Protein AF-A0A0F9G638-F1 (afdb_monomer)

pLDDT: mean 72.07, std 16.18, range [33.72, 95.62]

Organism: NCBI:txid412755

Radius of gyration: 35.17 Å; Cα contacts (8 Å, |Δi|>4): 465; chains: 1; bounding box: 98×47×104 Å

Structure (mmCIF, N/CA/C/O backbone):
data_AF-A0A0F9G638-F1
#
_entry.id   AF-A0A0F9G638-F1
#
loop_
_atom_site.group_PDB
_atom_site.id
_atom_site.type_symbol
_atom_site.label_atom_id
_atom_site.label_alt_id
_atom_site.label_comp_id
_atom_site.label_asym_id
_atom_site.label_entity_id
_atom_site.label_seq_id
_atom_site.pdbx_PDB_ins_code
_atom_site.Cartn_x
_atom_site.Cartn_y
_atom_site.Cartn_z
_atom_site.occupancy
_atom_site.B_iso_or_equiv
_atom_site.auth_seq_id
_atom_site.auth_comp_id
_atom_site.auth_asym_id
_atom_site.auth_atom_id
_atom_site.pdbx_PDB_model_num
ATOM 1 N N . GLY A 1 1 ? 20.547 23.545 -26.617 1.00 36.41 1 GLY A N 1
ATOM 2 C CA . GLY A 1 1 ? 20.606 24.274 -25.335 1.00 36.41 1 GLY A CA 1
ATOM 3 C C . GLY A 1 1 ? 20.102 23.364 -24.239 1.00 36.41 1 GLY A C 1
ATOM 4 O O . GLY A 1 1 ? 19.015 22.834 -24.398 1.00 36.41 1 GLY A O 1
ATOM 5 N N . ILE A 1 2 ? 20.896 23.132 -23.192 1.00 33.72 2 ILE A N 1
ATOM 6 C CA . ILE A 1 2 ? 20.563 22.254 -22.055 1.00 33.72 2 ILE A CA 1
ATOM 7 C C . ILE A 1 2 ? 20.765 23.077 -20.775 1.00 33.72 2 ILE A C 1
ATOM 9 O O . ILE A 1 2 ? 21.688 23.893 -20.725 1.00 33.72 2 ILE A O 1
ATOM 13 N N . ARG A 1 3 ? 19.897 22.920 -19.764 1.00 36.78 3 ARG A N 1
ATOM 14 C CA . ARG A 1 3 ? 19.985 23.683 -18.503 1.00 36.78 3 ARG A CA 1
ATOM 15 C C . ARG A 1 3 ? 21.239 23.270 -17.701 1.00 36.78 3 ARG A C 1
ATOM 17 O O . ARG A 1 3 ? 21.564 22.083 -17.686 1.00 36.78 3 ARG A O 1
ATOM 24 N N . PRO A 1 4 ? 21.906 24.184 -16.970 1.00 35.47 4 PRO A N 1
ATOM 25 C CA . PRO A 1 4 ? 23.183 23.904 -16.289 1.00 35.47 4 PRO A CA 1
ATOM 26 C C . PRO A 1 4 ? 23.145 22.713 -15.316 1.00 35.47 4 PRO A C 1
ATOM 28 O O . PRO A 1 4 ? 24.061 21.895 -15.287 1.00 35.47 4 PRO A O 1
ATOM 31 N N . ASN A 1 5 ? 22.041 22.548 -14.584 1.00 36.16 5 ASN A N 1
ATOM 32 C CA . ASN A 1 5 ? 21.890 21.471 -13.595 1.00 36.16 5 ASN A CA 1
ATOM 33 C C . ASN A 1 5 ? 21.681 20.091 -14.250 1.00 36.16 5 ASN A C 1
ATOM 35 O O . ASN A 1 5 ? 22.121 19.072 -13.723 1.00 36.16 5 ASN A O 1
ATOM 39 N N . GLN A 1 6 ? 21.078 20.062 -15.442 1.00 37.88 6 GLN A N 1
ATOM 40 C CA . GLN A 1 6 ? 20.943 18.867 -16.280 1.00 37.88 6 GLN A CA 1
ATOM 41 C C . GLN A 1 6 ? 22.289 18.511 -16.931 1.00 37.88 6 GLN A C 1
ATOM 43 O O . GLN A 1 6 ? 22.650 17.342 -17.045 1.00 37.88 6 GLN A O 1
ATOM 48 N N . GLN A 1 7 ? 23.089 19.528 -17.262 1.00 40.38 7 GLN A N 1
ATOM 49 C CA . GLN A 1 7 ? 24.426 19.351 -17.812 1.00 40.38 7 GLN A CA 1
ATOM 50 C C . GLN A 1 7 ? 25.388 18.681 -16.812 1.00 40.38 7 GLN A C 1
ATOM 52 O O . GLN A 1 7 ? 26.183 17.836 -17.235 1.00 40.38 7 GLN A O 1
ATOM 57 N N . ALA A 1 8 ? 25.260 19.010 -15.520 1.00 35.28 8 ALA A N 1
ATOM 58 C CA . ALA A 1 8 ? 26.044 18.461 -14.410 1.00 35.28 8 ALA A CA 1
ATOM 59 C C . ALA A 1 8 ? 25.625 17.030 -14.008 1.00 35.28 8 ALA A C 1
ATOM 61 O O . ALA A 1 8 ? 26.481 16.176 -13.775 1.00 35.28 8 ALA A O 1
ATOM 62 N N . ALA A 1 9 ? 24.320 16.730 -13.989 1.00 36.03 9 ALA A N 1
ATOM 63 C CA . ALA A 1 9 ? 23.818 15.382 -13.698 1.00 36.03 9 ALA A CA 1
ATOM 64 C C . ALA A 1 9 ? 24.180 14.377 -14.810 1.00 36.03 9 ALA A C 1
ATOM 66 O O . ALA A 1 9 ? 24.634 13.262 -14.548 1.00 36.03 9 ALA A O 1
ATOM 67 N N . GLU A 1 10 ? 24.064 14.794 -16.072 1.00 35.72 10 GLU A N 1
ATOM 68 C CA . GLU A 1 10 ? 24.447 13.977 -17.225 1.00 35.72 10 GLU A CA 1
ATOM 69 C C . GLU A 1 10 ? 25.970 13.781 -17.351 1.00 35.72 10 GLU A C 1
ATOM 71 O O . GLU A 1 10 ? 26.407 12.729 -17.820 1.00 35.72 10 GLU A O 1
ATOM 76 N N . SER A 1 11 ? 26.792 14.758 -16.935 1.00 38.03 11 SER A N 1
ATOM 77 C CA . SER A 1 11 ? 28.257 14.615 -16.953 1.00 38.03 11 SER A CA 1
ATOM 78 C C . SER A 1 11 ? 28.777 13.655 -15.887 1.00 38.03 11 SER A C 1
ATOM 80 O O . SER A 1 11 ? 29.813 13.034 -16.102 1.00 38.03 11 SER A O 1
ATOM 82 N N . LEU A 1 12 ? 28.069 13.530 -14.758 1.00 35.38 12 LEU A N 1
ATOM 83 C CA . LEU A 1 12 ? 28.493 12.700 -13.629 1.00 35.38 12 LEU A CA 1
ATOM 84 C C . LEU A 1 12 ? 28.062 11.228 -13.774 1.00 35.38 12 LEU A C 1
ATOM 86 O O . LEU A 1 12 ? 28.728 10.353 -13.231 1.00 35.38 12 LEU A O 1
ATOM 90 N N . MET A 1 13 ? 26.974 10.940 -14.508 1.00 35.25 13 MET A N 1
ATOM 91 C CA . MET A 1 13 ? 26.399 9.584 -14.594 1.00 35.25 13 MET A CA 1
ATOM 92 C C . MET A 1 13 ? 26.389 8.946 -16.001 1.00 35.25 13 MET A C 1
ATOM 94 O O . MET A 1 13 ? 26.247 7.726 -16.092 1.00 35.25 13 MET A O 1
ATOM 98 N N . PHE A 1 14 ? 26.534 9.697 -17.112 1.00 48.44 14 PHE A N 1
ATOM 99 C CA . PHE A 1 14 ? 26.099 9.216 -18.443 1.00 48.44 14 PHE A CA 1
ATOM 100 C C . PHE A 1 14 ? 27.001 9.555 -19.653 1.00 48.44 14 PHE A C 1
ATOM 102 O O . PHE A 1 14 ? 26.529 10.080 -20.665 1.00 48.44 14 PHE A O 1
ATOM 109 N N . PHE A 1 15 ? 28.276 9.143 -19.634 1.00 44.59 15 PHE A N 1
ATOM 110 C CA . PHE A 1 15 ? 29.181 9.245 -20.801 1.00 44.59 15 PHE A CA 1
ATOM 111 C C . PHE A 1 15 ? 28.600 8.603 -22.084 1.00 44.59 15 PHE A C 1
ATOM 113 O O . PHE A 1 15 ? 28.663 9.188 -23.165 1.00 44.59 15 PHE A O 1
ATOM 120 N N . ALA A 1 16 ? 27.959 7.435 -21.965 1.00 51.72 16 ALA A N 1
ATOM 121 C CA . ALA A 1 16 ? 27.478 6.655 -23.109 1.00 51.72 16 ALA A CA 1
ATOM 122 C C . ALA A 1 16 ? 26.324 7.314 -23.892 1.00 51.72 16 ALA A C 1
ATOM 124 O O . ALA A 1 16 ? 26.285 7.207 -25.114 1.00 51.72 16 ALA A O 1
ATOM 125 N N . ALA A 1 17 ? 25.400 8.016 -23.226 1.00 45.31 17 ALA A N 1
ATOM 126 C CA . ALA A 1 17 ? 24.228 8.592 -23.895 1.00 45.31 17 ALA A CA 1
ATOM 127 C C . ALA A 1 17 ? 24.598 9.817 -24.745 1.00 45.31 17 ALA A C 1
ATOM 129 O O . ALA A 1 17 ? 24.188 9.920 -25.899 1.00 45.31 17 ALA A O 1
ATOM 130 N N . ARG A 1 18 ? 25.440 10.712 -24.208 1.00 51.97 18 ARG A N 1
ATOM 131 C CA . ARG A 1 18 ? 25.982 11.858 -24.959 1.00 51.97 18 ARG A CA 1
ATOM 132 C C . ARG A 1 18 ? 26.848 11.403 -26.129 1.00 51.97 18 ARG A C 1
ATOM 134 O O . ARG A 1 18 ? 26.740 11.961 -27.215 1.00 51.97 18 ARG A O 1
ATOM 141 N N . PHE A 1 19 ? 27.649 10.361 -25.915 1.00 56.34 19 PHE A N 1
ATOM 142 C CA . PHE A 1 19 ? 28.473 9.750 -26.952 1.00 56.34 19 PHE A CA 1
ATOM 143 C C . PHE A 1 19 ? 27.625 9.143 -28.080 1.00 56.34 19 PHE A C 1
ATOM 145 O O . PHE A 1 19 ? 27.832 9.478 -29.241 1.00 56.34 19 PHE A O 1
ATOM 152 N N . MET A 1 20 ? 26.614 8.327 -27.762 1.00 57.34 20 MET A N 1
ATOM 153 C CA . MET A 1 20 ? 25.714 7.739 -28.767 1.00 57.34 20 MET A CA 1
ATOM 154 C C . MET A 1 20 ? 24.905 8.802 -29.516 1.00 57.34 20 MET A C 1
ATOM 156 O O . MET A 1 20 ? 24.799 8.738 -30.738 1.00 57.34 20 MET A O 1
ATOM 160 N N . ARG A 1 21 ? 24.399 9.817 -28.806 1.00 60.53 21 ARG A N 1
ATOM 161 C CA . ARG A 1 21 ? 23.688 10.953 -29.403 1.00 60.53 21 ARG A CA 1
ATOM 162 C C . ARG A 1 21 ? 24.565 11.715 -30.394 1.00 60.53 21 ARG A C 1
ATOM 164 O O . ARG A 1 21 ? 24.131 11.987 -31.510 1.00 60.53 21 ARG A O 1
ATOM 171 N N . ALA A 1 22 ? 25.794 12.036 -29.992 1.00 69.00 22 ALA A N 1
ATOM 172 C CA . ALA A 1 22 ? 26.759 12.692 -30.862 1.00 69.00 22 ALA A CA 1
ATOM 173 C C . ALA A 1 22 ? 27.058 11.827 -32.094 1.00 69.00 22 ALA A C 1
ATOM 175 O O . ALA A 1 22 ? 26.999 12.325 -33.212 1.00 69.00 22 ALA A O 1
ATOM 176 N N . ASN A 1 23 ? 27.281 10.524 -31.908 1.00 68.94 23 ASN A N 1
ATOM 177 C CA . ASN A 1 23 ? 27.609 9.606 -32.997 1.00 68.94 23 ASN A CA 1
ATOM 178 C C . ASN A 1 23 ? 26.480 9.475 -34.029 1.00 68.94 23 ASN A C 1
ATOM 180 O O . ASN A 1 23 ? 26.735 9.557 -35.230 1.00 68.94 23 ASN A O 1
ATOM 184 N N . VAL A 1 24 ? 25.232 9.326 -33.579 1.00 66.62 24 VAL A N 1
ATOM 185 C CA . VAL A 1 24 ? 24.065 9.261 -34.474 1.00 66.62 24 VAL A CA 1
ATOM 186 C C . VAL A 1 24 ? 23.827 10.604 -35.165 1.00 66.62 24 VAL A C 1
ATOM 188 O O . VAL A 1 24 ? 23.556 10.632 -36.363 1.00 66.62 24 VAL A O 1
ATOM 191 N N . GLY A 1 25 ? 23.990 11.720 -34.446 1.00 67.94 25 GLY A N 1
ATOM 192 C CA . GLY A 1 25 ? 23.884 13.062 -35.022 1.00 67.94 25 GLY A CA 1
ATOM 193 C C . GLY A 1 25 ? 24.908 13.311 -36.133 1.00 67.94 25 GLY A C 1
ATOM 194 O O . GLY A 1 25 ? 24.543 13.793 -37.203 1.00 67.94 25 GLY A O 1
ATOM 195 N N . ILE A 1 26 ? 26.166 12.911 -35.919 1.00 73.81 26 ILE A N 1
ATOM 196 C CA . ILE A 1 26 ? 27.243 12.997 -36.919 1.00 73.81 26 ILE A CA 1
ATOM 197 C C . ILE A 1 26 ? 26.895 12.170 -38.163 1.00 73.81 26 ILE A C 1
ATOM 199 O O . ILE A 1 26 ? 27.054 12.641 -39.287 1.00 73.81 26 ILE A O 1
ATOM 203 N N . LEU A 1 27 ? 26.381 10.952 -37.982 1.00 69.50 27 LEU A N 1
ATOM 204 C CA . LEU A 1 27 ? 25.968 10.096 -39.095 1.00 69.50 27 LEU A CA 1
ATOM 205 C C . LEU A 1 27 ? 24.822 10.710 -39.896 1.00 69.50 27 LEU A C 1
ATOM 207 O O . LEU A 1 27 ? 24.940 10.832 -41.112 1.00 69.50 27 LEU A O 1
ATOM 211 N N . ALA A 1 28 ? 23.751 11.141 -39.230 1.00 66.12 28 ALA A N 1
ATOM 212 C CA . ALA A 1 28 ? 22.602 11.755 -39.890 1.00 66.12 28 ALA A CA 1
ATOM 213 C C . ALA A 1 28 ? 23.005 13.026 -40.657 1.00 66.12 28 ALA A C 1
ATOM 215 O O . ALA A 1 28 ? 22.639 13.196 -41.819 1.00 66.12 28 ALA A O 1
ATOM 216 N N . GLN A 1 29 ? 23.833 13.884 -40.050 1.00 71.19 29 GLN A N 1
ATOM 217 C CA . GLN A 1 29 ? 24.349 15.085 -40.707 1.00 71.19 29 GLN A CA 1
ATOM 218 C C . GLN A 1 29 ? 25.275 14.761 -41.885 1.00 71.19 29 GLN A C 1
ATOM 220 O O . GLN A 1 29 ? 25.312 15.521 -42.845 1.00 71.19 29 GLN A O 1
ATOM 225 N N . SER A 1 30 ? 25.982 13.625 -41.892 1.00 75.56 30 SER A N 1
ATOM 226 C CA . SER A 1 30 ? 26.860 13.266 -43.018 1.00 75.56 30 SER A CA 1
ATOM 227 C C . SER A 1 30 ? 26.115 13.091 -44.354 1.00 75.56 30 SER A C 1
ATOM 229 O O . SER A 1 30 ? 26.716 13.273 -45.419 1.00 75.56 30 SER A O 1
ATOM 231 N N . PHE A 1 31 ? 24.804 12.824 -44.299 1.00 68.75 31 PHE A N 1
ATOM 232 C CA . PHE A 1 31 ? 23.915 12.719 -45.459 1.00 68.75 31 PHE A CA 1
ATOM 233 C C . PHE A 1 31 ? 23.260 14.043 -45.862 1.00 68.75 31 PHE A C 1
ATOM 235 O O . PHE A 1 31 ? 22.685 14.129 -46.945 1.00 68.75 31 PHE A O 1
ATOM 242 N N . THR A 1 32 ? 23.350 15.090 -45.039 1.00 58.91 32 THR A N 1
ATOM 243 C CA . THR A 1 32 ? 22.768 16.392 -45.374 1.00 58.91 32 THR A CA 1
ATOM 244 C C . THR A 1 32 ? 23.731 17.238 -46.213 1.00 58.91 32 THR A C 1
ATOM 246 O O . THR A 1 32 ? 24.961 17.072 -46.217 1.00 58.91 32 THR A O 1
ATOM 249 N N . THR A 1 33 ? 23.165 18.151 -46.996 1.00 66.12 33 THR A N 1
ATOM 250 C CA . THR A 1 33 ? 23.914 19.181 -47.722 1.00 66.12 33 THR A CA 1
ATOM 251 C C . THR A 1 33 ? 24.135 20.405 -46.832 1.00 66.12 33 THR A C 1
ATOM 253 O O . THR A 1 33 ? 23.349 20.675 -45.928 1.00 66.12 33 THR A O 1
ATOM 256 N N . GLY A 1 34 ? 25.190 21.177 -47.099 1.00 79.62 34 GLY A N 1
ATOM 257 C CA . GLY A 1 34 ? 25.505 22.403 -46.359 1.00 79.62 34 GLY A CA 1
ATOM 258 C C . GLY A 1 34 ? 26.652 22.257 -45.348 1.00 79.62 34 GLY A C 1
ATOM 259 O O . GLY A 1 34 ? 27.306 21.211 -45.296 1.00 79.62 34 GLY A O 1
ATOM 260 N N . PRO A 1 35 ? 26.929 23.313 -44.559 1.00 71.12 35 PRO A N 1
ATOM 261 C CA . PRO A 1 35 ? 28.124 23.391 -43.713 1.00 71.12 35 PRO A CA 1
ATOM 262 C C . PRO A 1 35 ? 28.204 22.288 -42.649 1.00 71.12 35 PRO A C 1
ATOM 264 O O . PRO A 1 35 ? 29.261 21.690 -42.466 1.00 71.12 35 PRO A O 1
ATOM 267 N N . GLY A 1 36 ? 27.077 21.963 -42.003 1.00 63.09 36 GLY A N 1
ATOM 268 C CA . GLY A 1 36 ? 27.017 20.896 -40.997 1.00 63.09 36 GLY A CA 1
ATOM 269 C C . GLY A 1 36 ? 27.323 19.514 -41.577 1.00 63.09 36 GLY A C 1
ATOM 270 O O . GLY A 1 36 ? 28.105 18.762 -41.002 1.00 63.09 36 GLY A O 1
ATOM 271 N N . GLY A 1 37 ? 26.789 19.201 -42.761 1.00 63.00 37 GLY A N 1
ATOM 272 C CA . GLY A 1 37 ? 27.073 17.928 -43.423 1.00 63.00 37 GLY A CA 1
ATOM 273 C C . GLY A 1 37 ? 28.490 17.827 -43.986 1.00 63.00 37 GLY A C 1
ATOM 274 O O . GLY A 1 37 ? 29.081 16.747 -43.979 1.00 63.00 37 GLY A O 1
ATOM 275 N N . ALA A 1 38 ? 29.080 18.946 -44.420 1.00 69.81 38 ALA A N 1
ATOM 276 C CA . ALA A 1 38 ? 30.489 18.991 -44.805 1.00 69.81 38 ALA A CA 1
ATOM 277 C C . ALA A 1 38 ? 31.413 18.677 -43.614 1.00 69.81 38 ALA A C 1
ATOM 279 O O . ALA A 1 38 ? 32.315 17.846 -43.749 1.00 69.81 38 ALA A O 1
ATOM 280 N N . GLU A 1 39 ? 31.149 19.264 -42.443 1.00 70.50 39 GLU A N 1
ATOM 281 C CA . GLU A 1 39 ? 31.948 19.007 -41.239 1.00 70.50 39 GLU A CA 1
ATOM 282 C C . GLU A 1 39 ? 31.723 17.589 -40.693 1.00 70.50 39 GLU A C 1
ATOM 284 O O . GLU A 1 39 ? 32.680 16.914 -40.317 1.00 70.50 39 GLU A O 1
ATOM 289 N N . ALA A 1 40 ? 30.491 17.075 -40.743 1.00 70.12 40 ALA A N 1
ATOM 290 C CA . ALA A 1 40 ? 30.187 15.695 -40.371 1.00 70.12 40 ALA A CA 1
ATOM 291 C C . ALA A 1 40 ? 30.907 14.670 -41.268 1.00 70.12 40 ALA A C 1
ATOM 293 O O . ALA A 1 40 ? 31.499 13.714 -40.764 1.00 70.12 40 ALA A O 1
ATOM 294 N N . ARG A 1 41 ? 30.935 14.880 -42.595 1.00 78.19 41 ARG A N 1
ATOM 295 C CA . ARG A 1 41 ? 31.705 14.032 -43.527 1.00 78.19 41 ARG A CA 1
ATOM 296 C C . ARG A 1 41 ? 33.206 14.094 -43.250 1.00 78.19 41 ARG A C 1
ATOM 298 O O . ARG A 1 41 ? 33.870 13.059 -43.270 1.00 78.19 41 ARG A O 1
ATOM 305 N N . LYS A 1 42 ? 33.738 15.280 -42.946 1.00 76.50 42 LYS A N 1
ATOM 306 C CA . LYS A 1 42 ? 35.145 15.470 -42.566 1.00 76.50 42 LYS A CA 1
ATOM 307 C C . LYS A 1 42 ? 35.487 14.752 -41.259 1.00 76.50 42 LYS A C 1
ATOM 309 O O . LYS A 1 42 ? 36.516 14.080 -41.187 1.00 76.50 42 LYS A O 1
ATOM 314 N N . LEU A 1 43 ? 34.621 14.839 -40.251 1.00 76.88 43 LEU A N 1
ATOM 315 C CA . LEU A 1 43 ? 34.774 14.129 -38.984 1.00 76.88 43 LEU A CA 1
ATOM 316 C C . LEU A 1 43 ? 34.731 12.607 -39.180 1.00 76.88 43 LEU A C 1
ATOM 318 O O . LEU A 1 43 ? 35.609 11.910 -38.679 1.00 76.88 43 LEU A O 1
ATOM 322 N N . MET A 1 44 ? 33.780 12.093 -39.966 1.00 76.62 44 MET A N 1
ATOM 323 C CA . MET A 1 44 ? 33.692 10.667 -40.310 1.00 76.62 44 MET A CA 1
ATOM 324 C C . MET A 1 44 ? 34.923 10.182 -41.082 1.00 76.62 44 MET A C 1
ATOM 326 O O . MET A 1 44 ? 35.459 9.120 -40.774 1.00 76.62 44 MET A O 1
ATOM 330 N N . GLY A 1 45 ? 35.415 10.973 -42.040 1.00 72.00 45 GLY A N 1
ATOM 331 C CA . GLY A 1 45 ? 36.662 10.689 -42.753 1.00 72.00 45 GLY A CA 1
ATOM 332 C C . GLY A 1 45 ? 37.877 10.673 -41.822 1.00 72.00 45 GLY A C 1
ATOM 333 O O . GLY A 1 45 ? 38.732 9.799 -41.938 1.00 72.00 45 GLY A O 1
ATOM 334 N N . SER A 1 46 ? 37.917 11.581 -40.845 1.00 78.12 46 SER A N 1
ATOM 335 C CA . SER A 1 46 ? 38.995 11.659 -39.849 1.00 78.12 46 SER A CA 1
ATOM 336 C C . SER A 1 46 ? 38.950 10.482 -38.871 1.00 78.12 46 SER A C 1
ATOM 338 O O . SER A 1 46 ? 39.990 9.915 -38.541 1.00 78.12 46 SER A O 1
ATOM 340 N N . LEU A 1 47 ? 37.750 10.063 -38.455 1.00 82.19 47 LEU A N 1
ATOM 341 C CA . LEU A 1 47 ? 37.530 8.873 -37.634 1.00 82.19 47 LEU A CA 1
ATOM 342 C C . LEU A 1 47 ? 37.920 7.598 -38.389 1.00 82.19 47 LEU A C 1
ATOM 344 O O . LEU A 1 47 ? 38.594 6.739 -37.824 1.00 82.19 47 LEU A O 1
ATOM 348 N N . LEU A 1 48 ? 37.560 7.492 -39.671 1.00 78.00 48 LEU A N 1
ATOM 349 C CA . LEU A 1 48 ? 37.961 6.372 -40.518 1.00 78.00 48 LEU A CA 1
ATOM 350 C C . LEU A 1 48 ? 39.489 6.321 -40.673 1.00 78.00 48 LEU A C 1
ATOM 352 O O . LEU A 1 48 ? 40.084 5.266 -40.467 1.00 78.00 48 LEU A O 1
ATOM 356 N N . ALA A 1 49 ? 40.142 7.448 -40.963 1.00 70.75 49 ALA A N 1
ATOM 357 C CA . ALA A 1 49 ? 41.595 7.525 -41.126 1.00 70.75 49 ALA A CA 1
ATOM 358 C C . ALA A 1 49 ? 42.357 7.225 -39.821 1.00 70.75 49 ALA A C 1
ATOM 360 O O . ALA A 1 49 ? 43.290 6.416 -39.813 1.00 70.75 49 ALA A O 1
ATOM 361 N N . GLY A 1 50 ? 41.928 7.824 -38.706 1.00 74.00 50 GLY A N 1
ATOM 362 C CA . GLY A 1 50 ? 42.520 7.609 -37.386 1.00 74.00 50 GLY A CA 1
ATOM 363 C C . GLY A 1 50 ? 42.307 6.182 -36.886 1.00 74.00 50 GLY A C 1
ATOM 364 O O . GLY A 1 50 ? 43.258 5.518 -36.474 1.00 74.00 50 GLY A O 1
ATOM 365 N N . GLY A 1 51 ? 41.081 5.666 -36.997 1.00 81.88 51 GLY A N 1
ATOM 366 C CA . GLY A 1 51 ? 40.759 4.293 -36.620 1.00 81.88 51 GLY A CA 1
ATOM 367 C C . GLY A 1 51 ? 41.482 3.261 -37.488 1.00 81.88 51 GLY A C 1
ATOM 368 O O . GLY A 1 51 ? 41.988 2.279 -36.956 1.00 81.88 51 GLY A O 1
ATOM 369 N N . THR A 1 52 ? 41.634 3.501 -38.795 1.00 79.81 52 THR A N 1
ATOM 370 C CA . THR A 1 52 ? 42.408 2.611 -39.683 1.00 79.81 52 THR A CA 1
ATOM 371 C C . THR A 1 52 ? 43.884 2.611 -39.292 1.00 79.81 52 THR A C 1
ATOM 373 O O . THR A 1 52 ? 44.483 1.545 -39.176 1.00 79.81 52 THR A O 1
ATOM 376 N N . SER A 1 53 ? 44.461 3.781 -39.003 1.00 75.94 53 SER A N 1
ATOM 377 C CA . SER A 1 53 ? 45.851 3.897 -38.534 1.00 75.94 53 SER A CA 1
ATOM 378 C C . SER A 1 53 ? 46.078 3.139 -37.222 1.00 75.94 53 SER A C 1
ATOM 380 O O . SER A 1 53 ? 47.037 2.375 -37.104 1.00 75.94 53 SER A O 1
ATOM 382 N N . LEU A 1 54 ? 45.159 3.282 -36.260 1.00 77.81 54 LEU A N 1
ATOM 383 C CA . LEU A 1 54 ? 45.188 2.534 -35.000 1.00 77.81 54 LEU A CA 1
ATOM 384 C C . LEU A 1 54 ? 45.058 1.027 -35.231 1.00 77.81 54 LEU A C 1
ATOM 386 O O . LEU A 1 54 ? 45.818 0.252 -34.657 1.00 77.81 54 LEU A O 1
ATOM 390 N N . LEU A 1 55 ? 44.128 0.605 -36.088 1.00 84.56 55 LEU A N 1
ATOM 391 C CA . LEU A 1 55 ? 43.926 -0.801 -36.421 1.00 84.56 55 LEU A CA 1
ATOM 392 C C . LEU A 1 55 ? 45.182 -1.415 -37.050 1.00 84.56 55 LEU A C 1
ATOM 394 O O . LEU A 1 55 ? 45.578 -2.513 -36.664 1.00 84.56 55 LEU A O 1
ATOM 398 N N . ILE A 1 56 ? 45.820 -0.706 -37.987 1.00 83.44 56 ILE A N 1
ATOM 399 C CA . ILE A 1 56 ? 47.073 -1.126 -38.623 1.00 83.44 56 ILE A CA 1
ATOM 400 C C . ILE A 1 56 ? 48.171 -1.276 -37.572 1.00 83.44 56 ILE A C 1
ATOM 402 O O . ILE A 1 56 ? 48.800 -2.331 -37.512 1.00 83.44 56 ILE A O 1
ATOM 406 N N . GLY A 1 57 ? 48.359 -0.270 -36.711 1.00 79.62 57 GLY A N 1
ATOM 407 C CA . GLY A 1 57 ? 49.357 -0.320 -35.641 1.00 79.62 57 GLY A CA 1
ATOM 408 C C . GLY A 1 57 ? 49.134 -1.503 -34.697 1.00 79.62 57 GLY A C 1
ATOM 409 O O . GLY A 1 57 ? 50.050 -2.283 -34.446 1.00 79.62 57 GLY A O 1
ATOM 410 N N . VAL A 1 58 ? 47.897 -1.694 -34.232 1.00 78.50 58 VAL A N 1
ATOM 411 C CA . VAL A 1 58 ? 47.521 -2.798 -33.337 1.00 78.50 58 VAL A CA 1
ATOM 412 C C . VAL A 1 58 ? 47.693 -4.164 -34.010 1.00 78.50 58 VAL A C 1
ATOM 414 O O . VAL A 1 58 ? 48.234 -5.084 -33.399 1.00 78.50 58 VAL A O 1
ATOM 417 N N . SER A 1 59 ? 47.275 -4.308 -35.269 1.00 85.06 59 SER A N 1
ATOM 418 C CA . SER A 1 59 ? 47.422 -5.554 -36.031 1.00 85.06 59 SER A CA 1
ATOM 419 C C . SER A 1 59 ? 48.889 -5.905 -36.271 1.00 85.06 59 SER A C 1
ATOM 421 O O . SER A 1 59 ? 49.285 -7.060 -36.100 1.00 85.06 59 SER A O 1
ATOM 423 N N . TRP A 1 60 ? 49.708 -4.908 -36.617 1.00 86.06 60 TRP A N 1
ATOM 424 C CA . TRP A 1 60 ? 51.136 -5.084 -36.855 1.00 86.06 60 TRP A CA 1
ATOM 425 C C . TRP A 1 60 ? 51.873 -5.497 -35.581 1.00 86.06 60 TRP A C 1
ATOM 427 O O . TRP A 1 60 ? 52.592 -6.492 -35.595 1.00 86.06 60 TRP A O 1
ATOM 437 N N . MET A 1 61 ? 51.629 -4.802 -34.463 1.00 87.25 61 MET A N 1
ATOM 438 C CA . MET A 1 61 ? 52.228 -5.139 -33.163 1.00 87.25 61 MET A CA 1
ATOM 439 C C . MET A 1 61 ? 51.879 -6.555 -32.706 1.00 87.25 61 MET A C 1
ATOM 441 O O . MET A 1 61 ? 52.690 -7.225 -32.076 1.00 87.25 61 MET A O 1
ATOM 445 N N . LYS A 1 62 ? 50.660 -7.005 -33.000 1.00 89.00 62 LYS A N 1
ATOM 446 C CA . LYS A 1 62 ? 50.149 -8.275 -32.501 1.00 89.00 62 LYS A CA 1
ATOM 447 C C . LYS A 1 62 ? 50.519 -9.467 -33.386 1.00 89.00 62 LYS A C 1
ATOM 449 O O . LYS A 1 62 ? 50.934 -10.501 -32.875 1.00 89.00 62 LYS A O 1
ATOM 454 N N . ASN A 1 63 ? 50.312 -9.342 -34.694 1.00 87.69 63 ASN A N 1
ATOM 455 C CA . ASN A 1 63 ? 50.360 -10.465 -35.633 1.00 87.69 63 ASN A CA 1
ATOM 456 C C . ASN A 1 63 ? 51.434 -10.299 -36.722 1.00 87.69 63 ASN A C 1
ATOM 458 O O . ASN A 1 63 ? 51.571 -11.188 -37.561 1.00 87.69 63 ASN A O 1
ATOM 462 N N . GLY A 1 64 ? 52.142 -9.161 -36.778 1.00 89.81 64 GLY A N 1
ATOM 463 C CA . GLY A 1 64 ? 53.097 -8.847 -37.851 1.00 89.81 64 GLY A CA 1
ATOM 464 C C . GLY A 1 64 ? 52.459 -8.746 -39.243 1.00 89.81 64 GLY A C 1
ATOM 465 O O . GLY A 1 64 ? 53.145 -8.883 -40.252 1.00 89.81 64 GLY A O 1
ATOM 466 N N . LYS A 1 65 ? 51.133 -8.573 -39.312 1.00 89.94 65 LYS A N 1
ATOM 467 C CA . LYS A 1 65 ? 50.350 -8.539 -40.554 1.00 89.94 65 LYS A CA 1
ATOM 468 C C . LYS A 1 65 ? 49.375 -7.371 -40.532 1.00 89.94 65 LYS A C 1
ATOM 470 O O . LYS A 1 65 ? 48.898 -6.971 -39.466 1.00 89.94 65 LYS A O 1
ATOM 475 N N . LEU A 1 66 ? 49.054 -6.852 -41.714 1.00 88.62 66 LEU A N 1
ATOM 476 C CA . LEU A 1 66 ? 47.989 -5.863 -41.866 1.00 88.62 66 LEU A CA 1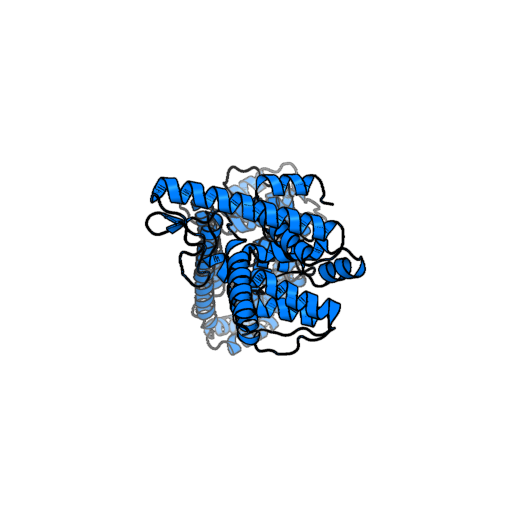
ATOM 477 C C . LEU A 1 66 ? 46.624 -6.492 -41.542 1.00 88.62 66 LEU A C 1
ATOM 479 O O . LEU A 1 66 ? 46.435 -7.687 -41.790 1.00 88.62 66 LEU A O 1
ATOM 483 N N . PRO A 1 67 ? 45.682 -5.710 -40.986 1.00 87.94 67 PRO A N 1
ATOM 484 C CA . PRO A 1 67 ? 44.329 -6.187 -40.739 1.00 87.94 67 PRO A CA 1
ATOM 485 C C . PRO A 1 67 ? 43.629 -6.479 -42.071 1.00 87.94 67 PRO A C 1
ATOM 487 O O . PRO A 1 67 ? 43.959 -5.878 -43.098 1.00 87.94 67 PRO A O 1
ATOM 490 N N . ASN A 1 68 ? 42.638 -7.373 -42.065 1.00 89.69 68 ASN A N 1
ATOM 491 C CA . ASN A 1 68 ? 41.838 -7.629 -43.257 1.00 89.69 68 ASN A CA 1
ATOM 492 C C . ASN A 1 68 ? 41.038 -6.371 -43.626 1.00 89.69 68 ASN A C 1
ATOM 494 O O . ASN A 1 68 ? 40.052 -6.042 -42.976 1.00 89.69 68 ASN A O 1
ATOM 498 N N . MET A 1 69 ? 41.469 -5.660 -44.664 1.00 86.81 69 MET A N 1
ATOM 499 C CA . MET A 1 69 ? 40.766 -4.486 -45.196 1.00 86.81 69 MET A CA 1
ATOM 500 C C . MET A 1 69 ? 40.206 -4.729 -46.602 1.00 86.81 69 MET A C 1
ATOM 502 O O . MET A 1 69 ? 39.442 -3.906 -47.097 1.00 86.81 69 MET A O 1
ATOM 506 N N . GLY A 1 70 ? 40.569 -5.851 -47.233 1.00 83.06 70 GLY A N 1
ATOM 507 C CA . GLY A 1 70 ? 40.240 -6.146 -48.628 1.00 83.06 70 GLY A CA 1
ATOM 508 C C . GLY A 1 70 ? 38.869 -6.786 -48.829 1.00 83.06 70 GLY A C 1
ATOM 509 O O . GLY A 1 70 ? 38.274 -6.592 -49.883 1.00 83.06 70 GLY A O 1
ATOM 510 N N . ASP A 1 71 ? 38.354 -7.511 -47.831 1.00 90.31 71 ASP A N 1
ATOM 511 C CA . ASP A 1 71 ? 37.078 -8.223 -47.953 1.00 90.31 71 ASP A CA 1
ATOM 512 C C . ASP A 1 71 ? 36.073 -7.822 -46.858 1.00 90.31 71 ASP A C 1
ATOM 514 O O . ASP A 1 71 ? 36.148 -8.351 -45.748 1.00 90.31 71 ASP A O 1
ATOM 518 N N . PRO A 1 72 ? 35.090 -6.945 -47.149 1.00 89.12 72 PRO A N 1
ATOM 519 C CA . PRO A 1 72 ? 34.071 -6.528 -46.184 1.00 89.12 72 PRO A CA 1
ATOM 520 C C . PRO A 1 72 ? 33.056 -7.619 -45.806 1.00 89.12 72 PRO A C 1
ATOM 522 O O . PRO A 1 72 ? 32.261 -7.452 -44.864 1.00 89.12 72 PRO A O 1
ATOM 525 N N . PHE A 1 73 ? 33.060 -8.758 -46.500 1.00 90.00 73 PHE A N 1
ATOM 526 C CA . PHE A 1 73 ? 32.212 -9.901 -46.177 1.00 90.00 73 PHE A CA 1
ATOM 527 C C . PHE A 1 73 ? 32.840 -10.794 -45.106 1.00 90.00 73 PHE A C 1
ATOM 529 O O . PHE A 1 73 ? 32.103 -11.289 -44.249 1.00 90.00 73 PHE A O 1
ATOM 536 N N . ALA A 1 74 ? 34.168 -10.892 -45.049 1.00 90.31 74 ALA A N 1
ATOM 537 C CA . ALA A 1 74 ? 34.887 -11.682 -44.055 1.00 90.31 74 ALA A CA 1
ATOM 538 C C . ALA A 1 74 ? 34.578 -11.255 -42.602 1.00 90.31 74 ALA A C 1
ATOM 540 O O . ALA A 1 74 ? 34.449 -10.058 -42.320 1.00 90.31 74 ALA A O 1
ATOM 541 N N . PRO A 1 75 ? 34.433 -12.204 -41.655 1.00 86.25 75 PRO A N 1
ATOM 542 C CA . PRO A 1 75 ? 34.057 -11.917 -40.268 1.00 86.25 75 PRO A CA 1
ATOM 543 C C . PRO A 1 75 ? 35.066 -11.031 -39.528 1.00 86.25 75 PRO A C 1
ATOM 545 O O . PRO A 1 75 ? 34.652 -10.278 -38.650 1.00 86.25 75 PRO A O 1
ATOM 548 N N . ASP A 1 76 ? 36.341 -11.079 -39.913 1.00 87.69 76 ASP A N 1
ATOM 549 C CA . ASP A 1 76 ? 37.459 -10.327 -39.336 1.00 87.69 76 ASP A CA 1
ATOM 550 C C . ASP A 1 76 ? 37.756 -8.998 -40.057 1.00 87.69 76 ASP A C 1
ATOM 552 O O . ASP A 1 76 ? 38.756 -8.340 -39.763 1.00 87.69 76 ASP A O 1
ATOM 556 N N . TRP A 1 77 ? 36.897 -8.575 -40.992 1.00 91.31 77 TRP A N 1
ATOM 557 C CA . TRP A 1 77 ? 37.100 -7.337 -41.738 1.00 91.31 77 TRP A CA 1
ATOM 558 C C . TRP A 1 77 ? 37.212 -6.126 -40.813 1.00 91.31 77 TRP A C 1
ATOM 560 O O . TRP A 1 77 ? 36.320 -5.861 -40.009 1.00 91.31 77 TRP A O 1
ATOM 570 N N . MET A 1 78 ? 38.304 -5.380 -40.942 1.00 90.56 78 MET A N 1
ATOM 571 C CA . MET A 1 78 ? 38.713 -4.269 -40.087 1.00 90.56 78 MET A CA 1
ATOM 572 C C . MET A 1 78 ? 38.723 -4.597 -38.584 1.00 90.56 78 MET A C 1
ATOM 574 O O . MET A 1 78 ? 38.435 -3.740 -37.747 1.00 90.56 78 MET A O 1
ATOM 578 N N . GLN A 1 79 ? 39.047 -5.834 -38.217 1.00 91.75 79 GLN A N 1
ATOM 579 C CA . GLN A 1 79 ? 39.141 -6.275 -36.830 1.00 91.75 79 GLN A CA 1
ATOM 580 C C . GLN A 1 79 ? 40.487 -6.946 -36.551 1.00 91.75 79 GLN A C 1
ATOM 582 O O . GLN A 1 79 ? 41.149 -7.462 -37.447 1.00 91.75 79 GLN A O 1
ATOM 587 N N . VAL A 1 80 ? 40.895 -6.945 -35.281 1.00 88.81 80 VAL A N 1
ATOM 588 C CA . VAL A 1 80 ? 42.064 -7.694 -34.803 1.00 88.81 80 VAL A CA 1
ATOM 589 C C . VAL A 1 80 ? 41.621 -8.624 -33.679 1.00 88.81 80 VAL A C 1
ATOM 591 O O . VAL A 1 80 ? 41.136 -8.164 -32.649 1.00 88.81 80 VAL A O 1
ATOM 594 N N . ALA A 1 81 ? 41.787 -9.935 -33.849 1.00 85.94 81 ALA A N 1
ATOM 595 C CA . ALA A 1 81 ? 41.325 -10.928 -32.877 1.00 85.94 81 ALA A CA 1
ATOM 596 C C . ALA A 1 81 ? 42.193 -10.956 -31.610 1.00 85.94 81 ALA A C 1
ATOM 598 O O . ALA A 1 81 ? 43.328 -11.407 -31.656 1.00 85.94 81 ALA A O 1
ATOM 599 N N . PHE A 1 82 ? 41.690 -10.532 -30.454 1.00 79.88 82 PHE A N 1
ATOM 600 C CA . PHE A 1 82 ? 42.308 -10.667 -29.132 1.00 79.88 82 PHE A CA 1
ATOM 601 C C . PHE A 1 82 ? 41.748 -11.864 -28.356 1.00 79.88 82 PHE A C 1
ATOM 603 O O . PHE A 1 82 ? 40.761 -11.768 -27.633 1.00 79.88 82 PHE A O 1
ATOM 610 N N . GLY A 1 83 ? 42.411 -13.018 -28.475 1.00 84.44 83 GLY A N 1
ATOM 611 C CA . GLY A 1 83 ? 41.947 -14.240 -27.821 1.00 84.44 83 GLY A CA 1
ATOM 612 C C . GLY A 1 83 ? 40.605 -14.674 -28.409 1.00 84.44 83 GLY A C 1
ATOM 613 O O . GLY A 1 83 ? 40.548 -15.041 -29.577 1.00 84.44 83 GLY A O 1
ATOM 614 N N . LYS A 1 84 ? 39.535 -14.617 -27.605 1.00 79.38 84 LYS A N 1
ATOM 615 C CA . LYS A 1 84 ? 38.160 -14.945 -28.031 1.00 79.38 84 LYS A CA 1
ATOM 616 C C . LYS A 1 84 ? 37.334 -13.725 -28.465 1.00 79.38 84 LYS A C 1
ATOM 618 O O . LYS A 1 84 ? 36.172 -13.892 -28.821 1.00 79.38 84 LYS A O 1
ATOM 623 N N . THR A 1 85 ? 37.883 -12.513 -28.398 1.00 73.19 85 THR A N 1
ATOM 624 C CA . THR A 1 85 ? 37.175 -11.276 -28.758 1.00 73.19 85 THR A CA 1
ATOM 625 C C . THR A 1 85 ? 37.853 -10.590 -29.934 1.00 73.19 85 THR A C 1
ATOM 627 O O . THR A 1 85 ? 39.039 -10.780 -30.173 1.00 73.19 85 THR A O 1
ATOM 630 N N . ASN A 1 86 ? 37.112 -9.772 -30.677 1.00 84.12 86 ASN A N 1
ATOM 631 C CA . ASN A 1 86 ? 37.670 -8.960 -31.753 1.00 84.12 86 ASN A CA 1
ATOM 632 C C . ASN A 1 86 ? 37.749 -7.503 -31.301 1.00 84.12 86 ASN A C 1
ATOM 634 O O . ASN A 1 86 ? 36.771 -6.936 -30.818 1.00 84.12 86 ASN A O 1
ATOM 638 N N . PHE A 1 87 ? 38.921 -6.898 -31.463 1.00 85.56 87 PHE A N 1
ATOM 639 C CA . PHE A 1 87 ? 39.116 -5.471 -31.272 1.00 85.56 87 PHE A CA 1
ATOM 640 C C . PHE A 1 87 ? 38.797 -4.727 -32.565 1.00 85.56 87 PHE A C 1
ATOM 642 O O . PHE A 1 87 ? 39.237 -5.120 -33.649 1.00 85.56 87 PHE A O 1
ATOM 649 N N . ASN A 1 88 ? 38.066 -3.626 -32.430 1.00 87.31 88 ASN A N 1
ATOM 650 C CA . ASN A 1 88 ? 37.751 -2.720 -33.516 1.00 87.31 88 ASN A CA 1
ATOM 651 C C . ASN A 1 88 ? 37.756 -1.266 -33.001 1.00 87.31 88 ASN A C 1
ATOM 653 O O . ASN A 1 88 ? 36.986 -0.955 -32.089 1.00 87.31 88 ASN A O 1
ATOM 657 N N . PRO A 1 89 ? 38.575 -0.364 -33.570 1.00 83.19 89 PRO A N 1
ATOM 658 C CA . PRO A 1 89 ? 38.696 1.011 -33.084 1.00 83.19 89 PRO A CA 1
ATOM 659 C C . PRO A 1 89 ? 37.529 1.919 -33.499 1.00 83.19 89 PRO A C 1
ATOM 661 O O . PRO A 1 89 ? 37.432 3.040 -33.011 1.00 83.19 89 PRO A O 1
ATOM 664 N N . PHE A 1 90 ? 36.638 1.460 -34.381 1.00 82.94 90 PHE A N 1
ATOM 665 C CA . PHE A 1 90 ? 35.477 2.217 -34.856 1.00 82.94 90 PHE A CA 1
ATOM 666 C C . PHE A 1 90 ? 34.248 2.060 -33.948 1.00 82.94 90 PHE A C 1
ATOM 668 O O . PHE A 1 90 ? 33.267 2.782 -34.124 1.00 82.94 90 PHE A O 1
ATOM 675 N N . GLY A 1 91 ? 34.285 1.138 -32.977 1.00 83.69 91 GLY A N 1
ATOM 676 C CA . GLY A 1 91 ? 33.230 0.948 -31.979 1.00 83.69 91 GLY A CA 1
ATOM 677 C C . GLY A 1 91 ? 31.828 0.852 -32.607 1.00 83.69 91 GLY A C 1
ATOM 678 O O . GLY A 1 91 ? 31.613 -0.014 -33.459 1.00 83.69 91 GLY A O 1
ATOM 679 N N . PRO A 1 92 ? 30.874 1.731 -32.240 1.00 75.31 92 PRO A N 1
ATOM 680 C CA . PRO A 1 92 ? 29.505 1.684 -32.762 1.00 75.31 92 PRO A CA 1
ATOM 681 C C . PRO A 1 92 ? 29.393 2.018 -34.260 1.00 75.31 92 PRO A C 1
ATOM 683 O O . PRO A 1 92 ? 28.385 1.687 -34.876 1.00 75.31 92 PRO A O 1
ATOM 686 N N . PHE A 1 93 ? 30.409 2.634 -34.875 1.00 80.88 93 PHE A N 1
ATOM 687 C CA . PHE A 1 93 ? 30.410 2.943 -36.312 1.00 80.88 93 PHE A CA 1
ATOM 688 C C . PHE A 1 93 ? 30.839 1.761 -37.186 1.00 80.88 93 PHE A C 1
ATOM 690 O O . PHE A 1 93 ? 30.711 1.815 -38.409 1.00 80.88 93 PHE A O 1
ATOM 697 N N . TYR A 1 94 ? 31.355 0.683 -36.593 1.00 85.25 94 TYR A N 1
ATOM 698 C CA . TYR A 1 94 ? 31.866 -0.446 -37.361 1.00 85.25 94 TYR A CA 1
ATOM 699 C C . TYR A 1 94 ? 30.819 -1.104 -38.285 1.00 85.25 94 TYR A C 1
ATOM 701 O O . TYR A 1 94 ? 31.116 -1.267 -39.473 1.00 85.25 94 TYR A O 1
ATOM 709 N N . PRO A 1 95 ? 29.594 -1.436 -37.823 1.00 83.94 95 PRO A N 1
ATOM 710 C CA . PRO A 1 95 ? 28.568 -2.017 -38.693 1.00 83.94 95 PRO A CA 1
ATOM 711 C C . PRO A 1 95 ? 28.195 -1.108 -39.872 1.00 83.94 95 PRO A C 1
ATOM 713 O O . PRO A 1 95 ? 27.925 -1.592 -40.971 1.00 83.94 95 PRO A O 1
ATOM 716 N N . TYR A 1 96 ? 28.252 0.212 -39.670 1.00 81.25 96 TYR A N 1
ATOM 717 C CA . TYR A 1 96 ? 27.991 1.207 -40.707 1.00 81.25 96 TYR A CA 1
ATOM 718 C C . TYR A 1 96 ? 29.073 1.195 -41.790 1.00 81.25 96 TYR A C 1
ATOM 720 O O . TYR A 1 96 ? 28.765 1.032 -42.972 1.00 81.25 96 TYR A O 1
ATOM 728 N N . PHE A 1 97 ? 30.349 1.278 -41.397 1.00 84.06 97 PHE A N 1
ATOM 729 C CA . PHE A 1 97 ? 31.456 1.196 -42.353 1.00 84.06 97 PHE A CA 1
ATOM 730 C C . PHE A 1 97 ? 31.448 -0.123 -43.119 1.00 84.06 97 PHE A C 1
ATOM 732 O O . PHE A 1 97 ? 31.697 -0.136 -44.324 1.00 84.06 97 PHE A O 1
ATOM 739 N N . ARG A 1 98 ? 31.092 -1.222 -42.446 1.00 86.62 98 ARG A N 1
ATOM 740 C CA . ARG A 1 98 ? 30.978 -2.537 -43.077 1.00 86.62 98 ARG A CA 1
ATOM 741 C C . ARG A 1 98 ? 29.862 -2.595 -44.103 1.00 86.62 98 ARG A C 1
ATOM 743 O O . ARG A 1 98 ? 30.073 -3.119 -45.192 1.00 86.62 98 ARG A O 1
ATOM 750 N N . THR A 1 99 ? 28.710 -2.018 -43.788 1.00 84.50 99 THR A N 1
ATOM 751 C CA . THR A 1 99 ? 27.577 -1.955 -44.715 1.00 84.50 99 THR A CA 1
ATOM 752 C C . THR A 1 99 ? 27.927 -1.126 -45.947 1.00 84.50 99 THR A C 1
ATOM 754 O O . THR A 1 99 ? 27.762 -1.614 -47.062 1.00 84.50 99 THR A O 1
ATOM 757 N N . ILE A 1 100 ? 28.517 0.063 -45.772 1.00 78.81 100 ILE A N 1
ATOM 758 C CA . ILE A 1 100 ? 28.968 0.901 -46.896 1.00 78.81 100 ILE A CA 1
ATOM 759 C C . ILE A 1 100 ? 29.991 0.167 -47.757 1.00 78.81 100 ILE A C 1
ATOM 761 O O . ILE A 1 100 ? 29.862 0.155 -48.977 1.00 78.81 100 ILE A O 1
ATOM 765 N N . ALA A 1 101 ? 30.992 -0.470 -47.149 1.00 80.12 101 ALA A N 1
ATOM 766 C CA . ALA A 1 101 ? 32.014 -1.189 -47.900 1.00 80.12 101 ALA A CA 1
ATOM 767 C C . ALA A 1 101 ? 31.417 -2.344 -48.719 1.00 80.12 101 ALA A C 1
ATOM 769 O O . ALA A 1 101 ? 31.743 -2.490 -49.896 1.00 80.12 101 ALA A O 1
ATOM 770 N N . ARG A 1 102 ? 30.489 -3.122 -48.144 1.00 85.94 102 ARG A N 1
ATOM 771 C CA . ARG A 1 102 ? 29.773 -4.179 -48.876 1.00 85.94 102 ARG A CA 1
ATOM 772 C C . ARG A 1 102 ? 28.938 -3.617 -50.019 1.00 85.94 102 ARG A C 1
ATOM 774 O O . ARG A 1 102 ? 28.990 -4.161 -51.119 1.00 85.94 102 ARG A O 1
ATOM 781 N N . MET A 1 103 ? 28.204 -2.530 -49.783 1.00 78.88 103 MET A N 1
ATOM 782 C CA . MET A 1 103 ? 27.425 -1.857 -50.824 1.00 78.88 103 MET A CA 1
ATOM 783 C C . MET A 1 103 ? 28.324 -1.391 -51.970 1.00 78.88 103 MET A C 1
ATOM 785 O O . MET A 1 103 ? 28.021 -1.679 -53.123 1.00 78.88 103 MET A O 1
ATOM 789 N N . SER A 1 104 ? 29.452 -0.746 -51.666 1.00 67.88 104 SER A N 1
ATOM 790 C CA . SER A 1 104 ? 30.420 -0.282 -52.665 1.00 67.88 104 SER A CA 1
ATOM 791 C C . SER A 1 104 ? 30.978 -1.425 -53.511 1.00 67.88 104 SER A C 1
ATOM 793 O O . SER A 1 104 ? 31.049 -1.292 -54.730 1.00 67.88 104 SER A O 1
ATOM 795 N N . VAL A 1 105 ? 31.307 -2.569 -52.897 1.00 76.75 105 VAL A N 1
ATOM 796 C CA . VAL A 1 105 ? 31.737 -3.768 -53.638 1.00 76.75 105 VAL A CA 1
ATOM 797 C C . VAL A 1 105 ? 30.616 -4.275 -54.552 1.00 76.75 105 VAL A C 1
ATOM 799 O O . VAL A 1 105 ? 30.855 -4.511 -55.731 1.00 76.75 105 VAL A O 1
ATOM 802 N N . ARG A 1 106 ? 29.370 -4.362 -54.066 1.00 78.94 106 ARG A N 1
ATOM 803 C CA . ARG A 1 106 ? 28.218 -4.794 -54.883 1.00 78.94 106 ARG A CA 1
ATOM 804 C C . ARG A 1 106 ? 27.887 -3.837 -56.030 1.00 78.94 106 ARG A C 1
ATOM 806 O O . ARG A 1 106 ? 27.489 -4.293 -57.100 1.00 78.94 106 ARG A O 1
ATOM 813 N N . PHE A 1 107 ? 28.062 -2.532 -55.830 1.00 65.06 107 PHE A N 1
ATOM 814 C CA . PHE A 1 107 ? 27.933 -1.544 -56.901 1.00 65.06 107 PHE A CA 1
ATOM 815 C C . PHE A 1 107 ? 29.051 -1.685 -57.937 1.00 65.06 107 PHE A C 1
ATOM 817 O O . PHE A 1 107 ? 28.763 -1.658 -59.131 1.00 65.06 107 PHE A O 1
ATOM 824 N N . ALA A 1 108 ? 30.296 -1.898 -57.503 1.00 71.56 108 ALA A N 1
ATOM 825 C CA . ALA A 1 108 ? 31.424 -2.143 -58.403 1.00 71.56 108 ALA A CA 1
ATOM 826 C C . ALA A 1 108 ? 31.258 -3.442 -59.217 1.00 71.56 108 ALA A C 1
ATOM 828 O O . ALA A 1 108 ? 31.674 -3.505 -60.369 1.00 71.56 108 ALA A O 1
ATOM 829 N N . GLU A 1 109 ? 30.585 -4.450 -58.656 1.00 84.44 109 GLU A N 1
ATOM 830 C CA . GLU A 1 109 ? 30.180 -5.690 -59.338 1.00 84.44 109 GLU A CA 1
ATOM 831 C C . GLU A 1 109 ? 28.977 -5.514 -60.293 1.00 84.44 109 GLU A C 1
ATOM 833 O O . GLU A 1 109 ? 28.475 -6.497 -60.840 1.00 84.44 109 GLU A O 1
ATOM 838 N N . GLY A 1 110 ? 28.449 -4.296 -60.465 1.00 79.75 110 GLY A N 1
ATOM 839 C CA . GLY A 1 110 ? 27.283 -4.032 -61.316 1.00 79.75 110 GLY A CA 1
ATOM 840 C C . GLY A 1 110 ? 25.978 -4.645 -60.794 1.00 79.75 110 GLY A C 1
ATOM 841 O O . GLY A 1 110 ? 25.053 -4.869 -61.568 1.00 79.75 110 GLY A O 1
ATOM 842 N N . SER A 1 111 ? 25.893 -4.941 -59.493 1.00 85.19 111 SER A N 1
ATOM 843 C CA . SER A 1 111 ? 24.741 -5.592 -58.853 1.00 85.19 111 SER A CA 1
ATOM 844 C C . SER A 1 111 ? 24.034 -4.649 -57.860 1.00 85.19 111 SER A C 1
ATOM 846 O O . SER A 1 111 ? 24.100 -4.880 -56.645 1.00 85.19 111 SER A O 1
ATOM 848 N N . PRO A 1 112 ? 23.335 -3.595 -58.330 1.00 67.44 112 PRO A N 1
ATOM 849 C CA . PRO A 1 112 ? 22.689 -2.604 -57.462 1.00 67.44 112 PRO A CA 1
ATOM 850 C C . PRO A 1 112 ? 21.635 -3.223 -56.532 1.00 67.44 112 PRO A C 1
ATOM 852 O O . PRO A 1 112 ? 21.543 -2.836 -55.368 1.00 67.44 112 PRO A O 1
ATOM 855 N N . ASP A 1 113 ? 20.922 -4.261 -56.976 1.00 70.75 113 ASP A N 1
ATOM 856 C CA . ASP A 1 113 ? 19.937 -4.968 -56.145 1.00 70.75 113 ASP A CA 1
ATOM 857 C C . ASP A 1 113 ? 20.588 -5.686 -54.958 1.00 70.75 113 ASP A C 1
ATOM 859 O O . ASP A 1 113 ? 20.038 -5.749 -53.857 1.00 70.75 113 ASP A O 1
ATOM 863 N N . LYS A 1 114 ? 21.801 -6.218 -55.145 1.00 77.81 114 LYS A N 1
ATOM 864 C CA . LYS A 1 114 ? 22.562 -6.829 -54.047 1.00 77.81 114 LYS A CA 1
ATOM 865 C C . LYS A 1 114 ? 23.056 -5.765 -53.071 1.00 77.81 114 LYS A C 1
ATOM 867 O O . LYS A 1 114 ? 23.054 -6.024 -51.873 1.00 77.81 114 LYS A O 1
ATOM 872 N N . ALA A 1 115 ? 23.423 -4.576 -53.552 1.00 66.56 115 ALA A N 1
ATOM 873 C CA . ALA A 1 115 ? 23.782 -3.451 -52.689 1.00 66.56 115 ALA A CA 1
ATOM 874 C C . ALA A 1 115 ? 22.580 -2.977 -51.849 1.00 66.56 115 ALA A C 1
ATOM 876 O O . ALA A 1 115 ? 22.703 -2.814 -50.636 1.00 66.56 115 ALA A O 1
ATOM 877 N N . ALA A 1 116 ? 21.400 -2.849 -52.464 1.00 66.88 116 ALA A N 1
ATOM 878 C CA . ALA A 1 116 ? 20.159 -2.519 -51.762 1.00 66.88 116 ALA A CA 1
ATOM 879 C C . ALA A 1 116 ? 19.793 -3.579 -50.707 1.00 66.88 116 ALA A C 1
ATOM 881 O O . ALA A 1 116 ? 19.373 -3.243 -49.600 1.00 66.88 116 ALA A O 1
ATOM 882 N N . ASN A 1 117 ? 20.019 -4.861 -51.007 1.00 75.88 117 ASN A N 1
ATOM 883 C CA . ASN A 1 117 ? 19.807 -5.945 -50.050 1.00 75.88 117 ASN A CA 1
ATOM 884 C C . ASN A 1 117 ? 20.777 -5.910 -48.860 1.00 75.88 117 ASN A C 1
ATOM 886 O O . ASN A 1 117 ? 20.375 -6.278 -47.759 1.00 75.88 117 ASN A O 1
ATOM 890 N N . GLU A 1 118 ? 22.024 -5.463 -49.032 1.00 77.94 118 GLU A N 1
ATOM 891 C CA . GLU A 1 118 ? 22.950 -5.268 -47.904 1.00 77.94 118 GLU A CA 1
ATOM 892 C C . GLU A 1 118 ? 22.484 -4.129 -46.988 1.00 77.94 118 GLU A C 1
ATOM 894 O O . GLU A 1 118 ? 22.475 -4.299 -45.769 1.00 77.94 118 GLU A O 1
ATOM 899 N N . LEU A 1 119 ? 22.004 -3.017 -47.557 1.00 72.62 119 LEU A N 1
ATOM 900 C CA . LEU A 1 119 ? 21.393 -1.938 -46.777 1.00 72.62 119 LEU A CA 1
ATOM 901 C C . LEU A 1 119 ? 20.143 -2.424 -46.034 1.00 72.62 119 LEU A C 1
ATOM 903 O O . LEU A 1 119 ? 19.999 -2.182 -44.839 1.00 72.62 119 LEU A O 1
ATOM 907 N N . LYS A 1 120 ? 19.265 -3.169 -46.716 1.00 70.38 120 LYS A N 1
ATOM 908 C CA . LYS A 1 120 ? 18.068 -3.757 -46.106 1.00 70.38 120 LYS A CA 1
ATOM 909 C C . LYS A 1 120 ? 18.433 -4.704 -44.963 1.00 70.38 120 LYS A C 1
ATOM 911 O O . LYS A 1 120 ? 17.852 -4.613 -43.891 1.00 70.38 120 LYS A O 1
ATOM 916 N N . ARG A 1 121 ? 19.417 -5.586 -45.154 1.00 76.62 121 ARG A N 1
ATOM 917 C CA . ARG A 1 121 ? 19.906 -6.495 -44.102 1.00 76.62 121 ARG A CA 1
ATOM 918 C C . ARG A 1 121 ? 20.453 -5.742 -42.900 1.00 76.62 121 ARG A C 1
ATOM 920 O O . ARG A 1 121 ? 20.180 -6.160 -41.785 1.00 76.62 121 ARG A O 1
ATOM 927 N N . PHE A 1 122 ? 21.189 -4.657 -43.125 1.00 78.00 122 PHE A N 1
ATOM 928 C CA . PHE A 1 122 ? 21.671 -3.794 -42.054 1.00 78.00 122 PHE A CA 1
ATOM 929 C C . PHE A 1 122 ? 20.513 -3.144 -41.292 1.00 78.00 122 PHE A C 1
ATOM 931 O O . PHE A 1 122 ? 20.454 -3.265 -40.078 1.00 78.00 122 PHE A O 1
ATOM 938 N N . LEU A 1 123 ? 19.550 -2.531 -41.986 1.00 66.94 123 LEU A N 1
ATOM 939 C CA . LEU A 1 123 ? 18.380 -1.904 -41.355 1.00 66.94 123 LEU A CA 1
ATOM 940 C C . LEU A 1 123 ? 17.496 -2.905 -40.590 1.00 66.94 123 LEU A C 1
ATOM 942 O O . LEU A 1 123 ? 16.847 -2.528 -39.618 1.00 66.94 123 LEU A O 1
ATOM 946 N N . LEU A 1 124 ? 17.482 -4.170 -41.019 1.00 66.75 124 LEU A N 1
ATOM 947 C CA . LEU A 1 124 ? 16.781 -5.271 -40.353 1.00 66.75 124 LEU A CA 1
ATOM 948 C C . LEU A 1 124 ? 17.603 -5.945 -39.242 1.00 66.75 124 LEU A C 1
ATOM 950 O O . LEU A 1 124 ? 17.065 -6.780 -38.515 1.00 66.75 124 LEU A O 1
ATOM 954 N N . SER A 1 125 ? 18.895 -5.642 -39.112 1.00 67.50 125 SER A N 1
ATOM 955 C CA . SER A 1 125 ? 19.744 -6.236 -38.083 1.00 67.50 125 SER A CA 1
ATOM 956 C C . SER A 1 125 ? 19.663 -5.451 -36.773 1.00 67.50 125 SER A C 1
ATOM 958 O O . SER A 1 125 ? 19.219 -4.302 -36.726 1.00 67.50 125 SER A O 1
ATOM 960 N N . LYS A 1 126 ? 20.128 -6.061 -35.675 1.00 61.84 126 LYS A N 1
ATOM 961 C CA . LYS A 1 126 ? 20.156 -5.402 -34.357 1.00 61.84 126 LYS A CA 1
ATOM 962 C C . LYS A 1 126 ? 21.015 -4.132 -34.367 1.00 61.84 126 LYS A C 1
ATOM 964 O O . LYS A 1 126 ? 20.777 -3.216 -33.589 1.00 61.84 126 LYS A O 1
ATOM 969 N N . GLU A 1 127 ? 21.995 -4.070 -35.263 1.00 65.50 127 GLU A N 1
ATOM 970 C CA . GLU A 1 127 ? 22.882 -2.928 -35.463 1.00 65.50 127 GLU A CA 1
ATOM 971 C C . GLU A 1 127 ? 22.224 -1.770 -36.242 1.00 65.50 127 GLU A C 1
ATOM 973 O O . GLU A 1 127 ? 22.695 -0.637 -36.142 1.00 65.50 127 GLU A O 1
ATOM 978 N N . GLY A 1 128 ? 21.141 -2.028 -36.989 1.00 63.81 128 GLY A N 1
ATOM 979 C CA . GLY A 1 128 ? 20.411 -1.031 -37.781 1.00 63.81 128 GLY A CA 1
ATOM 980 C C . GLY A 1 128 ? 19.209 -0.387 -37.092 1.00 63.81 128 GLY A C 1
ATOM 981 O O . GLY A 1 128 ? 18.673 0.585 -37.624 1.00 63.81 128 GLY A O 1
ATOM 982 N N . ILE A 1 129 ? 18.810 -0.867 -35.906 1.00 62.62 129 ILE A N 1
ATOM 983 C CA . ILE A 1 129 ? 17.649 -0.364 -35.142 1.00 62.62 129 ILE A CA 1
ATOM 984 C C . ILE A 1 129 ? 17.637 1.176 -35.024 1.00 62.62 129 ILE A C 1
ATOM 986 O O . ILE A 1 129 ? 16.615 1.782 -35.356 1.00 62.62 129 ILE A O 1
ATOM 990 N N . PRO A 1 130 ? 18.749 1.856 -34.662 1.00 56.03 130 PRO A N 1
ATOM 991 C CA . PRO A 1 130 ? 18.755 3.318 -34.568 1.00 56.03 130 PRO A CA 1
ATOM 992 C C . PRO A 1 130 ? 18.489 4.028 -35.903 1.00 56.03 130 PRO A C 1
ATOM 994 O O . PRO A 1 130 ? 17.942 5.126 -35.921 1.00 56.03 130 PRO A O 1
ATOM 997 N N . PHE A 1 131 ? 18.877 3.413 -37.023 1.00 61.31 131 PHE A N 1
ATOM 998 C CA . PHE A 1 131 ? 18.730 3.984 -38.362 1.00 61.31 131 PHE A CA 1
ATOM 999 C C . PHE A 1 131 ? 17.343 3.749 -38.939 1.00 61.31 131 PHE A C 1
ATOM 1001 O O . PHE A 1 131 ? 16.830 4.612 -39.639 1.00 61.31 131 PHE A O 1
ATOM 1008 N N . ARG A 1 132 ? 16.711 2.620 -38.617 1.00 62.25 132 ARG A N 1
ATOM 1009 C CA . ARG A 1 132 ? 15.341 2.347 -39.048 1.00 62.25 132 ARG A CA 1
ATOM 1010 C C . ARG A 1 132 ? 14.335 3.283 -38.381 1.00 62.25 132 ARG A C 1
ATOM 1012 O O . ARG A 1 132 ? 13.418 3.753 -39.042 1.00 62.25 132 ARG A O 1
ATOM 1019 N N . ALA A 1 133 ? 14.553 3.627 -37.113 1.00 56.66 133 ALA A N 1
ATOM 1020 C CA . ALA A 1 133 ? 13.771 4.668 -36.451 1.00 56.66 133 ALA A CA 1
ATOM 1021 C C . ALA A 1 133 ? 13.909 6.025 -37.173 1.00 56.66 133 ALA A C 1
ATOM 1023 O O . ALA A 1 133 ? 12.917 6.719 -37.374 1.00 56.66 133 ALA A O 1
ATOM 1024 N N . LEU A 1 134 ? 15.120 6.383 -37.627 1.00 54.97 134 LEU A N 1
ATOM 1025 C CA . LEU A 1 134 ? 15.346 7.590 -38.434 1.00 54.97 134 LEU A CA 1
ATOM 1026 C C . LEU A 1 134 ? 14.726 7.496 -39.836 1.00 54.97 134 LEU A C 1
ATOM 1028 O O . LEU A 1 134 ? 14.245 8.504 -40.338 1.00 54.97 134 LEU A O 1
ATOM 1032 N N . ASP A 1 135 ? 14.719 6.316 -40.454 1.00 58.44 135 ASP A N 1
ATOM 1033 C CA . ASP A 1 135 ? 14.111 6.061 -41.764 1.00 58.44 135 ASP A CA 1
ATOM 1034 C C . ASP A 1 135 ? 12.579 6.160 -41.703 1.00 58.44 135 ASP A C 1
ATOM 1036 O O . ASP A 1 135 ? 11.988 6.889 -42.486 1.00 58.44 135 ASP A O 1
ATOM 1040 N N . ILE A 1 136 ? 11.929 5.553 -40.705 1.00 57.09 136 ILE A N 1
ATOM 1041 C CA . ILE A 1 136 ? 10.480 5.682 -40.454 1.00 57.09 136 ILE A CA 1
ATOM 1042 C C . ILE A 1 136 ? 10.088 7.151 -40.237 1.00 57.09 136 ILE A C 1
ATOM 1044 O O . ILE A 1 136 ? 9.114 7.637 -40.816 1.00 57.09 136 ILE A O 1
ATOM 1048 N N . LEU A 1 137 ? 10.879 7.888 -39.453 1.00 51.56 137 LEU A N 1
ATOM 1049 C CA . LEU A 1 137 ? 10.659 9.313 -39.195 1.00 51.56 137 LEU A CA 1
ATOM 1050 C C . LEU A 1 137 ? 10.965 10.190 -40.423 1.00 51.56 137 LEU A C 1
ATOM 1052 O O . LEU A 1 137 ? 10.280 11.185 -40.657 1.00 51.56 137 LEU A O 1
ATOM 1056 N N . GLY A 1 138 ? 11.963 9.820 -41.227 1.00 49.19 138 GLY A N 1
ATOM 1057 C CA . GLY A 1 138 ? 12.336 10.500 -42.465 1.00 49.19 138 GLY A CA 1
ATOM 1058 C C . GLY A 1 138 ? 11.321 10.280 -43.587 1.00 49.19 138 GLY A C 1
ATOM 1059 O O . GLY A 1 138 ? 10.890 11.241 -44.217 1.00 49.19 138 GLY A O 1
ATOM 1060 N N . GLN A 1 139 ? 10.874 9.045 -43.804 1.00 54.03 139 GLN A N 1
ATOM 1061 C CA . GLN A 1 139 ? 9.810 8.720 -44.756 1.00 54.03 139 GLN A CA 1
ATOM 1062 C C . GLN A 1 139 ? 8.513 9.447 -44.386 1.00 54.03 139 GLN A C 1
ATOM 1064 O O . GLN A 1 139 ? 7.864 10.028 -45.255 1.00 54.03 139 GLN A O 1
ATOM 1069 N N . PHE A 1 140 ? 8.197 9.555 -43.094 1.00 51.75 140 PHE A N 1
ATOM 1070 C CA . PHE A 1 140 ? 7.081 10.379 -42.645 1.00 51.75 140 PHE A CA 1
ATOM 1071 C C . PHE A 1 140 ? 7.274 11.872 -42.974 1.00 51.75 140 PHE A C 1
ATOM 1073 O O . PHE A 1 140 ? 6.386 12.491 -43.558 1.00 51.75 140 PHE A O 1
ATOM 1080 N N . ALA A 1 141 ? 8.435 12.448 -42.645 1.00 47.28 141 ALA A N 1
ATOM 1081 C CA . ALA A 1 141 ? 8.706 13.875 -42.837 1.00 47.28 141 ALA A CA 1
ATOM 1082 C C . ALA A 1 141 ? 8.824 14.299 -44.316 1.00 47.28 141 ALA A C 1
ATOM 1084 O O . ALA A 1 141 ? 8.476 15.431 -44.649 1.00 47.28 141 ALA A O 1
ATOM 1085 N N . PHE A 1 142 ? 9.314 13.418 -45.195 1.00 41.03 142 PHE A N 1
ATOM 1086 C CA . PHE A 1 142 ? 9.612 13.743 -46.597 1.00 41.03 142 PHE A CA 1
ATOM 1087 C C . PHE A 1 142 ? 8.646 13.121 -47.614 1.00 41.03 142 PHE A C 1
ATOM 1089 O O . PHE A 1 142 ? 8.409 13.724 -48.658 1.00 41.03 142 PHE A O 1
ATOM 1096 N N . LEU A 1 143 ? 8.101 11.934 -47.339 1.00 50.38 143 LEU A N 1
ATOM 1097 C CA . LEU A 1 143 ? 7.236 11.185 -48.265 1.00 50.38 143 LEU A CA 1
ATOM 1098 C C . LEU A 1 143 ? 5.781 11.096 -47.775 1.00 50.38 143 LEU A C 1
ATOM 1100 O O . LEU A 1 143 ? 4.903 10.703 -48.539 1.00 50.38 143 LEU A O 1
ATOM 1104 N N . GLY A 1 144 ? 5.506 11.479 -46.522 1.00 50.06 144 GLY A N 1
ATOM 1105 C CA . GLY A 1 144 ? 4.162 11.474 -45.942 1.00 50.06 144 GLY A CA 1
ATOM 1106 C C . GLY A 1 144 ? 3.588 10.075 -45.690 1.00 50.06 144 GLY A C 1
ATOM 1107 O O . GLY A 1 144 ? 2.375 9.944 -45.507 1.00 50.06 144 GLY A O 1
ATOM 1108 N N . GLU A 1 145 ? 4.426 9.035 -45.706 1.00 54.75 145 GLU A N 1
ATOM 1109 C CA . GLU A 1 145 ? 4.078 7.633 -45.442 1.00 54.75 145 GLU A CA 1
ATOM 1110 C C . GLU A 1 145 ? 5.202 6.964 -44.652 1.00 54.75 145 GLU A C 1
ATOM 1112 O O . GLU A 1 145 ? 6.369 7.211 -44.924 1.00 54.75 145 GLU A O 1
ATOM 1117 N N . ALA A 1 146 ? 4.857 6.118 -43.682 1.00 58.28 146 ALA A N 1
ATOM 1118 C CA . ALA A 1 146 ? 5.807 5.315 -42.912 1.00 58.28 146 ALA A CA 1
ATOM 1119 C C . ALA A 1 146 ? 5.304 3.865 -42.822 1.00 58.28 146 ALA A C 1
ATOM 1121 O O . ALA A 1 146 ? 4.099 3.637 -42.938 1.00 58.28 146 ALA A O 1
ATOM 1122 N N . ARG A 1 147 ? 6.203 2.882 -42.666 1.00 60.66 147 ARG A N 1
ATOM 1123 C CA . ARG A 1 147 ? 5.859 1.444 -42.681 1.00 60.66 147 ARG A CA 1
ATOM 1124 C C . ARG A 1 147 ? 6.523 0.635 -41.549 1.00 60.66 147 ARG A C 1
ATOM 1126 O O . ARG A 1 147 ? 7.633 0.981 -41.150 1.00 60.66 147 ARG A O 1
ATOM 1133 N N . THR A 1 148 ? 5.859 -0.425 -41.067 1.00 54.28 148 THR A N 1
ATOM 1134 C CA . THR A 1 148 ? 6.289 -1.338 -39.966 1.00 54.28 148 THR A CA 1
ATOM 1135 C C . THR A 1 148 ? 7.269 -2.448 -40.408 1.00 54.28 148 THR A C 1
ATOM 1137 O O . THR A 1 148 ? 7.734 -2.447 -41.558 1.00 54.28 148 THR A O 1
ATOM 1140 N N . PHE A 1 149 ? 7.598 -3.409 -39.519 1.00 45.34 149 PHE A N 1
ATOM 1141 C CA . PHE A 1 149 ? 8.435 -4.591 -39.798 1.00 45.34 149 PHE A CA 1
ATOM 1142 C C . PHE A 1 149 ? 7.890 -5.399 -40.963 1.00 45.34 149 PHE A C 1
ATOM 1144 O O . PHE A 1 149 ? 8.646 -5.764 -41.870 1.00 45.34 149 PHE A O 1
ATOM 1151 N N . GLU A 1 150 ? 6.581 -5.645 -40.927 1.00 48.75 150 GLU A N 1
ATOM 1152 C CA . GLU A 1 150 ? 5.852 -6.455 -41.895 1.00 48.75 150 GLU A CA 1
ATOM 1153 C C . GLU A 1 150 ? 5.467 -5.687 -43.172 1.00 48.75 150 GLU A C 1
ATOM 1155 O O . GLU A 1 150 ? 5.023 -6.296 -44.145 1.00 48.75 150 GLU A O 1
ATOM 1160 N N . GLY A 1 151 ? 5.724 -4.373 -43.226 1.00 51.66 151 GLY A N 1
ATOM 1161 C CA . GLY A 1 151 ? 5.443 -3.521 -44.387 1.00 51.66 151 GLY A CA 1
ATOM 1162 C C . GLY A 1 151 ? 4.085 -2.815 -44.348 1.00 51.66 151 GLY A C 1
ATOM 1163 O O . GLY A 1 151 ? 3.715 -2.162 -45.337 1.00 51.66 151 GLY A O 1
ATOM 1164 N N . ASP A 1 152 ? 3.384 -2.900 -43.217 1.00 63.09 152 ASP A N 1
ATOM 1165 C CA . ASP A 1 152 ? 2.094 -2.256 -43.001 1.00 63.09 152 ASP A CA 1
ATOM 1166 C C . ASP A 1 152 ? 2.252 -0.745 -42.914 1.00 63.09 152 ASP A C 1
ATOM 1168 O O . ASP A 1 152 ? 3.243 -0.229 -42.397 1.00 63.09 152 ASP A O 1
ATOM 1172 N N . VAL A 1 153 ? 1.280 -0.018 -43.461 1.00 59.47 153 VAL A N 1
ATOM 1173 C CA . VAL A 1 153 ? 1.293 1.445 -43.458 1.00 59.47 153 VAL A CA 1
ATOM 1174 C C . VAL A 1 153 ? 0.971 1.933 -42.051 1.00 59.47 153 VAL A C 1
ATOM 1176 O O . VAL A 1 153 ? -0.108 1.674 -41.523 1.00 59.47 153 VAL A O 1
ATOM 1179 N N . ILE A 1 154 ? 1.904 2.676 -41.465 1.00 57.41 154 ILE A N 1
ATOM 1180 C CA . ILE A 1 154 ? 1.726 3.346 -40.183 1.00 57.41 154 ILE A CA 1
ATOM 1181 C C . ILE A 1 154 ? 0.762 4.518 -40.396 1.00 57.41 154 ILE A C 1
ATOM 1183 O O . ILE A 1 154 ? 0.940 5.335 -41.305 1.00 57.41 154 ILE A O 1
ATOM 1187 N N . GLU A 1 155 ? -0.281 4.584 -39.569 1.00 52.22 155 GLU A N 1
ATOM 1188 C CA . GLU A 1 155 ? -1.331 5.595 -39.674 1.00 52.22 155 GLU A CA 1
ATOM 1189 C C . GLU A 1 155 ? -0.742 7.019 -39.606 1.00 52.22 155 GLU A C 1
ATOM 1191 O O . GLU A 1 155 ? 0.102 7.318 -38.757 1.00 52.22 155 GLU A O 1
ATOM 1196 N N . LYS A 1 156 ? -1.200 7.915 -40.498 1.00 55.69 156 LYS A N 1
ATOM 1197 C CA . LYS A 1 156 ? -0.695 9.295 -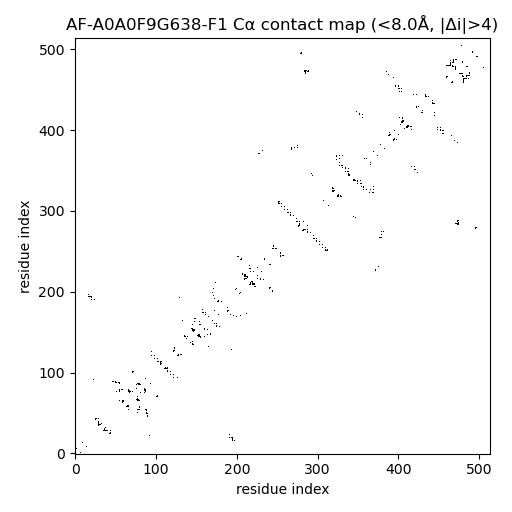40.677 1.00 55.69 156 LYS A CA 1
ATOM 1198 C C . LYS A 1 156 ? -1.140 10.251 -39.560 1.00 55.69 156 LYS A C 1
ATOM 1200 O O . LYS A 1 156 ? -1.496 11.400 -39.815 1.00 55.69 156 LYS A O 1
ATOM 1205 N N . THR A 1 157 ? -1.154 9.781 -38.321 1.00 47.19 157 THR A N 1
ATOM 1206 C CA . THR A 1 157 ? -1.486 10.569 -37.137 1.00 47.19 157 THR A CA 1
ATOM 1207 C C . THR A 1 157 ? -0.318 10.517 -36.147 1.00 47.19 157 THR A C 1
ATOM 1209 O O . THR A 1 157 ? 0.419 9.530 -36.112 1.00 47.19 157 THR A O 1
ATOM 1212 N N . PRO A 1 158 ? -0.118 11.552 -35.309 1.00 43.00 158 PRO A N 1
ATOM 1213 C CA . PRO A 1 158 ? 0.917 11.537 -34.268 1.00 43.00 158 PRO A CA 1
ATOM 1214 C C . PRO A 1 158 ? 0.833 10.310 -33.348 1.00 43.00 158 PRO A C 1
ATOM 1216 O O . PRO A 1 158 ? 1.852 9.811 -32.879 1.00 43.00 158 PRO A O 1
ATOM 1219 N N . ILE A 1 159 ? -0.386 9.806 -33.134 1.00 43.38 159 ILE A N 1
ATOM 1220 C CA . ILE A 1 159 ? -0.674 8.597 -32.360 1.00 43.38 159 ILE A CA 1
ATOM 1221 C C . ILE A 1 159 ? -0.285 7.343 -33.150 1.00 43.38 159 ILE A C 1
ATOM 1223 O O . ILE A 1 159 ? 0.350 6.463 -32.582 1.00 43.38 159 ILE A O 1
ATOM 1227 N N . GLY A 1 160 ? -0.584 7.277 -34.450 1.00 46.84 160 GLY A N 1
ATOM 1228 C CA . GLY A 1 160 ? -0.178 6.174 -35.326 1.00 46.84 160 GLY A CA 1
ATOM 1229 C C . GLY A 1 160 ? 1.336 5.983 -35.400 1.00 46.84 160 GLY A C 1
ATOM 1230 O O . GLY A 1 160 ? 1.824 4.864 -35.302 1.00 46.84 160 GLY A O 1
ATOM 1231 N N . ILE A 1 161 ? 2.095 7.078 -35.479 1.00 50.03 161 ILE A N 1
ATOM 1232 C CA . ILE A 1 161 ? 3.568 7.059 -35.530 1.00 50.03 161 ILE A CA 1
ATOM 1233 C C . ILE A 1 161 ? 4.166 6.664 -34.183 1.00 50.03 161 ILE A C 1
ATOM 1235 O O . ILE A 1 161 ? 5.093 5.859 -34.135 1.00 50.03 161 ILE A O 1
ATOM 1239 N N . ALA A 1 162 ? 3.636 7.215 -33.088 1.00 46.09 162 ALA A N 1
ATOM 1240 C CA . ALA A 1 162 ? 4.063 6.849 -31.743 1.00 46.09 162 ALA A CA 1
ATOM 1241 C C . ALA A 1 162 ? 3.778 5.371 -31.472 1.00 46.09 162 ALA A C 1
ATOM 1243 O O . ALA A 1 162 ? 4.660 4.654 -31.020 1.00 46.09 162 ALA A O 1
ATOM 1244 N N . ARG A 1 163 ? 2.587 4.895 -31.839 1.00 50.56 163 ARG A N 1
ATOM 1245 C CA . ARG A 1 163 ? 2.195 3.493 -31.740 1.00 50.56 163 ARG A CA 1
ATOM 1246 C C . ARG A 1 163 ? 3.080 2.596 -32.596 1.00 50.56 163 ARG A C 1
ATOM 1248 O O . ARG A 1 163 ? 3.594 1.623 -32.074 1.00 50.56 163 ARG A O 1
ATOM 1255 N N . GLY A 1 164 ? 3.360 2.976 -33.842 1.00 53.75 164 GLY A N 1
ATOM 1256 C CA . GLY A 1 164 ? 4.287 2.250 -34.709 1.00 53.75 164 GLY A CA 1
ATOM 1257 C C . GLY A 1 164 ? 5.697 2.171 -34.124 1.00 53.75 164 GLY A C 1
ATOM 1258 O O . GLY A 1 164 ? 6.304 1.116 -34.153 1.00 53.75 164 GLY A O 1
ATOM 1259 N N . LEU A 1 165 ? 6.219 3.241 -33.520 1.00 49.22 165 LEU A N 1
ATOM 1260 C CA . LEU A 1 165 ? 7.544 3.228 -32.884 1.00 49.22 165 LEU A CA 1
ATOM 1261 C C . LEU A 1 165 ? 7.568 2.470 -31.540 1.00 49.22 165 LEU A C 1
ATOM 1263 O O . LEU A 1 165 ? 8.577 1.846 -31.206 1.00 49.22 165 LEU A O 1
ATOM 1267 N N . VAL A 1 166 ? 6.475 2.510 -30.775 1.00 49.97 166 VAL A N 1
ATOM 1268 C CA . VAL A 1 166 ? 6.297 1.776 -29.510 1.00 49.97 166 VAL A CA 1
ATOM 1269 C C . VAL A 1 166 ? 6.125 0.277 -29.771 1.00 49.97 166 VAL A C 1
ATOM 1271 O O . VAL A 1 166 ? 6.798 -0.521 -29.129 1.00 49.97 166 VAL A O 1
ATOM 1274 N N . GLU A 1 167 ? 5.264 -0.111 -30.712 1.00 52.59 167 GLU A N 1
ATOM 1275 C CA . GLU A 1 167 ? 4.984 -1.509 -31.068 1.00 52.59 167 GLU A CA 1
ATOM 1276 C C . GLU A 1 167 ? 6.187 -2.163 -31.764 1.00 52.59 167 GLU A C 1
ATOM 1278 O O . GLU A 1 167 ? 6.533 -3.298 -31.449 1.00 52.59 167 GLU A O 1
ATOM 1283 N N . GLU A 1 168 ? 6.880 -1.435 -32.644 1.00 51.34 168 GLU A N 1
ATOM 1284 C CA . GLU A 1 168 ? 7.998 -1.966 -33.437 1.00 51.34 168 GLU A CA 1
ATOM 1285 C C . GLU A 1 168 ? 9.324 -2.027 -32.657 1.00 51.34 168 GLU A C 1
ATOM 1287 O O . GLU A 1 168 ? 10.149 -2.915 -32.878 1.00 51.34 168 GLU A O 1
ATOM 1292 N N . PHE A 1 169 ? 9.564 -1.076 -31.747 1.00 46.78 169 PHE A N 1
ATOM 1293 C CA . PHE A 1 169 ? 10.872 -0.913 -31.099 1.00 46.78 169 PHE A CA 1
ATOM 1294 C C . PHE A 1 169 ? 10.812 -0.793 -29.568 1.00 46.78 169 PHE A C 1
ATOM 1296 O O . PHE A 1 169 ? 11.863 -0.678 -28.933 1.00 46.78 169 PHE A O 1
ATOM 1303 N N . GLY A 1 170 ? 9.625 -0.810 -28.951 1.00 41.78 170 GLY A N 1
ATOM 1304 C CA . GLY A 1 170 ? 9.467 -0.667 -27.498 1.00 41.78 170 GLY A CA 1
ATOM 1305 C C . GLY A 1 170 ? 9.909 0.699 -26.959 1.00 41.78 170 GLY A C 1
ATOM 1306 O O . GLY A 1 170 ? 10.451 0.770 -25.855 1.00 41.78 170 GLY A O 1
ATOM 1307 N N . ILE A 1 171 ? 9.761 1.770 -27.752 1.00 41.47 171 ILE A N 1
ATOM 1308 C CA . ILE A 1 171 ? 10.283 3.117 -27.454 1.00 41.47 171 ILE A CA 1
ATOM 1309 C C . ILE A 1 171 ? 9.256 3.941 -26.663 1.00 41.47 171 ILE A C 1
ATOM 1311 O O . ILE A 1 171 ? 8.187 4.207 -27.200 1.00 41.47 171 ILE A O 1
ATOM 1315 N N . PRO A 1 172 ? 9.571 4.444 -25.455 1.00 40.41 172 PRO A N 1
ATOM 1316 C CA . PRO A 1 172 ? 8.652 5.285 -24.693 1.00 40.41 172 PRO A CA 1
ATOM 1317 C C . PRO A 1 172 ? 8.978 6.778 -24.873 1.00 40.41 172 PRO A C 1
ATOM 1319 O O . PRO A 1 172 ? 9.978 7.255 -24.333 1.00 40.41 172 PRO A O 1
ATOM 1322 N N . ILE A 1 173 ? 8.155 7.523 -25.628 1.00 40.78 173 ILE A N 1
ATOM 1323 C CA . ILE A 1 173 ? 8.165 9.003 -25.656 1.00 40.78 173 ILE A CA 1
ATOM 1324 C C . ILE A 1 173 ? 6.743 9.546 -25.820 1.00 40.78 173 ILE A C 1
ATOM 1326 O O . ILE A 1 173 ? 6.005 9.097 -26.697 1.00 40.78 173 ILE A O 1
ATOM 1330 N N . ALA A 1 174 ? 6.409 10.580 -25.042 1.00 37.94 174 ALA A N 1
ATOM 1331 C CA . ALA A 1 174 ? 5.165 11.330 -25.149 1.00 37.94 174 ALA A CA 1
ATOM 1332 C C . ALA A 1 174 ? 5.018 11.993 -26.547 1.00 37.94 174 ALA A C 1
ATOM 1334 O O . ALA A 1 174 ? 5.857 12.820 -26.934 1.00 37.94 174 ALA A O 1
ATOM 1335 N N . PRO A 1 175 ? 3.932 11.727 -27.303 1.00 38.31 175 PRO A N 1
ATOM 1336 C CA . PRO A 1 175 ? 3.725 12.235 -28.670 1.00 38.31 175 PRO A CA 1
ATOM 1337 C C . PRO A 1 175 ? 3.803 13.769 -28.818 1.00 38.31 175 PRO A C 1
ATOM 1339 O O . PRO A 1 175 ? 4.090 14.288 -29.899 1.00 38.31 175 PRO A O 1
ATOM 1342 N N . GLY A 1 176 ? 3.557 14.513 -27.733 1.00 38.84 176 GLY A N 1
ATOM 1343 C CA . GLY A 1 176 ? 3.515 15.977 -27.726 1.00 38.84 176 GLY A CA 1
ATOM 1344 C C . GLY A 1 176 ? 4.877 16.673 -27.844 1.00 38.84 176 GLY A C 1
ATOM 1345 O O . GLY A 1 176 ? 4.952 17.756 -28.431 1.00 38.84 176 GLY A O 1
ATOM 1346 N N . GLU A 1 177 ? 5.957 16.074 -27.335 1.00 40.16 177 GLU A N 1
ATOM 1347 C CA . GLU A 1 177 ? 7.294 16.694 -27.353 1.00 40.16 177 GLU A CA 1
ATOM 1348 C C . GLU A 1 177 ? 7.978 16.547 -28.716 1.00 40.16 177 GLU A C 1
ATOM 1350 O O . GLU A 1 177 ? 8.555 17.509 -29.231 1.00 40.16 177 GLU A O 1
ATOM 1355 N N . ILE A 1 178 ? 7.798 15.389 -29.360 1.00 42.62 178 ILE A N 1
ATOM 1356 C CA . ILE A 1 178 ? 8.201 15.149 -30.753 1.00 42.62 178 ILE A CA 1
ATOM 1357 C C . ILE A 1 178 ? 7.481 16.146 -31.673 1.00 42.62 178 ILE A C 1
ATOM 1359 O O . ILE A 1 178 ? 8.108 16.794 -32.511 1.00 42.62 178 ILE A O 1
ATOM 1363 N N . PHE A 1 179 ? 6.174 16.347 -31.471 1.00 39.84 179 PHE A N 1
ATOM 1364 C CA . PHE A 1 179 ? 5.363 17.255 -32.283 1.00 39.84 179 PHE A CA 1
ATOM 1365 C C . PHE A 1 179 ? 5.750 18.735 -32.126 1.00 39.84 179 PHE A C 1
ATOM 1367 O O . PHE A 1 179 ? 5.841 19.448 -33.129 1.00 39.84 179 PHE A O 1
ATOM 1374 N N . ARG A 1 180 ? 6.025 19.214 -30.900 1.00 42.28 180 ARG A N 1
ATOM 1375 C CA . ARG A 1 180 ? 6.544 20.582 -30.696 1.00 42.28 180 ARG A CA 1
ATOM 1376 C C . ARG A 1 180 ? 7.914 20.764 -31.342 1.00 42.28 180 ARG A C 1
ATOM 1378 O O . ARG A 1 180 ? 8.103 21.749 -32.045 1.00 42.28 180 ARG A O 1
ATOM 1385 N N . GLY A 1 181 ? 8.819 19.794 -31.201 1.00 43.00 181 GLY A N 1
ATOM 1386 C CA . GLY A 1 181 ? 10.135 19.825 -31.846 1.00 43.00 181 GLY A CA 1
ATOM 1387 C C . GLY A 1 181 ? 10.068 19.940 -33.371 1.00 43.00 181 GLY A C 1
ATOM 1388 O O . GLY A 1 181 ? 10.764 20.766 -33.961 1.00 43.00 181 GLY A O 1
ATOM 1389 N N . PHE A 1 182 ? 9.179 19.172 -34.011 1.00 40.88 182 PHE A N 1
ATOM 1390 C CA . PHE A 1 182 ? 8.972 19.222 -35.463 1.00 40.88 182 PHE A CA 1
ATOM 1391 C C . PHE A 1 182 ? 8.311 20.522 -35.932 1.00 40.88 182 PHE A C 1
ATOM 1393 O O . PHE A 1 182 ? 8.732 21.093 -36.938 1.00 40.88 182 PHE A O 1
ATOM 1400 N N . ARG A 1 183 ? 7.311 21.029 -35.201 1.00 42.91 183 ARG A N 1
ATOM 1401 C CA . ARG A 1 183 ? 6.628 22.288 -35.543 1.00 42.91 183 ARG A CA 1
ATOM 1402 C C . ARG A 1 183 ? 7.519 23.517 -35.332 1.00 42.91 183 ARG A C 1
ATOM 1404 O O . ARG A 1 183 ? 7.363 24.506 -36.040 1.00 42.91 183 ARG A O 1
ATOM 1411 N N . GLU A 1 184 ? 8.451 23.444 -34.385 1.00 45.81 184 GLU A N 1
ATOM 1412 C CA . GLU A 1 184 ? 9.421 24.501 -34.067 1.00 45.81 184 GLU A CA 1
ATOM 1413 C C . GLU A 1 184 ? 10.714 24.416 -34.902 1.00 45.81 184 GLU A C 1
ATOM 1415 O O . GLU A 1 184 ? 11.605 25.243 -34.721 1.00 45.81 184 GLU A O 1
ATOM 1420 N N . GLY A 1 185 ? 10.843 23.442 -35.813 1.00 38.06 185 GLY A N 1
ATOM 1421 C CA . GLY A 1 185 ? 12.035 23.290 -36.656 1.00 38.06 185 GLY A CA 1
ATOM 1422 C C . GLY A 1 185 ? 13.300 22.919 -35.874 1.00 38.06 185 GLY A C 1
ATOM 1423 O O . GLY A 1 185 ? 14.396 23.320 -36.260 1.00 38.06 185 GLY A O 1
ATOM 1424 N N . ARG A 1 186 ? 13.151 22.178 -34.768 1.00 40.66 186 ARG A N 1
ATOM 1425 C CA . ARG A 1 186 ? 14.222 21.781 -33.841 1.00 40.66 186 ARG A CA 1
ATOM 1426 C C . ARG A 1 186 ? 14.576 20.297 -34.010 1.00 40.66 186 ARG A C 1
ATOM 1428 O O . ARG A 1 186 ? 14.071 19.455 -33.258 1.00 40.66 186 ARG A O 1
ATOM 1435 N N . PRO A 1 187 ? 15.438 19.932 -34.981 1.00 41.69 187 PRO A N 1
ATOM 1436 C CA . PRO A 1 187 ? 15.817 18.540 -35.231 1.00 41.69 187 PRO A CA 1
ATOM 1437 C C . PRO A 1 187 ? 16.583 17.898 -34.060 1.00 41.69 187 PRO A C 1
ATOM 1439 O O . PRO A 1 187 ? 16.787 16.689 -34.056 1.00 41.69 187 PRO A O 1
ATOM 1442 N N . GLU A 1 188 ? 16.985 18.658 -33.037 1.00 39.72 188 GLU A N 1
ATOM 1443 C CA . GLU A 1 188 ? 17.661 18.142 -31.841 1.00 39.72 188 GLU A CA 1
ATOM 1444 C C . GLU A 1 188 ? 16.755 17.253 -30.966 1.00 39.72 188 GLU A C 1
ATOM 1446 O O . GLU A 1 188 ? 17.253 16.424 -30.201 1.00 39.72 188 GLU A O 1
ATOM 1451 N N . VAL A 1 189 ? 15.431 17.357 -31.112 1.00 43.19 189 VAL A N 1
ATOM 1452 C CA . VAL A 1 189 ? 14.470 16.473 -30.427 1.00 43.19 189 VAL A CA 1
ATOM 1453 C C . VAL A 1 189 ? 14.586 15.027 -30.943 1.00 43.19 189 VAL A C 1
ATOM 1455 O O . VAL A 1 189 ? 14.472 14.076 -30.172 1.00 43.19 189 VAL A O 1
ATOM 1458 N N . LEU A 1 190 ? 14.965 14.830 -32.216 1.00 40.94 190 LEU A N 1
ATOM 1459 C CA . LEU A 1 190 ? 15.248 13.503 -32.793 1.00 40.94 190 LEU A CA 1
ATOM 1460 C C . LEU A 1 190 ? 16.458 12.825 -32.131 1.00 40.94 190 LEU A C 1
ATOM 1462 O O . LEU A 1 190 ? 16.491 11.609 -31.953 1.00 40.94 190 LEU A O 1
ATOM 1466 N N . THR A 1 191 ? 17.455 13.610 -31.721 1.00 39.94 191 THR A N 1
ATOM 1467 C CA . THR A 1 191 ? 18.625 13.103 -30.993 1.00 39.94 191 THR A CA 1
ATOM 1468 C C . THR A 1 191 ? 18.332 12.750 -29.527 1.00 39.94 191 THR A C 1
ATOM 1470 O O . THR A 1 191 ? 19.045 11.934 -28.933 1.00 39.94 191 THR A O 1
ATOM 1473 N N . GLU A 1 192 ? 17.283 13.316 -28.926 1.00 41.09 192 GLU A N 1
ATOM 1474 C CA . GLU A 1 192 ? 16.783 12.908 -27.605 1.00 41.09 192 GLU A CA 1
ATOM 1475 C C . GLU A 1 192 ? 16.055 11.559 -27.676 1.00 41.09 192 GLU A C 1
ATOM 1477 O O . GLU A 1 192 ? 16.334 10.690 -26.847 1.00 41.09 192 GLU A O 1
ATOM 1482 N N . VAL A 1 193 ? 15.273 11.334 -28.740 1.00 42.09 193 VAL A N 1
ATOM 1483 C CA . VAL A 1 193 ? 14.555 10.076 -29.018 1.00 42.09 193 VAL A CA 1
ATOM 1484 C C . VAL A 1 193 ? 15.491 8.875 -29.148 1.00 42.09 193 VAL A C 1
ATOM 1486 O O . VAL A 1 193 ? 15.288 7.828 -28.535 1.00 42.09 193 VAL A O 1
ATOM 1489 N N . VAL A 1 194 ? 16.583 9.030 -29.897 1.00 39.72 194 VAL A N 1
ATOM 1490 C CA . VAL A 1 194 ? 17.561 7.950 -30.099 1.00 39.72 194 VAL A CA 1
ATOM 1491 C C . VAL A 1 194 ? 18.383 7.666 -28.833 1.00 39.72 194 VAL A C 1
ATOM 1493 O O . VAL A 1 194 ? 18.794 6.530 -28.599 1.00 39.72 194 VAL A O 1
ATOM 1496 N N . GLY A 1 195 ? 18.591 8.670 -27.974 1.00 37.78 195 GLY A N 1
ATOM 1497 C CA . GLY A 1 195 ? 19.254 8.490 -26.677 1.00 37.78 195 GLY A CA 1
ATOM 1498 C C . GLY A 1 195 ? 18.465 7.605 -25.701 1.00 37.78 195 GLY A C 1
ATOM 1499 O O . GLY A 1 195 ? 19.073 6.969 -24.839 1.00 37.78 195 GLY A O 1
ATOM 1500 N N . LEU A 1 196 ? 17.141 7.531 -25.869 1.00 38.41 196 LEU A N 1
ATOM 1501 C CA . LEU A 1 196 ? 16.234 6.678 -25.094 1.00 38.41 196 LEU A CA 1
ATOM 1502 C C . LEU A 1 196 ? 16.205 5.227 -25.609 1.00 38.41 196 LEU A C 1
ATOM 1504 O O . LEU A 1 196 ? 16.089 4.308 -24.805 1.00 38.41 196 LEU A O 1
ATOM 1508 N N . MET A 1 197 ? 16.443 4.984 -26.905 1.00 39.09 197 MET A N 1
ATOM 1509 C CA . MET A 1 197 ? 16.477 3.625 -27.486 1.00 39.09 197 MET A CA 1
ATOM 1510 C C . MET A 1 197 ? 17.564 2.708 -26.900 1.00 39.09 197 MET A C 1
ATOM 1512 O O . MET A 1 197 ? 17.453 1.487 -26.961 1.00 39.09 197 MET A O 1
ATOM 1516 N N . GLY A 1 198 ? 18.619 3.269 -26.300 1.00 35.66 198 GLY A N 1
ATOM 1517 C CA . GLY A 1 198 ? 19.657 2.490 -25.616 1.00 35.66 198 GLY A CA 1
ATOM 1518 C C . GLY A 1 198 ? 19.266 1.992 -24.218 1.00 35.66 198 GLY A C 1
ATOM 1519 O O . GLY A 1 198 ? 20.088 1.355 -23.555 1.00 35.66 198 GLY A O 1
ATOM 1520 N N . ARG A 1 199 ? 18.067 2.330 -23.723 1.00 45.78 199 ARG A N 1
ATOM 1521 C CA . ARG A 1 199 ? 17.631 2.072 -22.348 1.00 45.78 199 ARG A CA 1
ATOM 1522 C C . ARG A 1 199 ? 16.127 1.858 -22.274 1.00 45.78 199 ARG A C 1
ATOM 1524 O O . ARG A 1 199 ? 15.373 2.817 -22.226 1.00 45.78 199 ARG A O 1
ATOM 1531 N N . SER A 1 200 ? 15.695 0.625 -22.078 1.00 46.66 200 SER A N 1
ATOM 1532 C CA . SER A 1 200 ? 14.358 0.387 -21.536 1.00 46.66 200 SER A CA 1
ATOM 1533 C C . SER A 1 200 ? 14.459 -0.452 -20.265 1.00 46.66 200 SER A C 1
ATOM 1535 O O . SER A 1 200 ? 13.896 -1.535 -20.150 1.00 46.66 200 SER A O 1
ATOM 1537 N N . SER A 1 201 ? 15.200 0.066 -19.273 1.00 57.25 201 SER A N 1
ATOM 1538 C CA . SER A 1 201 ? 15.062 -0.422 -17.895 1.00 57.25 201 SER A CA 1
ATOM 1539 C C . SER A 1 201 ? 13.575 -0.355 -17.522 1.00 57.25 201 SER A C 1
ATOM 1541 O O . SER A 1 201 ? 12.996 0.722 -17.694 1.00 57.25 201 SER A O 1
ATOM 1543 N N . PRO A 1 202 ? 12.950 -1.440 -17.031 1.00 60.78 202 PRO A N 1
ATOM 1544 C CA . PRO A 1 202 ? 11.539 -1.439 -16.637 1.00 60.78 202 PRO A CA 1
ATOM 1545 C C . PRO A 1 202 ? 11.182 -0.280 -15.688 1.00 60.78 202 PRO A C 1
ATOM 1547 O O . PRO A 1 202 ? 10.133 0.336 -15.829 1.00 60.78 202 PRO A O 1
ATOM 1550 N N . PHE A 1 203 ? 12.126 0.129 -14.830 1.00 64.25 203 PHE A N 1
ATOM 1551 C CA . PHE A 1 203 ? 11.999 1.294 -13.945 1.00 64.25 203 PHE A CA 1
ATOM 1552 C C . PHE A 1 203 ? 11.832 2.623 -14.697 1.00 64.25 203 PHE A C 1
ATOM 1554 O O . PHE A 1 203 ? 11.062 3.475 -14.276 1.00 64.25 203 PHE A O 1
ATOM 1561 N N . SER A 1 204 ? 12.542 2.815 -15.813 1.00 58.91 204 SER A N 1
ATOM 1562 C CA . SER A 1 204 ? 12.400 4.020 -16.643 1.00 58.91 204 SER A CA 1
ATOM 1563 C C . SER A 1 204 ? 11.093 4.012 -17.431 1.00 58.91 204 SER A C 1
ATOM 1565 O O . SER A 1 204 ? 10.523 5.070 -17.657 1.00 58.91 204 SER A O 1
ATOM 1567 N N . GLN A 1 205 ? 10.607 2.830 -17.823 1.00 62.88 205 GLN A N 1
ATOM 1568 C CA . GLN A 1 205 ? 9.299 2.698 -18.470 1.00 62.88 205 GLN A CA 1
ATOM 1569 C C . GLN A 1 205 ? 8.178 3.075 -17.492 1.00 62.88 205 GLN A C 1
ATOM 1571 O O . GLN A 1 205 ? 7.313 3.875 -17.835 1.00 62.88 205 GLN A O 1
ATOM 1576 N N . MET A 1 206 ? 8.243 2.572 -16.255 1.00 74.81 206 MET A N 1
ATOM 1577 C CA . MET A 1 206 ? 7.271 2.903 -15.213 1.00 74.81 206 MET A CA 1
ATOM 1578 C C . MET A 1 206 ? 7.322 4.385 -14.812 1.00 74.81 206 MET A C 1
ATOM 1580 O O . MET A 1 206 ? 6.280 4.994 -14.599 1.00 74.81 206 MET A O 1
ATOM 1584 N N . ASP A 1 207 ? 8.513 4.993 -14.778 1.00 72.62 207 ASP A N 1
ATOM 1585 C CA . ASP A 1 207 ? 8.689 6.429 -14.517 1.00 72.62 207 ASP A CA 1
ATOM 1586 C C . ASP A 1 207 ? 7.979 7.317 -15.545 1.00 72.62 207 ASP A C 1
ATOM 1588 O O . ASP A 1 207 ? 7.321 8.287 -15.175 1.00 72.62 207 ASP A O 1
ATOM 1592 N N . ILE A 1 208 ? 8.068 6.956 -16.826 1.00 63.66 208 ILE A N 1
ATOM 1593 C CA . ILE A 1 208 ? 7.413 7.682 -17.920 1.00 63.66 208 ILE A CA 1
ATOM 1594 C C . ILE A 1 208 ? 5.896 7.523 -17.826 1.00 63.66 208 ILE A C 1
ATOM 1596 O O . ILE A 1 208 ? 5.178 8.520 -17.800 1.00 63.66 208 ILE A O 1
ATOM 1600 N N . LEU A 1 209 ? 5.407 6.286 -17.693 1.00 76.44 209 LEU A N 1
ATOM 1601 C CA . LEU A 1 209 ? 3.971 6.024 -17.564 1.00 76.44 209 LEU A CA 1
ATOM 1602 C C . LEU A 1 209 ? 3.378 6.723 -16.337 1.00 76.44 209 LEU A C 1
ATOM 1604 O O . LEU A 1 209 ? 2.247 7.200 -16.379 1.00 76.44 209 LEU A O 1
ATOM 1608 N N . PHE A 1 210 ? 4.145 6.815 -15.249 1.00 80.31 210 PHE A N 1
ATOM 1609 C CA . PHE A 1 210 ? 3.719 7.512 -14.045 1.00 80.31 210 PHE A CA 1
ATOM 1610 C C . PHE A 1 210 ? 3.655 9.030 -14.234 1.00 80.31 210 PHE A C 1
ATOM 1612 O O . PHE A 1 210 ? 2.761 9.674 -13.695 1.00 80.31 210 PHE A O 1
ATOM 1619 N N . GLN A 1 211 ? 4.570 9.624 -15.002 1.00 75.00 211 GLN A N 1
ATOM 1620 C CA . GLN A 1 211 ? 4.525 11.055 -15.331 1.00 75.00 211 GLN A CA 1
ATOM 1621 C C . GLN A 1 211 ? 3.351 11.415 -16.255 1.00 75.00 211 GLN A C 1
ATOM 1623 O O . GLN A 1 211 ? 2.870 12.545 -16.210 1.00 75.00 211 GLN A O 1
ATOM 1628 N N . GLU A 1 212 ? 2.868 10.470 -17.063 1.00 69.81 212 GLU A N 1
ATOM 1629 C CA . GLU A 1 212 ? 1.727 10.670 -17.968 1.00 69.81 212 GLU A CA 1
ATOM 1630 C C . GLU A 1 212 ? 0.359 10.543 -17.270 1.00 69.81 212 GLU A C 1
ATOM 1632 O O . GLU A 1 212 ? -0.621 11.153 -17.702 1.00 69.81 212 GLU A O 1
ATOM 1637 N N . GLN A 1 213 ? 0.283 9.785 -16.173 1.00 81.69 213 GLN A N 1
ATOM 1638 C CA . GLN A 1 213 ? -0.944 9.542 -15.407 1.00 81.69 213 GLN A CA 1
ATOM 1639 C C . GLN A 1 213 ? -1.214 10.692 -14.422 1.00 81.69 213 GLN A C 1
ATOM 1641 O O . GLN A 1 213 ? -1.015 10.559 -13.217 1.00 81.69 213 GLN A O 1
ATOM 1646 N N . LEU A 1 214 ? -1.659 11.848 -14.932 1.00 79.38 214 LEU A N 1
ATOM 1647 C CA . LEU A 1 214 ? -1.953 13.047 -14.123 1.00 79.38 214 LEU A CA 1
ATOM 1648 C C . LEU A 1 214 ? -3.072 12.846 -13.083 1.00 79.38 214 LEU A C 1
ATOM 1650 O O . LEU A 1 214 ? -3.177 13.635 -12.146 1.00 79.38 214 LEU A O 1
ATOM 1654 N N . ASP A 1 215 ? -3.900 11.811 -13.235 1.00 82.44 215 ASP A N 1
ATOM 1655 C CA . ASP A 1 215 ? -4.907 11.402 -12.250 1.00 82.44 215 ASP A CA 1
ATOM 1656 C C . ASP A 1 215 ? -4.270 10.813 -10.982 1.00 82.44 215 ASP A C 1
ATOM 1658 O O . ASP A 1 215 ? -4.756 11.062 -9.879 1.00 82.44 215 ASP A O 1
ATOM 1662 N N . ILE A 1 216 ? -3.166 10.073 -11.123 1.00 78.69 216 ILE A N 1
ATOM 1663 C CA . ILE A 1 216 ? -2.414 9.494 -10.002 1.00 78.69 216 ILE A CA 1
ATOM 1664 C C . ILE A 1 216 ? -1.256 10.411 -9.588 1.00 78.69 216 ILE A C 1
ATOM 1666 O O . ILE A 1 216 ? -0.934 10.496 -8.404 1.00 78.69 216 ILE A O 1
ATOM 1670 N N . ASN A 1 217 ? -0.642 11.116 -10.538 1.00 85.25 217 ASN A N 1
ATOM 1671 C CA . ASN A 1 217 ? 0.562 11.928 -10.379 1.00 85.25 217 ASN A CA 1
ATOM 1672 C C . ASN A 1 217 ? 0.347 13.394 -10.805 1.00 85.25 217 ASN A C 1
ATOM 1674 O O . ASN A 1 217 ? 1.004 13.884 -11.730 1.00 85.25 217 ASN A O 1
ATOM 1678 N N . PRO A 1 218 ? -0.540 14.141 -10.128 1.00 78.06 218 PRO A N 1
ATOM 1679 C CA . PRO A 1 218 ? -0.829 15.531 -10.489 1.00 78.06 218 PRO A CA 1
ATOM 1680 C C . PRO A 1 218 ? 0.394 16.455 -10.352 1.00 78.06 218 PRO A C 1
ATOM 1682 O O . PRO A 1 218 ? 0.438 17.530 -10.945 1.00 78.06 218 PRO A O 1
ATOM 1685 N N . GLU A 1 219 ? 1.396 16.040 -9.574 1.00 77.19 219 GLU A N 1
ATOM 1686 C CA . GLU A 1 219 ? 2.623 16.796 -9.313 1.00 77.19 219 GLU A CA 1
ATOM 1687 C C . GLU A 1 219 ? 3.760 16.481 -10.301 1.00 77.19 219 GLU A C 1
ATOM 1689 O O . GLU A 1 219 ? 4.821 17.104 -10.223 1.00 77.19 219 GLU A O 1
ATOM 1694 N N . GLY A 1 220 ? 3.576 15.524 -11.221 1.00 76.75 220 GLY A N 1
ATOM 1695 C CA . GLY A 1 220 ? 4.604 15.136 -12.193 1.00 76.75 220 GLY A CA 1
ATOM 1696 C C . GLY A 1 220 ? 5.876 14.574 -11.545 1.00 76.75 220 GLY A C 1
ATOM 1697 O O . GLY A 1 220 ? 6.984 14.783 -12.043 1.00 76.75 220 GLY A O 1
ATOM 1698 N N . LYS A 1 221 ? 5.741 13.897 -10.399 1.00 79.38 221 LYS A N 1
ATOM 1699 C CA . LYS A 1 221 ? 6.848 13.248 -9.686 1.00 79.38 221 LYS A CA 1
ATOM 1700 C C . LYS A 1 221 ? 7.413 12.090 -10.510 1.00 79.38 221 LYS A C 1
ATOM 1702 O O . LYS A 1 221 ? 6.724 11.482 -11.322 1.00 79.38 221 LYS A O 1
ATOM 1707 N N . SER A 1 222 ? 8.673 11.749 -10.253 1.00 73.00 222 SER A N 1
ATOM 1708 C CA . SER A 1 222 ? 9.226 10.467 -10.698 1.00 73.00 222 SER A CA 1
ATOM 1709 C C . SER A 1 222 ? 8.571 9.320 -9.924 1.00 73.00 222 SER A C 1
ATOM 1711 O O . SER A 1 222 ? 8.314 9.475 -8.733 1.00 73.00 222 SER A O 1
ATOM 1713 N N . TYR A 1 223 ? 8.390 8.160 -10.556 1.00 75.75 223 TYR A N 1
ATOM 1714 C CA . TYR A 1 223 ? 7.924 6.918 -9.940 1.00 75.75 223 TYR A CA 1
ATOM 1715 C C . TYR A 1 223 ? 8.743 6.558 -8.700 1.00 75.75 223 TYR A C 1
ATOM 1717 O O . TYR A 1 223 ? 8.200 6.205 -7.662 1.00 75.75 223 TYR A O 1
ATOM 1725 N N . THR A 1 224 ? 10.062 6.748 -8.751 1.00 66.19 224 THR A N 1
ATOM 1726 C CA . THR A 1 224 ? 10.955 6.487 -7.603 1.00 66.19 224 THR A CA 1
ATOM 1727 C C . THR A 1 224 ? 10.715 7.408 -6.404 1.00 66.19 224 THR A C 1
ATOM 1729 O O . THR A 1 224 ? 11.163 7.113 -5.300 1.00 66.19 224 THR A O 1
ATOM 1732 N N . LYS A 1 225 ? 10.027 8.530 -6.627 1.00 71.75 225 LYS A N 1
ATOM 1733 C CA . LYS A 1 225 ? 9.620 9.517 -5.620 1.00 71.75 225 LYS A CA 1
ATOM 1734 C C . LYS A 1 225 ? 8.104 9.548 -5.423 1.00 71.75 225 LYS A C 1
ATOM 1736 O O . LYS A 1 225 ? 7.598 10.458 -4.769 1.00 71.75 225 LYS A O 1
ATOM 1741 N N . ALA A 1 226 ? 7.388 8.630 -6.061 1.00 73.81 226 ALA A N 1
ATOM 1742 C CA . ALA A 1 226 ? 5.956 8.501 -5.912 1.00 73.81 226 ALA A CA 1
ATOM 1743 C C . ALA A 1 226 ? 5.639 8.010 -4.501 1.00 73.81 226 ALA A C 1
ATOM 1745 O O . ALA A 1 226 ? 6.432 7.295 -3.886 1.00 73.81 226 ALA A O 1
ATOM 1746 N N . GLU A 1 227 ? 4.472 8.392 -3.995 1.00 72.81 227 GLU A N 1
ATOM 1747 C CA . GLU A 1 227 ? 3.964 7.823 -2.753 1.00 72.81 227 GLU A CA 1
ATOM 1748 C C . GLU A 1 227 ? 3.821 6.299 -2.906 1.00 72.81 227 GLU A C 1
ATOM 1750 O O . GLU A 1 227 ? 3.460 5.848 -4.000 1.00 72.81 227 GLU A O 1
ATOM 1755 N N . PRO A 1 228 ? 4.040 5.507 -1.839 1.00 68.75 228 PRO A N 1
ATOM 1756 C CA . PRO A 1 228 ? 4.019 4.046 -1.899 1.00 68.75 228 PRO A CA 1
ATOM 1757 C C . PRO A 1 228 ? 2.884 3.441 -2.715 1.00 68.75 228 PRO A C 1
ATOM 1759 O O . PRO A 1 228 ? 3.115 2.526 -3.484 1.00 68.75 228 PRO A O 1
ATOM 1762 N N . GLY A 1 229 ? 1.676 3.990 -2.671 1.00 64.44 229 GLY A N 1
ATOM 1763 C CA . GLY A 1 229 ? 0.629 3.459 -3.543 1.00 64.44 229 GLY A CA 1
ATOM 1764 C C . GLY A 1 229 ? 0.109 4.344 -4.651 1.00 64.44 229 GLY A C 1
ATOM 1765 O O . GLY A 1 229 ? -0.896 4.010 -5.270 1.00 64.44 229 GLY A O 1
ATOM 1766 N N . GLN A 1 230 ? 0.796 5.444 -4.935 1.00 78.19 230 GLN A N 1
ATOM 1767 C CA . GLN A 1 230 ? 0.906 5.849 -6.330 1.00 78.19 230 GLN A CA 1
ATOM 1768 C C . GLN A 1 230 ? 1.730 4.802 -7.105 1.00 78.19 230 GLN A C 1
ATOM 1770 O O . GLN A 1 230 ? 1.372 4.484 -8.236 1.00 78.19 230 GLN A O 1
ATOM 1775 N N . GLN A 1 231 ? 2.768 4.221 -6.481 1.00 76.31 231 GLN A N 1
ATOM 1776 C CA . GLN A 1 231 ? 3.529 3.103 -7.057 1.00 76.31 231 GLN A CA 1
ATOM 1777 C C . GLN A 1 231 ? 2.641 1.862 -7.208 1.00 76.31 231 GLN A C 1
ATOM 1779 O O . GLN A 1 231 ? 2.475 1.393 -8.327 1.00 76.31 231 GLN A O 1
ATOM 1784 N N . ASP A 1 232 ? 1.955 1.418 -6.148 1.00 70.62 232 ASP A N 1
ATOM 1785 C CA . ASP A 1 232 ? 1.049 0.254 -6.221 1.00 70.62 232 ASP A CA 1
ATOM 1786 C C . ASP A 1 232 ? -0.030 0.377 -7.311 1.00 70.62 232 ASP A C 1
ATOM 1788 O O . ASP A 1 232 ? -0.316 -0.580 -8.031 1.00 70.62 232 ASP A O 1
ATOM 1792 N N . GLU A 1 233 ? -0.667 1.547 -7.440 1.00 78.50 233 GLU A N 1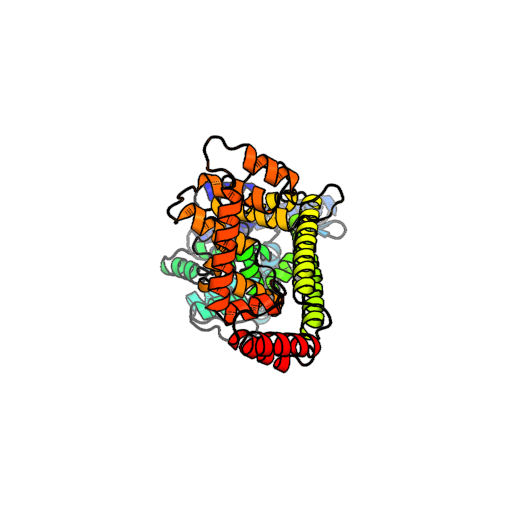
ATOM 1793 C CA . GLU A 1 233 ? -1.700 1.760 -8.462 1.00 78.50 233 GLU A CA 1
ATOM 1794 C C . GLU A 1 233 ? -1.104 1.686 -9.876 1.00 78.50 233 GLU A C 1
ATOM 1796 O O . GLU A 1 233 ? -1.708 1.103 -10.777 1.00 78.50 233 GLU A O 1
ATOM 1801 N N . MET A 1 234 ? 0.110 2.205 -10.069 1.00 83.19 234 MET A N 1
ATOM 1802 C CA . MET A 1 234 ? 0.844 2.043 -11.324 1.00 83.19 234 MET A CA 1
ATOM 1803 C C . MET A 1 234 ? 1.202 0.585 -11.597 1.00 83.19 234 MET A C 1
ATOM 1805 O O . MET A 1 234 ? 1.014 0.109 -12.716 1.00 83.19 234 MET A O 1
ATOM 1809 N N . GLU A 1 235 ? 1.660 -0.149 -10.587 1.00 81.50 235 GLU A N 1
ATOM 1810 C CA . GLU A 1 235 ? 1.961 -1.572 -10.722 1.00 81.50 235 GLU A CA 1
ATOM 1811 C C . GLU A 1 235 ? 0.713 -2.395 -11.051 1.00 81.50 235 GLU A C 1
ATOM 1813 O O . GLU A 1 235 ? 0.786 -3.333 -11.843 1.00 81.50 235 GLU A O 1
ATOM 1818 N N . ARG A 1 236 ? -0.453 -2.014 -10.517 1.00 78.62 236 ARG A N 1
ATOM 1819 C CA . ARG A 1 236 ? -1.742 -2.635 -10.844 1.00 78.62 236 ARG A CA 1
ATOM 1820 C C . ARG A 1 236 ? -2.186 -2.335 -12.274 1.00 78.62 236 ARG A C 1
ATOM 1822 O O . ARG A 1 236 ? -2.722 -3.223 -12.934 1.00 78.62 236 ARG A O 1
ATOM 1829 N N . ARG A 1 237 ? -1.988 -1.102 -12.753 1.00 82.75 237 ARG A N 1
ATOM 1830 C CA . ARG A 1 237 ? -2.330 -0.702 -14.130 1.00 82.75 237 ARG A CA 1
ATOM 1831 C C . ARG A 1 237 ? -1.390 -1.316 -15.165 1.00 82.75 237 ARG A C 1
ATOM 1833 O O . ARG A 1 237 ? -1.822 -1.590 -16.281 1.00 82.75 237 ARG A O 1
ATOM 1840 N N . TYR A 1 238 ? -0.135 -1.564 -14.792 1.00 81.62 238 TYR A N 1
ATOM 1841 C CA . TYR A 1 238 ? 0.897 -2.104 -15.678 1.00 81.62 238 TYR A CA 1
ATOM 1842 C C . TYR A 1 238 ? 1.608 -3.316 -15.052 1.00 81.62 238 TYR A C 1
ATOM 1844 O O . TYR A 1 238 ? 2.823 -3.270 -14.812 1.00 81.62 238 TYR A O 1
ATOM 1852 N N . PRO A 1 239 ? 0.882 -4.429 -14.822 1.00 80.62 239 PRO A N 1
ATOM 1853 C CA . PRO A 1 239 ? 1.400 -5.577 -14.079 1.00 80.62 239 PRO A CA 1
ATOM 1854 C C . PRO A 1 239 ? 2.629 -6.202 -14.741 1.00 80.62 239 PRO A C 1
ATOM 1856 O O . PRO A 1 239 ? 3.551 -6.619 -14.047 1.00 80.62 239 PRO A O 1
ATOM 1859 N N . GLU A 1 240 ? 2.702 -6.187 -16.074 1.00 73.31 240 GLU A N 1
ATOM 1860 C CA . GLU A 1 240 ? 3.839 -6.742 -16.814 1.00 73.31 240 GLU A CA 1
ATOM 1861 C C . GLU A 1 240 ? 5.136 -5.940 -16.653 1.00 73.31 240 GLU A C 1
ATOM 1863 O O . GLU A 1 240 ? 6.235 -6.495 -16.739 1.00 73.31 240 GLU A O 1
ATOM 1868 N N . ILE A 1 241 ? 5.033 -4.621 -16.459 1.00 72.75 241 ILE A N 1
ATOM 1869 C CA . ILE A 1 241 ? 6.203 -3.765 -16.232 1.00 72.75 241 ILE A CA 1
ATOM 1870 C C . ILE A 1 241 ? 6.648 -3.919 -14.782 1.00 72.75 241 ILE A C 1
ATOM 1872 O O . ILE A 1 241 ? 7.843 -4.073 -14.541 1.00 72.75 241 ILE A O 1
ATOM 1876 N N . ALA A 1 242 ? 5.700 -3.959 -13.844 1.00 77.31 242 ALA A N 1
ATOM 1877 C CA . ALA A 1 242 ? 5.969 -4.226 -12.435 1.00 77.31 242 ALA A CA 1
ATOM 1878 C C . ALA A 1 242 ? 6.649 -5.591 -12.234 1.00 77.31 242 ALA A C 1
ATOM 1880 O O . ALA A 1 242 ? 7.651 -5.695 -11.533 1.00 77.31 242 ALA A O 1
ATOM 1881 N N . GLU A 1 243 ? 6.174 -6.639 -12.909 1.00 74.69 243 GLU A N 1
ATOM 1882 C CA . GLU A 1 243 ? 6.796 -7.965 -12.868 1.00 74.69 243 GLU A CA 1
ATOM 1883 C C . GLU A 1 243 ? 8.233 -7.931 -13.406 1.00 74.69 243 GLU A C 1
ATOM 1885 O O . GLU A 1 243 ? 9.163 -8.383 -12.736 1.00 74.69 243 GLU A O 1
ATOM 1890 N N . ARG A 1 244 ? 8.464 -7.269 -14.547 1.00 67.44 244 ARG A N 1
ATOM 1891 C CA . ARG A 1 244 ? 9.821 -7.070 -15.078 1.00 67.44 244 ARG A CA 1
ATOM 1892 C C . ARG A 1 244 ? 10.706 -6.230 -14.154 1.00 67.44 244 ARG A C 1
ATOM 1894 O O . ARG A 1 244 ? 11.906 -6.493 -14.067 1.00 67.44 244 ARG A O 1
ATOM 1901 N N . MET A 1 245 ? 10.169 -5.221 -13.467 1.00 72.12 245 MET A N 1
ATOM 1902 C CA . MET A 1 245 ? 10.901 -4.443 -12.456 1.00 72.12 245 MET A CA 1
ATOM 1903 C C . MET A 1 245 ? 11.339 -5.332 -11.295 1.00 72.12 245 MET A C 1
ATOM 1905 O O . MET A 1 245 ? 12.511 -5.293 -10.923 1.00 72.12 245 MET A O 1
ATOM 1909 N N . ARG A 1 246 ? 10.456 -6.210 -10.812 1.00 71.88 246 ARG A N 1
ATOM 1910 C CA . ARG A 1 246 ? 10.761 -7.191 -9.762 1.00 71.88 246 ARG A CA 1
ATOM 1911 C C . ARG A 1 246 ? 11.838 -8.191 -10.190 1.00 71.88 246 ARG A C 1
ATOM 1913 O O . ARG A 1 246 ? 12.763 -8.473 -9.427 1.00 71.88 246 ARG A O 1
ATOM 1920 N N . GLU A 1 247 ? 11.768 -8.699 -11.420 1.00 67.94 247 GLU A N 1
ATOM 1921 C CA . GLU A 1 247 ? 12.756 -9.642 -11.964 1.00 67.94 247 GLU A CA 1
ATOM 1922 C C . GLU A 1 247 ? 14.131 -9.001 -12.190 1.00 67.94 247 GLU A C 1
ATOM 1924 O O . GLU A 1 247 ? 15.175 -9.617 -11.952 1.00 67.94 247 GLU A O 1
ATOM 1929 N N . THR A 1 248 ? 14.144 -7.750 -12.656 1.00 61.66 248 THR A N 1
ATOM 1930 C CA . THR A 1 248 ? 15.370 -7.040 -13.054 1.00 61.66 248 THR A CA 1
ATOM 1931 C C . THR A 1 248 ? 15.931 -6.120 -11.971 1.00 61.66 248 THR A C 1
ATOM 1933 O O . THR A 1 248 ? 17.049 -5.616 -12.122 1.00 61.66 248 THR A O 1
ATOM 1936 N N . GLY A 1 249 ? 15.200 -5.930 -10.870 1.00 62.44 249 GLY A N 1
ATOM 1937 C CA . GLY A 1 249 ? 15.562 -5.100 -9.730 1.00 62.44 249 GLY A CA 1
ATOM 1938 C C . GLY A 1 249 ? 16.901 -5.518 -9.129 1.00 62.44 249 GLY A C 1
ATOM 1939 O O . GLY A 1 249 ? 17.035 -6.564 -8.489 1.00 62.44 249 GLY A O 1
ATOM 1940 N N . ARG A 1 250 ? 17.928 -4.688 -9.341 1.00 55.69 250 ARG A N 1
ATOM 1941 C CA . ARG A 1 250 ? 19.265 -4.879 -8.761 1.00 55.69 250 ARG A CA 1
ATOM 1942 C C . ARG A 1 250 ? 19.397 -4.084 -7.464 1.00 55.69 250 ARG A C 1
ATOM 1944 O O . ARG A 1 250 ? 18.897 -2.972 -7.352 1.00 55.69 250 ARG A O 1
ATOM 1951 N N . GLY A 1 251 ? 20.153 -4.632 -6.515 1.00 63.59 251 GLY A N 1
ATOM 1952 C CA . GLY A 1 251 ? 20.438 -3.988 -5.228 1.00 63.59 251 GLY A CA 1
ATOM 1953 C C . GLY A 1 251 ? 19.455 -4.363 -4.109 1.00 63.59 251 GLY A C 1
ATOM 1954 O O . GLY A 1 251 ? 18.596 -5.219 -4.314 1.00 63.59 251 GLY A O 1
ATOM 1955 N N . PRO A 1 252 ? 19.610 -3.774 -2.909 1.00 60.75 252 PRO A N 1
ATOM 1956 C CA . PRO A 1 252 ? 18.806 -4.114 -1.730 1.00 60.75 252 PRO A CA 1
ATOM 1957 C C . PRO A 1 252 ? 17.306 -3.843 -1.909 1.00 60.75 252 PRO A C 1
ATOM 1959 O O . PRO A 1 252 ? 16.494 -4.664 -1.504 1.00 60.75 252 PRO A O 1
ATOM 1962 N N . PHE A 1 253 ? 16.940 -2.751 -2.589 1.00 58.59 253 PHE A N 1
ATOM 1963 C CA . PHE A 1 253 ? 15.538 -2.376 -2.805 1.00 58.59 253 PHE A CA 1
ATOM 1964 C C . PHE A 1 253 ? 14.781 -3.389 -3.676 1.00 58.59 253 PHE A C 1
ATOM 1966 O O . PHE A 1 253 ? 13.766 -3.913 -3.247 1.00 58.59 253 PHE A O 1
ATOM 1973 N N . GLY A 1 254 ? 15.321 -3.775 -4.840 1.00 62.81 254 GLY A N 1
ATOM 1974 C CA . GLY A 1 254 ? 14.676 -4.778 -5.705 1.00 62.81 254 GLY A CA 1
ATOM 1975 C C . GLY A 1 254 ? 14.660 -6.204 -5.127 1.00 62.81 254 GLY A C 1
ATOM 1976 O O . GLY A 1 254 ? 13.962 -7.084 -5.628 1.00 62.81 254 GLY A O 1
ATOM 1977 N N . LYS A 1 255 ? 15.448 -6.481 -4.080 1.00 72.06 255 LYS A N 1
ATOM 1978 C CA . LYS A 1 255 ? 15.311 -7.719 -3.296 1.00 72.06 255 LYS A CA 1
ATOM 1979 C C . LYS A 1 255 ? 14.195 -7.594 -2.257 1.00 72.06 255 LYS A C 1
ATOM 1981 O O . LYS A 1 255 ? 13.375 -8.498 -2.172 1.00 72.06 255 LYS A O 1
ATOM 1986 N N . ALA A 1 256 ? 14.128 -6.467 -1.552 1.00 69.12 256 ALA A N 1
ATOM 1987 C CA . ALA A 1 256 ? 13.057 -6.185 -0.602 1.00 69.12 256 ALA A CA 1
ATOM 1988 C C . ALA A 1 256 ? 11.676 -6.147 -1.257 1.00 69.12 256 ALA A C 1
ATOM 1990 O O . ALA A 1 256 ? 10.736 -6.695 -0.708 1.00 69.12 256 ALA A O 1
ATOM 1991 N N . GLU A 1 257 ? 11.562 -5.566 -2.451 1.00 64.81 257 GLU A N 1
ATOM 1992 C CA . GLU A 1 257 ? 10.309 -5.493 -3.208 1.00 64.81 257 GLU A CA 1
ATOM 1993 C C . GLU A 1 257 ? 9.743 -6.888 -3.519 1.00 64.81 257 GLU A C 1
ATOM 1995 O O . GLU A 1 257 ? 8.548 -7.135 -3.357 1.00 64.81 257 GLU A O 1
ATOM 2000 N N . ARG A 1 258 ? 10.614 -7.844 -3.874 1.00 75.88 258 ARG A N 1
ATOM 2001 C CA . ARG A 1 258 ? 10.222 -9.251 -4.049 1.00 75.88 258 ARG A CA 1
ATOM 2002 C C . ARG A 1 258 ? 9.751 -9.880 -2.741 1.00 75.88 258 ARG A C 1
ATOM 2004 O O . ARG A 1 258 ? 8.697 -10.504 -2.727 1.00 75.88 258 ARG A O 1
ATOM 2011 N N . GLU A 1 259 ? 10.483 -9.673 -1.648 1.00 82.31 259 GLU A N 1
ATOM 2012 C CA . GLU A 1 259 ? 10.090 -10.201 -0.336 1.00 82.31 259 GLU A CA 1
ATOM 2013 C C . GLU A 1 259 ? 8.791 -9.574 0.196 1.00 82.31 259 GLU A C 1
ATOM 2015 O O . GLU A 1 259 ? 7.954 -10.280 0.760 1.00 82.31 259 GLU A O 1
ATOM 2020 N N . TRP A 1 260 ? 8.560 -8.275 -0.015 1.00 79.50 260 TRP A N 1
ATOM 2021 C CA . TRP A 1 260 ? 7.292 -7.628 0.328 1.00 79.50 260 TRP A CA 1
ATOM 2022 C C . TRP A 1 260 ? 6.134 -8.226 -0.465 1.00 79.50 260 TRP A C 1
ATOM 2024 O O . TRP A 1 260 ? 5.084 -8.491 0.115 1.00 79.50 260 TRP A O 1
ATOM 2034 N N . HIS A 1 261 ? 6.327 -8.487 -1.758 1.00 76.62 261 HIS A N 1
ATOM 2035 C CA . HIS A 1 261 ? 5.303 -9.097 -2.600 1.00 76.62 261 HIS A CA 1
ATOM 2036 C C . HIS A 1 261 ? 4.982 -10.542 -2.185 1.00 76.62 261 HIS A C 1
ATOM 2038 O O . HIS A 1 261 ? 3.813 -10.933 -2.116 1.00 76.62 261 HIS A O 1
ATOM 2044 N N . GLU A 1 262 ? 6.005 -11.336 -1.862 1.00 84.88 262 GLU A N 1
ATOM 2045 C CA . GLU A 1 262 ? 5.834 -12.682 -1.303 1.00 84.88 262 GLU A CA 1
ATOM 2046 C C . GLU A 1 262 ? 5.077 -12.633 0.032 1.00 84.88 262 GLU A C 1
ATOM 2048 O O . GLU A 1 262 ? 4.142 -13.409 0.251 1.00 84.88 262 GLU A O 1
ATOM 2053 N N . THR A 1 263 ? 5.421 -11.666 0.887 1.00 85.38 263 THR A N 1
ATOM 2054 C CA . THR A 1 263 ? 4.744 -11.402 2.162 1.00 85.38 263 THR A CA 1
ATOM 2055 C C . THR A 1 263 ? 3.269 -11.058 1.940 1.00 85.38 263 THR A C 1
ATOM 2057 O O . THR A 1 263 ? 2.386 -11.664 2.552 1.00 85.38 263 THR A O 1
ATOM 2060 N N . ASP A 1 264 ? 2.964 -10.141 1.023 1.00 81.75 264 ASP A N 1
ATOM 2061 C CA . ASP A 1 264 ? 1.587 -9.750 0.713 1.00 81.75 264 ASP A CA 1
ATOM 2062 C C . ASP A 1 264 ? 0.770 -10.916 0.163 1.00 81.75 264 ASP A C 1
ATOM 2064 O O . ASP A 1 264 ? -0.334 -11.172 0.645 1.00 81.75 264 ASP A O 1
ATOM 2068 N N . THR A 1 265 ? 1.339 -11.684 -0.766 1.00 82.62 265 THR A N 1
ATOM 2069 C CA . THR A 1 265 ? 0.694 -12.874 -1.338 1.00 82.62 265 THR A CA 1
ATOM 2070 C C . THR A 1 265 ? 0.392 -13.912 -0.256 1.00 82.62 265 THR A C 1
ATOM 2072 O O . THR A 1 265 ? -0.723 -14.435 -0.166 1.00 82.62 265 THR A O 1
ATOM 2075 N N . LYS A 1 266 ? 1.365 -14.189 0.620 1.00 91.19 266 LYS A N 1
ATOM 2076 C CA . LYS A 1 266 ? 1.213 -15.102 1.758 1.00 91.19 266 LYS A CA 1
ATOM 2077 C C . LYS A 1 266 ? 0.050 -14.683 2.651 1.00 91.19 266 LYS A C 1
ATOM 2079 O O . LYS A 1 266 ? -0.808 -15.510 2.964 1.00 91.19 266 LYS A O 1
ATOM 2084 N N . PHE A 1 267 ? -0.002 -13.421 3.068 1.00 87.75 267 PHE A N 1
ATOM 2085 C CA . PHE A 1 267 ? -1.047 -12.968 3.981 1.00 87.75 267 PHE A CA 1
ATOM 2086 C C . PHE A 1 267 ? -2.399 -12.783 3.296 1.00 87.75 267 PHE A C 1
ATOM 2088 O O . PHE A 1 267 ? -3.413 -13.010 3.946 1.00 87.75 267 PHE A O 1
ATOM 2095 N N . TYR A 1 268 ? -2.450 -12.450 2.007 1.00 85.69 268 TYR A N 1
ATOM 2096 C CA . TYR A 1 268 ? -3.696 -12.468 1.237 1.00 85.69 268 TYR A CA 1
ATOM 2097 C C . TYR A 1 268 ? -4.334 -13.865 1.227 1.00 85.69 268 TYR A C 1
ATOM 2099 O O . TYR A 1 268 ? -5.535 -14.025 1.460 1.00 85.69 268 TYR A O 1
ATOM 2107 N N . ASN A 1 269 ? -3.518 -14.908 1.059 1.00 86.50 269 ASN A N 1
ATOM 2108 C CA . ASN A 1 269 ? -3.987 -16.290 1.141 1.00 86.50 269 ASN A CA 1
ATOM 2109 C C . ASN A 1 269 ? -4.498 -16.646 2.550 1.00 86.50 269 ASN A C 1
ATOM 2111 O O . ASN A 1 269 ? -5.493 -17.362 2.683 1.00 86.50 269 ASN A O 1
ATOM 2115 N N . GLN A 1 270 ? -3.866 -16.123 3.608 1.00 92.19 270 GLN A N 1
ATOM 2116 C CA . GLN A 1 270 ? -4.361 -16.301 4.979 1.00 92.19 270 GLN A CA 1
ATOM 2117 C C . GLN A 1 270 ? -5.701 -15.597 5.214 1.00 92.19 270 GLN A C 1
ATOM 2119 O O . GLN A 1 270 ? -6.589 -16.197 5.820 1.00 92.19 270 GLN A O 1
ATOM 2124 N N . GLU A 1 271 ? -5.871 -14.368 4.719 1.00 90.62 271 GLU A N 1
ATOM 2125 C CA . GLU A 1 271 ? -7.158 -13.661 4.764 1.00 90.62 271 GLU A CA 1
ATOM 2126 C C . GLU A 1 271 ? -8.238 -14.450 4.020 1.00 90.62 271 GLU A C 1
ATOM 2128 O O . GLU A 1 271 ? -9.339 -14.626 4.534 1.00 90.62 271 GLU A O 1
ATOM 2133 N N . THR A 1 272 ? -7.907 -15.004 2.851 1.00 89.50 272 THR A N 1
ATOM 2134 C CA . THR A 1 272 ? -8.845 -15.792 2.034 1.00 89.50 272 THR A CA 1
ATOM 2135 C C . THR A 1 272 ? -9.304 -17.041 2.782 1.00 89.50 272 THR A C 1
ATOM 2137 O O . THR A 1 272 ? -10.496 -17.354 2.833 1.00 89.50 272 THR A O 1
ATOM 2140 N N . ALA A 1 273 ? -8.372 -17.741 3.432 1.00 93.00 273 ALA A N 1
ATOM 2141 C CA . ALA A 1 273 ? -8.694 -18.888 4.272 1.00 93.00 273 ALA A CA 1
ATOM 2142 C C . ALA A 1 273 ? -9.534 -18.492 5.501 1.00 93.00 273 ALA A C 1
ATOM 2144 O O . ALA A 1 273 ? -10.443 -19.229 5.894 1.00 93.00 273 ALA A O 1
ATOM 2145 N N . LEU A 1 274 ? -9.246 -17.336 6.105 1.00 93.44 274 LEU A N 1
ATOM 2146 C CA . LEU A 1 274 ? -9.981 -16.802 7.246 1.00 93.44 274 LEU A CA 1
ATOM 2147 C C . LEU A 1 274 ? -11.425 -16.435 6.865 1.00 93.44 274 LEU A C 1
ATOM 2149 O O . LEU A 1 274 ? -12.360 -16.855 7.550 1.00 93.44 274 LEU A O 1
ATOM 2153 N N . GLU A 1 275 ? -11.612 -15.738 5.744 1.00 91.69 275 GLU A N 1
ATOM 2154 C CA . GLU A 1 275 ? -12.920 -15.404 5.177 1.00 91.69 275 GLU A CA 1
ATOM 2155 C C . GLU A 1 275 ? -13.732 -16.671 4.888 1.00 91.69 275 GLU A C 1
ATOM 2157 O O . GLU A 1 275 ? -14.885 -16.778 5.305 1.00 91.69 275 GLU A O 1
ATOM 2162 N N . ALA A 1 276 ? -13.124 -17.683 4.263 1.00 90.62 276 ALA A N 1
ATOM 2163 C CA . ALA A 1 276 ? -13.796 -18.951 3.988 1.00 90.62 276 ALA A CA 1
ATOM 2164 C C . ALA A 1 276 ? -14.229 -19.694 5.267 1.00 90.62 276 ALA A C 1
ATOM 2166 O O . ALA A 1 276 ? -15.219 -20.428 5.259 1.00 90.62 276 ALA A O 1
ATOM 2167 N N . ARG A 1 277 ? -13.495 -19.557 6.379 1.00 93.50 277 ARG A N 1
ATOM 2168 C CA . ARG A 1 277 ? -13.906 -20.119 7.678 1.00 93.50 277 ARG A CA 1
ATOM 2169 C C . ARG A 1 277 ? -15.063 -19.336 8.286 1.00 93.50 277 ARG A C 1
ATOM 2171 O O . ARG A 1 277 ? -15.991 -19.960 8.788 1.00 93.50 277 ARG A O 1
ATOM 2178 N N . PHE A 1 278 ? -15.018 -18.008 8.218 1.00 91.50 278 PHE A N 1
ATOM 2179 C CA . PHE A 1 278 ? -16.080 -17.156 8.745 1.00 91.50 278 PHE A CA 1
ATOM 2180 C C . PHE A 1 278 ? -17.391 -17.321 7.972 1.00 91.50 278 PHE A C 1
ATOM 2182 O O . PHE A 1 278 ? -18.424 -17.554 8.589 1.00 91.50 278 PHE A O 1
ATOM 2189 N N . ARG A 1 279 ? -17.348 -17.314 6.632 1.00 87.81 279 ARG A N 1
ATOM 2190 C CA . ARG A 1 279 ? -18.535 -17.532 5.784 1.00 87.81 279 ARG A CA 1
ATOM 2191 C C . ARG A 1 279 ? -19.219 -18.876 6.046 1.00 87.81 279 ARG A C 1
ATOM 2193 O O . ARG A 1 279 ? -20.434 -18.950 5.990 1.00 87.81 279 ARG A O 1
ATOM 2200 N N . ARG A 1 280 ? -18.451 -19.922 6.373 1.00 88.19 280 ARG A N 1
ATOM 2201 C CA . ARG A 1 280 ? -18.974 -21.257 6.732 1.00 88.19 280 ARG A CA 1
ATOM 2202 C C . ARG A 1 280 ? -19.444 -21.375 8.189 1.00 88.19 280 ARG A C 1
ATOM 2204 O O . ARG A 1 280 ? -19.713 -22.485 8.635 1.00 88.19 280 ARG A O 1
ATOM 2211 N N . GLY A 1 281 ? -19.429 -20.286 8.960 1.00 86.88 281 GLY A N 1
ATOM 2212 C CA . GLY A 1 281 ? -19.776 -20.301 10.384 1.00 86.88 281 GLY A CA 1
ATOM 2213 C C . GLY A 1 281 ? -18.782 -21.055 11.276 1.00 86.88 281 GLY A C 1
ATOM 2214 O O . GLY A 1 281 ? -19.061 -21.292 12.446 1.00 86.88 281 GLY A O 1
ATOM 2215 N N . ALA A 1 282 ? -17.602 -21.431 10.764 1.00 92.56 282 ALA A N 1
ATOM 2216 C CA . ALA A 1 282 ? -16.618 -22.221 11.512 1.00 92.56 282 ALA A CA 1
ATOM 2217 C C . ALA A 1 282 ? -15.859 -21.407 12.577 1.00 92.56 282 ALA A C 1
ATOM 2219 O O . ALA A 1 282 ? -15.117 -21.979 13.377 1.00 92.56 282 ALA A O 1
ATOM 2220 N N . ILE A 1 283 ? -15.982 -20.078 12.542 1.00 92.31 283 ILE A N 1
ATOM 2221 C CA . ILE A 1 283 ? -15.451 -19.143 13.538 1.00 92.31 283 ILE A CA 1
ATOM 2222 C C . ILE A 1 283 ? -16.462 -18.018 13.770 1.00 92.31 283 ILE A C 1
ATOM 2224 O O . ILE A 1 283 ? -17.181 -17.630 12.850 1.00 92.31 283 ILE A O 1
ATOM 2228 N N . SER A 1 284 ? -16.495 -17.471 14.984 1.00 88.69 284 SER A N 1
ATOM 2229 C CA . SER A 1 284 ? -17.350 -16.327 15.316 1.00 88.69 284 SER A CA 1
ATOM 2230 C C . SER A 1 284 ? -16.822 -15.017 14.719 1.00 88.69 284 SER A C 1
ATOM 2232 O O . SER A 1 284 ? -15.643 -14.906 14.380 1.00 88.69 284 SER A O 1
ATOM 2234 N N . GLY A 1 285 ? -17.666 -13.981 14.654 1.00 86.56 285 GLY A N 1
ATOM 2235 C CA . GLY A 1 285 ? -17.251 -12.644 14.205 1.00 86.56 285 GLY A CA 1
ATOM 2236 C C . GLY A 1 285 ? -16.098 -12.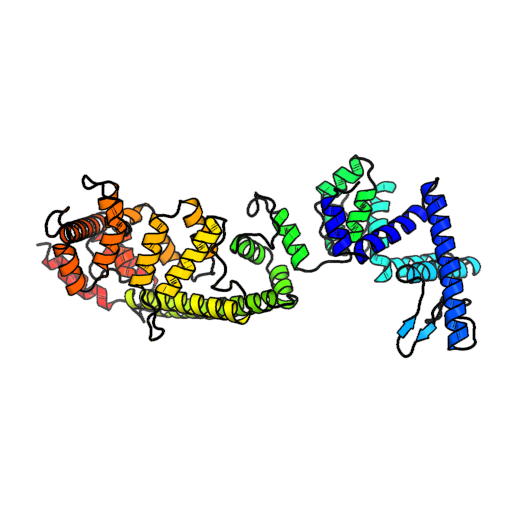068 15.025 1.00 86.56 285 GLY A C 1
ATOM 2237 O O . GLY A 1 285 ? -15.162 -11.502 14.462 1.00 86.56 285 GLY A O 1
ATOM 2238 N N . LYS A 1 286 ? -16.105 -12.306 16.343 1.00 84.69 286 LYS A N 1
ATOM 2239 C CA . LYS A 1 286 ? -15.002 -11.923 17.229 1.00 84.69 286 LYS A CA 1
ATOM 2240 C C . LYS A 1 286 ? -13.710 -12.658 16.858 1.00 84.69 286 LYS A C 1
ATOM 2242 O O . LYS A 1 286 ? -12.680 -12.017 16.698 1.00 84.69 286 LYS A O 1
ATOM 2247 N N . GLN A 1 287 ? -13.763 -13.979 16.666 1.00 87.00 287 GLN A N 1
ATOM 2248 C CA . GLN A 1 287 ? -12.594 -14.769 16.254 1.00 87.00 287 GLN A CA 1
ATOM 2249 C C . GLN A 1 287 ? -12.063 -14.351 14.876 1.00 87.00 287 GLN A C 1
ATOM 2251 O O . GLN A 1 287 ? -10.849 -14.299 14.685 1.00 87.00 287 GLN A O 1
ATOM 2256 N N . PHE A 1 288 ? -12.957 -14.041 13.930 1.00 89.06 288 PHE A N 1
ATOM 2257 C CA . PHE A 1 288 ? -12.593 -13.499 12.623 1.00 89.06 288 PHE A CA 1
ATOM 2258 C C . PHE A 1 288 ? -11.834 -12.181 12.774 1.00 89.06 288 PHE A C 1
ATOM 2260 O O . PHE A 1 288 ? -10.721 -12.065 12.274 1.00 89.06 288 PHE A O 1
ATOM 2267 N N . ARG A 1 289 ? -12.387 -11.224 13.525 1.00 85.75 289 ARG A N 1
ATOM 2268 C CA . ARG A 1 289 ? -11.736 -9.938 13.796 1.00 85.75 289 ARG A CA 1
ATOM 2269 C C . ARG A 1 289 ? -10.379 -10.088 14.467 1.00 85.75 289 ARG A C 1
ATOM 2271 O O . ARG A 1 289 ? -9.405 -9.530 13.977 1.00 85.75 289 ARG A O 1
ATOM 2278 N N . ASP A 1 290 ? -10.313 -10.857 15.549 1.00 80.81 290 ASP A N 1
ATOM 2279 C CA . ASP A 1 290 ? -9.086 -11.034 16.325 1.00 80.81 290 ASP A CA 1
ATOM 2280 C C . ASP A 1 290 ? -7.979 -11.658 15.452 1.00 80.81 290 ASP A C 1
ATOM 2282 O O . ASP A 1 290 ? -6.830 -11.205 15.474 1.00 80.81 290 ASP A O 1
ATOM 2286 N N . ARG A 1 291 ? -8.315 -12.659 14.618 1.00 88.62 291 ARG A N 1
ATOM 2287 C CA . ARG A 1 291 ? -7.348 -13.257 13.683 1.00 88.62 291 ARG A CA 1
ATOM 2288 C C . ARG A 1 291 ? -7.014 -12.329 12.520 1.00 88.62 291 ARG A C 1
ATOM 2290 O O . ARG A 1 291 ? -5.867 -12.334 12.086 1.00 88.62 291 ARG A O 1
ATOM 2297 N N . GLN A 1 292 ? -7.969 -11.548 12.025 1.00 85.56 292 GLN A N 1
ATOM 2298 C CA . GLN A 1 292 ? -7.717 -10.591 10.954 1.00 85.56 292 GLN A CA 1
ATOM 2299 C C . GLN A 1 292 ? -6.736 -9.514 11.405 1.00 85.56 292 GLN A C 1
ATOM 2301 O O . GLN A 1 292 ? -5.782 -9.227 10.686 1.00 85.56 292 GLN A O 1
ATOM 2306 N N . SER A 1 293 ? -6.916 -8.981 12.615 1.00 75.25 293 SER A N 1
ATOM 2307 C CA . SER A 1 293 ? -5.928 -8.106 13.236 1.00 75.25 293 SER A CA 1
ATOM 2308 C C . SER A 1 293 ? -4.578 -8.822 13.311 1.00 75.25 293 SER A C 1
ATOM 2310 O O . SER A 1 293 ? -3.609 -8.330 12.740 1.00 75.25 293 SER A O 1
ATOM 2312 N N . ALA A 1 294 ? -4.510 -10.032 13.888 1.00 77.75 294 ALA A N 1
ATOM 2313 C CA . ALA A 1 294 ? -3.267 -10.817 13.961 1.00 77.75 294 ALA A CA 1
ATOM 2314 C C . ALA A 1 294 ? -2.539 -10.935 12.607 1.00 77.75 294 ALA A C 1
ATOM 2316 O O . ALA A 1 294 ? -1.341 -10.676 12.544 1.00 77.75 294 ALA A O 1
ATOM 2317 N N . ILE A 1 295 ? -3.267 -11.233 11.525 1.00 83.94 295 ILE A N 1
ATOM 2318 C CA . ILE A 1 295 ? -2.737 -11.289 10.155 1.00 83.94 295 ILE A CA 1
ATOM 2319 C C . ILE A 1 295 ? -2.110 -9.954 9.730 1.00 83.94 295 ILE A C 1
ATOM 2321 O O . ILE A 1 295 ? -1.011 -9.955 9.179 1.00 83.94 295 ILE A O 1
ATOM 2325 N N . GLN A 1 296 ? -2.763 -8.817 9.999 1.00 77.81 296 GLN A N 1
ATOM 2326 C CA . GLN A 1 296 ? -2.205 -7.502 9.657 1.00 77.81 296 GLN A CA 1
ATOM 2327 C C . GLN A 1 296 ? -0.925 -7.189 10.441 1.00 77.81 296 GLN A C 1
ATOM 2329 O O . GLN A 1 296 ? 0.020 -6.650 9.868 1.00 77.81 296 GLN A O 1
ATOM 2334 N N . SER A 1 297 ? -0.854 -7.550 11.728 1.00 69.00 297 SER A N 1
ATOM 2335 C CA . SER A 1 297 ? 0.378 -7.353 12.514 1.00 69.00 297 SER A CA 1
ATOM 2336 C C . SER A 1 297 ? 1.496 -8.255 12.025 1.00 69.00 297 SER A C 1
ATOM 2338 O O . SER A 1 297 ? 2.601 -7.772 11.799 1.00 69.00 297 SER A O 1
ATOM 2340 N N . GLU A 1 298 ? 1.216 -9.541 11.805 1.00 80.06 298 GLU A N 1
ATOM 2341 C CA . GLU A 1 298 ? 2.193 -10.488 11.263 1.00 80.06 298 GLU A CA 1
ATOM 2342 C C . GLU A 1 298 ? 2.747 -9.982 9.918 1.00 80.06 298 GLU A C 1
ATOM 2344 O O . GLU A 1 298 ? 3.964 -9.971 9.724 1.00 80.06 298 GLU A O 1
ATOM 2349 N N . ARG A 1 299 ? 1.878 -9.453 9.042 1.00 81.69 299 ARG A N 1
ATOM 2350 C CA . ARG A 1 299 ? 2.265 -8.807 7.779 1.00 81.69 299 ARG A CA 1
ATOM 2351 C C . ARG A 1 299 ? 3.170 -7.601 7.991 1.00 81.69 299 ARG A C 1
ATOM 2353 O O . ARG A 1 299 ? 4.226 -7.519 7.365 1.00 81.69 299 ARG A O 1
ATOM 2360 N N . ALA A 1 300 ? 2.775 -6.672 8.859 1.00 71.56 300 ALA A N 1
ATOM 2361 C CA . ALA A 1 300 ? 3.559 -5.473 9.144 1.00 71.56 300 ALA A CA 1
ATOM 2362 C C . ALA A 1 300 ? 4.940 -5.823 9.724 1.00 71.56 300 ALA A C 1
ATOM 2364 O O . ALA A 1 300 ? 5.952 -5.267 9.298 1.00 71.56 300 ALA A O 1
ATOM 2365 N N . ILE A 1 301 ? 4.992 -6.792 10.641 1.00 75.00 301 ILE A N 1
ATOM 2366 C CA . ILE A 1 301 ? 6.221 -7.308 11.252 1.00 75.00 301 ILE A CA 1
ATOM 2367 C C . ILE A 1 301 ? 7.157 -7.903 10.196 1.00 75.00 301 ILE A C 1
ATOM 2369 O O . ILE A 1 301 ? 8.356 -7.619 10.221 1.00 75.00 301 ILE A O 1
ATOM 2373 N N . GLU A 1 302 ? 6.637 -8.737 9.294 1.00 82.81 302 GLU A N 1
ATOM 2374 C CA . GLU A 1 302 ? 7.435 -9.406 8.261 1.00 82.81 302 GLU A CA 1
ATOM 2375 C C . GLU A 1 302 ? 7.974 -8.391 7.247 1.00 82.81 302 GLU A C 1
ATOM 2377 O O . GLU A 1 302 ? 9.178 -8.368 6.992 1.00 82.81 302 GLU A O 1
ATOM 2382 N N . LYS A 1 303 ? 7.144 -7.436 6.804 1.00 79.06 303 LYS A N 1
ATOM 2383 C CA . LYS A 1 303 ? 7.607 -6.318 5.966 1.00 79.06 303 LYS A CA 1
ATOM 2384 C C . LYS A 1 303 ? 8.684 -5.479 6.652 1.00 79.06 303 LYS A C 1
ATOM 2386 O O . LYS A 1 303 ? 9.678 -5.122 6.023 1.00 79.06 303 LYS A O 1
ATOM 2391 N N . GLN A 1 304 ? 8.536 -5.191 7.945 1.00 72.38 304 GLN A N 1
ATOM 2392 C CA . GLN A 1 304 ? 9.555 -4.468 8.710 1.00 72.38 304 GLN A CA 1
ATOM 2393 C C . GLN A 1 304 ? 10.851 -5.286 8.853 1.00 72.38 304 GLN A C 1
ATOM 2395 O O . GLN A 1 304 ? 11.947 -4.726 8.817 1.00 72.38 304 GLN A O 1
ATOM 2400 N N . ALA A 1 305 ? 10.760 -6.611 8.999 1.00 79.19 305 ALA A N 1
ATOM 2401 C CA . ALA A 1 305 ? 11.928 -7.487 9.017 1.00 79.19 305 ALA A CA 1
ATOM 2402 C C . ALA A 1 305 ? 12.679 -7.452 7.676 1.00 79.19 305 ALA A C 1
ATOM 2404 O O . ALA A 1 305 ? 13.899 -7.287 7.687 1.00 79.19 305 ALA A O 1
ATOM 2405 N N . THR A 1 306 ? 11.963 -7.495 6.549 1.00 77.44 306 THR A N 1
ATOM 2406 C CA . THR A 1 306 ? 12.529 -7.279 5.208 1.00 77.44 306 THR A CA 1
ATOM 2407 C C . THR A 1 306 ? 13.200 -5.906 5.107 1.00 77.44 306 THR A C 1
ATOM 2409 O O . THR A 1 306 ? 14.341 -5.809 4.653 1.00 77.44 306 THR A O 1
ATOM 2412 N N . ASN A 1 307 ? 12.562 -4.843 5.614 1.00 74.06 307 ASN A N 1
ATOM 2413 C CA . ASN A 1 307 ? 13.156 -3.501 5.629 1.00 74.06 307 ASN A CA 1
ATOM 2414 C C . ASN A 1 307 ? 14.509 -3.502 6.348 1.00 74.06 307 ASN A C 1
ATOM 2416 O O . ASN A 1 307 ? 15.519 -3.087 5.775 1.00 74.06 307 ASN A O 1
ATOM 2420 N N . ARG A 1 308 ? 14.551 -4.054 7.567 1.00 77.44 308 ARG A N 1
ATOM 2421 C CA . ARG A 1 308 ? 15.785 -4.189 8.352 1.00 77.44 308 ARG A CA 1
ATOM 2422 C C . ARG A 1 308 ? 16.845 -5.023 7.630 1.00 77.44 308 ARG A C 1
ATOM 2424 O O . ARG A 1 308 ? 17.994 -4.592 7.556 1.00 77.44 308 ARG A O 1
ATOM 2431 N N . ALA A 1 309 ? 16.472 -6.174 7.068 1.00 80.31 309 ALA A N 1
ATOM 2432 C CA . ALA A 1 309 ? 17.390 -7.088 6.385 1.00 80.31 309 ALA A CA 1
ATOM 2433 C C . ALA A 1 309 ? 18.101 -6.434 5.188 1.00 80.31 309 ALA A C 1
ATOM 2435 O O . ALA A 1 309 ? 19.279 -6.699 4.940 1.00 80.31 309 ALA A O 1
ATOM 2436 N N . PHE A 1 310 ? 17.415 -5.534 4.482 1.00 75.06 310 PHE A N 1
ATOM 2437 C CA . PHE A 1 310 ? 17.973 -4.800 3.345 1.00 75.06 310 PHE A CA 1
ATOM 2438 C C . PHE A 1 310 ? 18.485 -3.397 3.690 1.00 75.06 310 PHE A C 1
ATOM 2440 O O . PHE A 1 310 ? 18.881 -2.656 2.787 1.00 75.06 310 PHE A O 1
ATOM 2447 N N . GLY A 1 311 ? 18.508 -3.023 4.975 1.00 67.31 311 GLY A N 1
ATOM 2448 C CA . GLY A 1 311 ? 18.912 -1.688 5.419 1.00 67.31 311 GLY A CA 1
ATOM 2449 C C . GLY A 1 311 ? 18.014 -0.571 4.875 1.00 67.31 311 GLY A C 1
ATOM 2450 O O . GLY A 1 311 ? 18.460 0.569 4.734 1.00 67.31 311 GLY A O 1
ATOM 2451 N N . LEU A 1 312 ? 16.769 -0.901 4.533 1.00 56.69 312 LEU A N 1
ATOM 2452 C CA . LEU A 1 312 ? 15.745 0.040 4.106 1.00 56.69 312 LEU A CA 1
ATOM 2453 C C . LEU A 1 312 ? 15.075 0.625 5.346 1.00 56.69 312 LEU A C 1
ATOM 2455 O O . LEU A 1 312 ? 14.807 -0.094 6.303 1.00 56.69 312 LEU A O 1
ATOM 2459 N N . PHE A 1 313 ? 14.806 1.931 5.325 1.00 59.69 313 PHE A N 1
ATOM 2460 C CA . PHE A 1 313 ? 14.100 2.621 6.413 1.00 59.69 313 PHE A CA 1
ATOM 2461 C C . PHE A 1 313 ? 14.717 2.364 7.804 1.00 59.69 313 PHE A C 1
ATOM 2463 O O . PHE A 1 313 ? 14.013 2.008 8.742 1.00 59.69 313 PHE A O 1
ATOM 2470 N N . GLN A 1 314 ? 16.045 2.508 7.925 1.00 53.94 314 GLN A N 1
ATOM 2471 C CA . GLN A 1 314 ? 16.757 2.333 9.199 1.00 53.94 314 GLN A CA 1
ATOM 2472 C C . GLN A 1 314 ? 16.100 3.154 10.324 1.00 53.94 314 GLN A C 1
ATOM 2474 O O . GLN A 1 314 ? 15.888 4.356 10.159 1.00 53.94 314 GLN A O 1
ATOM 2479 N N . GLU A 1 315 ? 15.831 2.491 11.455 1.00 51.81 315 GLU A N 1
ATOM 2480 C CA . GLU A 1 315 ? 15.100 2.994 12.637 1.00 51.81 315 GLU A CA 1
ATOM 2481 C C . GLU A 1 315 ? 15.714 4.264 13.264 1.00 51.81 315 GLU A C 1
ATOM 2483 O O . GLU A 1 315 ? 15.034 4.991 13.983 1.00 51.81 315 GLU A O 1
ATOM 2488 N N . GLU A 1 316 ? 16.973 4.582 12.946 1.00 49.00 316 GLU A N 1
ATOM 2489 C CA . GLU A 1 316 ? 17.693 5.757 13.457 1.00 49.00 316 GLU A CA 1
ATOM 2490 C C . GLU A 1 316 ? 17.684 6.967 12.515 1.00 49.00 316 GLU A C 1
ATOM 2492 O O . GLU A 1 316 ? 18.299 7.995 12.815 1.00 49.00 316 GLU A O 1
ATOM 2497 N N . ARG A 1 317 ? 17.001 6.897 11.365 1.00 52.94 317 ARG A N 1
ATOM 2498 C CA . ARG A 1 317 ? 16.814 8.113 10.573 1.00 52.94 317 ARG A CA 1
ATOM 2499 C C . ARG A 1 317 ? 15.837 9.030 11.308 1.00 52.94 317 ARG A C 1
ATOM 2501 O O . ARG A 1 317 ? 14.771 8.562 11.712 1.00 52.94 317 ARG A O 1
ATOM 2508 N N . PRO A 1 318 ? 16.158 10.327 11.469 1.00 62.94 318 PRO A N 1
ATOM 2509 C CA . PRO A 1 318 ? 15.164 11.280 11.932 1.00 62.94 318 PRO A CA 1
ATOM 2510 C C . PRO A 1 318 ? 13.921 11.143 11.049 1.00 62.94 318 PRO A C 1
ATOM 2512 O O . PRO A 1 318 ? 14.040 10.944 9.835 1.00 62.94 318 PRO A O 1
ATOM 2515 N N . LEU A 1 319 ? 12.741 11.188 11.675 1.00 71.12 319 LEU A N 1
ATOM 2516 C CA . LEU A 1 319 ? 11.480 11.192 10.940 1.00 71.12 319 LEU A CA 1
ATOM 2517 C C . LEU A 1 319 ? 11.557 12.250 9.833 1.00 71.12 319 LEU A C 1
ATOM 2519 O O . LEU A 1 319 ? 12.107 13.327 10.065 1.00 71.12 319 LEU A O 1
ATOM 2523 N N . SER A 1 320 ? 11.010 11.934 8.657 1.00 72.94 320 SER A N 1
ATOM 2524 C CA . SER A 1 320 ? 11.064 12.832 7.501 1.00 72.94 320 SER A CA 1
ATOM 2525 C C . SER A 1 320 ? 10.598 14.246 7.868 1.00 72.94 320 SER A C 1
ATOM 2527 O O . SER A 1 320 ? 9.648 14.439 8.641 1.00 72.94 320 SER A O 1
ATOM 2529 N N . ASP A 1 321 ? 11.267 15.251 7.302 1.00 78.38 321 ASP A N 1
ATOM 2530 C CA . ASP A 1 321 ? 10.825 16.638 7.427 1.00 78.38 321 ASP A CA 1
ATOM 2531 C C . ASP A 1 321 ? 9.480 16.849 6.717 1.00 78.38 321 ASP A C 1
ATOM 2533 O O . ASP A 1 321 ? 8.709 17.719 7.129 1.00 78.38 321 ASP A O 1
ATOM 2537 N N . ASP A 1 322 ? 9.140 16.002 5.737 1.00 83.19 322 ASP A N 1
ATOM 2538 C CA . ASP A 1 322 ? 7.819 15.988 5.121 1.00 83.19 322 ASP A CA 1
ATOM 2539 C C . ASP A 1 322 ? 6.744 15.522 6.130 1.00 83.19 322 ASP A C 1
ATOM 2541 O O . ASP A 1 322 ? 6.869 14.451 6.734 1.00 83.19 322 ASP A O 1
ATOM 2545 N N . PRO A 1 323 ? 5.675 16.310 6.356 1.00 85.62 323 PRO A N 1
ATOM 2546 C CA . PRO A 1 323 ? 4.676 16.005 7.375 1.00 85.62 323 PRO A CA 1
ATOM 2547 C C . PRO A 1 323 ? 3.874 14.726 7.092 1.00 85.62 323 PRO A C 1
ATOM 2549 O O . PRO A 1 323 ? 3.386 14.117 8.047 1.00 85.62 323 PRO A O 1
ATOM 2552 N N . ASN A 1 324 ? 3.726 14.311 5.833 1.00 81.06 324 ASN A N 1
ATOM 2553 C CA . ASN A 1 324 ? 2.974 13.115 5.457 1.00 81.06 324 ASN A CA 1
ATOM 2554 C C . ASN A 1 324 ? 3.828 11.854 5.619 1.00 81.06 324 ASN A C 1
ATOM 2556 O O . ASN A 1 324 ? 3.402 10.895 6.264 1.00 81.06 324 ASN A O 1
ATOM 2560 N N . GLU A 1 325 ? 5.069 11.881 5.135 1.00 74.88 325 GLU A N 1
ATOM 2561 C CA . GLU A 1 325 ? 6.031 10.799 5.372 1.00 74.88 325 GLU A CA 1
ATOM 2562 C C . GLU A 1 325 ? 6.311 10.616 6.871 1.00 74.88 325 GLU A C 1
ATOM 2564 O O . GLU A 1 325 ? 6.425 9.492 7.363 1.00 74.88 325 GLU A O 1
ATOM 2569 N N . ARG A 1 326 ? 6.356 11.717 7.632 1.00 83.38 326 ARG A N 1
ATOM 2570 C CA . ARG A 1 326 ? 6.451 11.689 9.096 1.00 83.38 326 ARG A CA 1
ATOM 2571 C C . ARG A 1 326 ? 5.268 10.985 9.743 1.00 83.38 326 ARG A C 1
ATOM 2573 O O . ARG A 1 326 ? 5.483 10.199 10.661 1.00 83.38 326 ARG A O 1
ATOM 2580 N N . ALA A 1 327 ? 4.047 11.263 9.289 1.00 82.38 327 ALA A N 1
ATOM 2581 C CA . ALA A 1 327 ? 2.847 10.601 9.795 1.00 82.38 327 ALA A CA 1
ATOM 2582 C C . ALA A 1 327 ? 2.901 9.087 9.527 1.00 82.38 327 ALA A C 1
ATOM 2584 O O . ALA A 1 327 ? 2.644 8.294 10.428 1.00 82.38 327 ALA A O 1
ATOM 2585 N N . LEU A 1 328 ? 3.352 8.675 8.339 1.00 80.38 328 LEU A N 1
ATOM 2586 C CA . LEU A 1 328 ? 3.562 7.262 8.016 1.00 80.38 328 LEU A CA 1
ATOM 2587 C C . LEU A 1 328 ? 4.637 6.611 8.904 1.00 80.38 328 LEU A C 1
ATOM 2589 O O . LEU A 1 328 ? 4.439 5.512 9.415 1.00 80.38 328 LEU A O 1
ATOM 2593 N N . GLY A 1 329 ? 5.752 7.301 9.159 1.00 76.44 329 GLY A N 1
ATOM 2594 C CA . GLY A 1 329 ? 6.769 6.833 10.105 1.00 76.44 329 GLY A CA 1
ATOM 2595 C C . GLY A 1 329 ? 6.225 6.686 11.531 1.00 76.44 329 GLY A C 1
ATOM 2596 O O . GLY A 1 329 ? 6.458 5.671 12.183 1.00 76.44 329 GLY A O 1
ATOM 2597 N N . GLN A 1 330 ? 5.441 7.661 11.997 1.00 82.56 330 GLN A N 1
ATOM 2598 C CA . GLN A 1 330 ? 4.773 7.621 13.301 1.00 82.56 330 GLN A CA 1
ATOM 2599 C C . GLN A 1 330 ? 3.762 6.474 13.403 1.00 82.56 330 GLN A C 1
ATOM 2601 O O . GLN A 1 330 ? 3.684 5.836 14.449 1.00 82.56 330 GLN A O 1
ATOM 2606 N N . TYR A 1 331 ? 3.023 6.184 12.328 1.00 81.81 331 TYR A N 1
ATOM 2607 C CA . TYR A 1 331 ? 2.125 5.033 12.254 1.00 81.81 331 TYR A CA 1
ATOM 2608 C C . TYR A 1 331 ? 2.883 3.725 12.513 1.00 81.81 331 TYR A C 1
ATOM 2610 O O . TYR A 1 331 ? 2.523 2.968 13.414 1.00 81.81 331 TYR A O 1
ATOM 2618 N N . TYR A 1 332 ? 3.983 3.488 11.792 1.00 75.69 332 TYR A N 1
ATOM 2619 C CA . TYR A 1 332 ? 4.792 2.283 11.988 1.00 75.69 332 TYR A CA 1
ATOM 2620 C C . TYR A 1 332 ? 5.444 2.231 13.375 1.00 75.69 332 TYR A C 1
ATOM 2622 O O . TYR A 1 332 ? 5.476 1.165 13.985 1.00 75.69 332 TYR A O 1
ATOM 2630 N N . GLN A 1 333 ? 5.880 3.369 13.923 1.00 79.62 333 GLN A N 1
ATOM 2631 C CA . GLN A 1 333 ? 6.383 3.446 15.300 1.00 79.62 333 GLN A CA 1
ATOM 2632 C C . GLN A 1 333 ? 5.304 3.131 16.342 1.00 79.62 333 GLN A C 1
ATOM 2634 O O . GLN A 1 333 ? 5.595 2.480 17.342 1.00 79.62 333 GLN A O 1
ATOM 2639 N N . ALA A 1 334 ? 4.058 3.567 16.136 1.00 78.69 334 ALA A N 1
ATOM 2640 C CA . ALA A 1 334 ? 2.943 3.200 17.006 1.00 78.69 334 ALA A CA 1
ATOM 2641 C C . ALA A 1 334 ? 2.650 1.702 16.929 1.00 78.69 334 ALA A C 1
ATOM 2643 O O . ALA A 1 334 ? 2.417 1.076 17.967 1.00 78.69 334 ALA A O 1
ATOM 2644 N N . LEU A 1 335 ? 2.727 1.119 15.727 1.00 72.88 335 LEU A N 1
ATOM 2645 C CA . LEU A 1 335 ? 2.589 -0.319 15.569 1.00 72.88 335 LEU A CA 1
ATOM 2646 C C . LEU A 1 335 ? 3.711 -1.068 16.296 1.00 72.88 335 LEU A C 1
ATOM 2648 O O . LEU A 1 335 ? 3.443 -2.036 16.999 1.00 72.88 335 LEU A O 1
ATOM 2652 N N . GLU A 1 336 ? 4.954 -0.619 16.170 1.00 72.12 336 GLU A N 1
ATOM 2653 C CA . GLU A 1 336 ? 6.100 -1.227 16.843 1.00 72.12 336 GLU A CA 1
ATOM 2654 C C . GLU A 1 336 ? 6.037 -1.060 18.365 1.00 72.12 336 GLU A C 1
ATOM 2656 O O . GLU A 1 336 ? 6.243 -2.018 19.105 1.00 72.12 336 GLU A O 1
ATOM 2661 N N . GLY A 1 337 ? 5.652 0.119 18.854 1.00 75.75 337 GLY A N 1
ATOM 2662 C CA . GLY A 1 337 ? 5.474 0.387 20.280 1.00 75.75 337 GLY A CA 1
ATOM 2663 C C . GLY A 1 337 ? 4.361 -0.442 20.928 1.00 75.75 337 GLY A C 1
ATOM 2664 O O . GLY A 1 337 ? 4.311 -0.553 22.157 1.00 75.75 337 GLY A O 1
ATOM 2665 N N . ALA A 1 338 ? 3.475 -1.039 20.131 1.00 76.94 338 ALA A N 1
ATOM 2666 C CA . ALA A 1 338 ? 2.446 -1.958 20.594 1.00 76.94 338 ALA A CA 1
ATOM 2667 C C . ALA A 1 338 ? 2.942 -3.402 20.792 1.00 76.94 338 ALA A C 1
ATOM 2669 O O . ALA A 1 338 ? 2.203 -4.227 21.329 1.00 76.94 338 ALA A O 1
ATOM 2670 N N . ARG A 1 339 ? 4.190 -3.730 20.433 1.00 71.81 339 ARG A N 1
ATOM 2671 C CA . ARG A 1 339 ? 4.789 -5.021 20.796 1.00 71.81 339 ARG A CA 1
ATOM 2672 C C . ARG A 1 339 ? 5.052 -5.111 22.298 1.00 71.81 339 ARG A C 1
ATOM 2674 O O . ARG A 1 339 ? 5.481 -4.149 22.935 1.00 71.81 339 ARG A O 1
ATOM 2681 N N . ARG A 1 340 ? 4.787 -6.289 22.856 1.00 72.75 340 ARG A N 1
ATOM 2682 C CA . ARG A 1 340 ? 5.172 -6.688 24.211 1.00 72.75 340 ARG A CA 1
ATOM 2683 C C . ARG A 1 340 ? 6.554 -7.341 24.192 1.00 72.75 340 ARG A C 1
ATOM 2685 O O . ARG A 1 340 ? 7.028 -7.779 23.144 1.00 72.75 340 ARG A O 1
ATOM 2692 N N . ASP A 1 341 ? 7.168 -7.444 25.367 1.00 69.94 341 ASP A N 1
ATOM 2693 C CA . ASP A 1 341 ? 8.511 -8.016 25.543 1.00 69.94 341 ASP A CA 1
ATOM 2694 C C . ASP A 1 341 ? 8.594 -9.499 25.137 1.00 69.94 341 ASP A C 1
ATOM 2696 O O . ASP A 1 341 ? 9.656 -9.990 24.765 1.00 69.94 341 ASP A O 1
ATOM 2700 N N . ASP A 1 342 ? 7.466 -10.214 25.162 1.00 61.59 342 ASP A N 1
ATOM 2701 C CA . ASP A 1 342 ? 7.342 -11.605 24.705 1.00 61.59 342 ASP A CA 1
ATOM 2702 C C . ASP A 1 342 ? 7.136 -11.732 23.181 1.00 61.59 342 ASP A C 1
ATOM 2704 O O . ASP A 1 342 ? 6.916 -12.828 22.664 1.00 61.59 342 ASP A O 1
ATOM 2708 N N . GLY A 1 343 ? 7.188 -10.613 22.452 1.00 56.31 343 GLY A N 1
ATOM 2709 C CA . GLY A 1 343 ? 6.963 -10.542 21.012 1.00 56.31 343 GLY A CA 1
ATOM 2710 C C . GLY A 1 343 ? 5.490 -10.565 20.600 1.00 56.31 343 GLY A C 1
ATOM 2711 O O . GLY A 1 343 ? 5.204 -10.398 19.410 1.00 56.31 343 GLY A O 1
ATOM 2712 N N . THR A 1 344 ? 4.554 -10.730 21.545 1.00 56.44 344 THR A N 1
ATOM 2713 C CA . THR A 1 344 ? 3.118 -10.642 21.263 1.00 56.44 344 THR A CA 1
ATOM 2714 C C . THR A 1 344 ? 2.696 -9.199 21.015 1.00 56.44 344 THR A C 1
ATOM 2716 O O . THR A 1 344 ? 3.347 -8.241 21.433 1.00 56.44 344 THR A O 1
ATOM 2719 N N . TYR A 1 345 ? 1.592 -9.035 20.297 1.00 56.84 345 TYR A N 1
ATOM 2720 C CA . TYR A 1 345 ? 1.105 -7.730 19.878 1.00 56.84 345 TYR A CA 1
ATOM 2721 C C . TYR A 1 345 ? -0.055 -7.259 20.765 1.00 56.84 345 TYR A C 1
ATOM 2723 O O . TYR A 1 345 ? -0.993 -8.016 21.033 1.00 56.84 345 TYR A O 1
ATOM 2731 N N . ASP A 1 346 ? 0.007 -6.019 21.245 1.00 70.69 346 ASP A N 1
ATOM 2732 C CA . ASP A 1 346 ? -1.035 -5.388 22.052 1.00 70.69 346 ASP A CA 1
ATOM 2733 C C . ASP A 1 346 ? -1.951 -4.534 21.167 1.00 70.69 346 ASP A C 1
ATOM 2735 O O . ASP A 1 346 ? -1.682 -3.366 20.891 1.00 70.69 346 ASP A O 1
ATOM 2739 N N . TRP A 1 347 ? -3.034 -5.147 20.689 1.00 59.09 347 TRP A N 1
ATOM 2740 C CA . TRP A 1 347 ? -3.971 -4.522 19.756 1.00 59.09 347 TRP A CA 1
ATOM 2741 C C . TRP A 1 347 ? -4.646 -3.278 20.308 1.00 59.09 347 TRP A C 1
ATOM 2743 O O . TRP A 1 347 ? -4.700 -2.266 19.611 1.00 59.09 347 TRP A O 1
ATOM 2753 N N . ASP A 1 348 ? -5.077 -3.323 21.565 1.00 57.47 348 ASP A N 1
ATOM 2754 C CA . ASP A 1 348 ? -5.709 -2.180 22.218 1.00 57.47 348 ASP A CA 1
ATOM 2755 C C . ASP A 1 348 ? -4.704 -1.030 22.344 1.00 57.47 348 ASP A C 1
ATOM 2757 O O . ASP A 1 348 ? -5.030 0.125 22.075 1.00 57.47 348 ASP A O 1
ATOM 2761 N N . LYS A 1 349 ? -3.438 -1.343 22.655 1.00 72.00 349 LYS A N 1
ATOM 2762 C CA . LYS A 1 349 ? -2.357 -0.353 22.673 1.00 72.00 349 LYS A CA 1
ATOM 2763 C C . LYS A 1 349 ? -2.068 0.216 21.283 1.00 72.00 349 LYS A C 1
ATOM 2765 O O . LYS A 1 349 ? -1.849 1.421 21.191 1.00 72.00 349 LYS A O 1
ATOM 2770 N N . SER A 1 350 ? -2.080 -0.597 20.221 1.00 72.25 350 SER A N 1
ATOM 2771 C CA . SER A 1 350 ? -1.893 -0.100 18.849 1.00 72.25 350 SER A CA 1
ATOM 2772 C C . SER A 1 350 ? -3.051 0.782 18.398 1.00 72.25 350 SER A C 1
ATOM 2774 O O . SER A 1 350 ? -2.808 1.867 17.882 1.00 72.25 350 SER A O 1
ATOM 2776 N N . GLU A 1 351 ? -4.298 0.365 18.651 1.00 64.19 351 GLU A N 1
ATOM 2777 C CA . GLU A 1 351 ? -5.487 1.116 18.253 1.00 64.19 351 GLU A CA 1
ATOM 2778 C C . GLU A 1 351 ? -5.538 2.434 19.030 1.00 64.19 351 GLU A C 1
ATOM 2780 O O . GLU A 1 351 ? -5.745 3.485 18.431 1.00 64.19 351 GLU A O 1
ATOM 2785 N N . SER A 1 352 ? -5.245 2.426 20.336 1.00 66.00 352 SER A N 1
ATOM 2786 C CA . SER A 1 352 ? -5.134 3.662 21.116 1.00 66.00 352 SER A CA 1
ATOM 2787 C C . SER A 1 352 ? -3.960 4.541 20.670 1.00 66.00 352 SER A C 1
ATOM 2789 O O . SER A 1 352 ? -4.107 5.761 20.621 1.00 66.00 352 SER A O 1
ATOM 2791 N N . ALA A 1 353 ? -2.796 3.975 20.331 1.00 70.75 353 ALA A N 1
ATOM 2792 C CA . ALA A 1 353 ? -1.650 4.754 19.855 1.00 70.75 353 ALA A CA 1
ATOM 2793 C C . ALA A 1 353 ? -1.931 5.410 18.494 1.00 70.75 353 ALA A C 1
ATOM 2795 O O . ALA A 1 353 ? -1.657 6.599 18.323 1.00 70.75 353 ALA A O 1
ATOM 2796 N N . ILE A 1 354 ? -2.536 4.669 17.563 1.00 75.69 354 ILE A N 1
ATOM 2797 C CA . ILE A 1 354 ? -2.971 5.183 16.262 1.00 75.69 354 ILE A CA 1
ATOM 2798 C C . ILE A 1 354 ? -4.075 6.224 16.450 1.00 75.69 354 ILE A C 1
ATOM 2800 O O . ILE A 1 354 ? -3.964 7.305 15.890 1.00 75.69 354 ILE A O 1
ATOM 2804 N N . ALA A 1 355 ? -5.066 5.994 17.316 1.00 67.50 355 ALA A N 1
ATOM 2805 C CA . ALA A 1 355 ? -6.124 6.970 17.588 1.00 67.50 355 ALA A CA 1
ATOM 2806 C C . ALA A 1 355 ? -5.576 8.297 18.148 1.00 67.50 355 ALA A C 1
ATOM 2808 O O . ALA A 1 355 ? -6.074 9.377 17.815 1.00 67.50 355 ALA A O 1
ATOM 2809 N N . VAL A 1 356 ? -4.528 8.237 18.980 1.00 71.88 356 VAL A N 1
ATOM 2810 C CA . VAL A 1 356 ? -3.818 9.431 19.462 1.00 71.88 356 VAL A CA 1
ATOM 2811 C C . VAL A 1 356 ? -3.110 10.142 18.310 1.00 71.88 356 VAL A C 1
ATOM 2813 O O . VAL A 1 356 ? -3.216 11.363 18.205 1.00 71.88 356 VAL A O 1
ATOM 2816 N N . LEU A 1 357 ? -2.423 9.408 17.435 1.00 80.00 357 LEU A N 1
ATOM 2817 C CA . LEU A 1 357 ? -1.770 9.980 16.257 1.00 80.00 357 LEU A CA 1
ATOM 2818 C C . LEU A 1 357 ? -2.777 10.613 15.288 1.00 80.00 357 LEU A C 1
ATOM 2820 O O . LEU A 1 357 ? -2.620 11.768 14.902 1.00 80.00 357 LEU A O 1
ATOM 2824 N N . GLU A 1 358 ? -3.872 9.924 14.988 1.00 74.69 358 GLU A N 1
ATOM 2825 C CA . GLU A 1 358 ? -4.961 10.430 14.154 1.00 74.69 358 GLU A CA 1
ATOM 2826 C C . GLU A 1 358 ? -5.576 11.714 14.708 1.00 74.69 358 GLU A C 1
ATOM 2828 O O . GLU A 1 358 ? -6.002 12.564 13.927 1.00 74.69 358 GLU A O 1
ATOM 2833 N N . SER A 1 359 ? -5.619 11.881 16.035 1.00 70.88 359 SER A N 1
ATOM 2834 C CA . SER A 1 359 ? -6.148 13.099 16.659 1.00 70.88 359 SER A CA 1
ATOM 2835 C C . SER A 1 359 ? -5.269 14.336 16.431 1.00 70.88 359 SER A C 1
ATOM 2837 O O . SER A 1 359 ? -5.785 15.453 16.423 1.00 70.88 359 SER A O 1
ATOM 2839 N N . VAL A 1 360 ? -3.960 14.147 16.225 1.00 80.44 360 VAL A N 1
ATOM 2840 C CA . VAL A 1 360 ? -3.000 15.235 15.969 1.00 80.44 360 VAL A CA 1
ATOM 2841 C C . VAL A 1 360 ? -2.650 15.389 14.490 1.00 80.44 360 VAL A C 1
ATOM 2843 O O . VAL A 1 360 ? -2.140 16.434 14.086 1.00 80.44 360 VAL A O 1
ATOM 2846 N N . TRP A 1 361 ? -2.931 14.377 13.672 1.00 86.44 361 TRP A N 1
ATOM 2847 C CA . TRP A 1 361 ? -2.768 14.448 12.229 1.00 86.44 361 TRP A CA 1
ATOM 2848 C C . TRP A 1 361 ? -3.836 15.324 11.577 1.00 86.44 361 TRP A C 1
ATOM 2850 O O . TRP A 1 361 ? -5.029 15.280 11.888 1.00 86.44 361 TRP 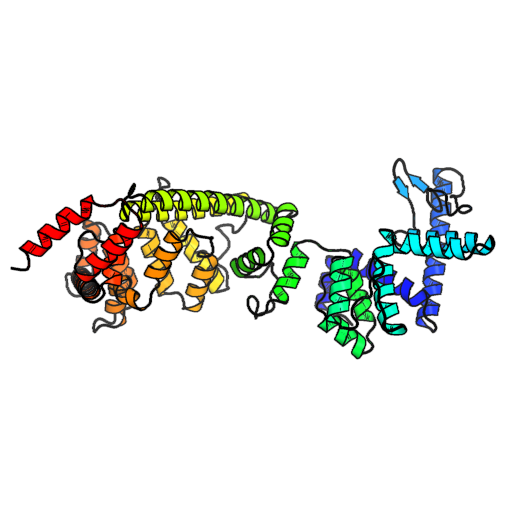A O 1
ATOM 2860 N N . THR A 1 362 ? -3.396 16.102 10.595 1.00 86.25 362 THR A N 1
ATOM 2861 C CA . THR A 1 362 ? -4.289 16.762 9.645 1.00 86.25 362 THR A CA 1
ATOM 2862 C C . THR A 1 362 ? -5.030 15.720 8.806 1.00 86.25 362 THR A C 1
ATOM 2864 O O . THR A 1 362 ? -4.591 14.577 8.666 1.00 86.25 362 THR A O 1
ATOM 2867 N N . LYS A 1 363 ? -6.144 16.117 8.179 1.00 80.56 363 LYS A N 1
ATOM 2868 C CA . LYS A 1 363 ? -6.868 15.233 7.255 1.00 80.56 363 LYS A CA 1
ATOM 2869 C C . LYS A 1 363 ? -5.958 14.709 6.133 1.00 80.56 363 LYS A C 1
ATOM 2871 O O . LYS A 1 363 ? -6.021 13.531 5.825 1.00 80.56 363 LYS A O 1
ATOM 2876 N N . ALA A 1 364 ? -5.086 15.554 5.576 1.00 79.25 364 ALA A N 1
ATOM 2877 C CA . ALA A 1 364 ? -4.162 15.156 4.514 1.00 79.25 364 ALA A CA 1
ATOM 2878 C C . ALA A 1 364 ? -3.174 14.068 4.966 1.00 79.25 364 ALA A C 1
ATOM 2880 O O . ALA A 1 364 ? -2.926 13.131 4.215 1.00 79.25 364 ALA A O 1
ATOM 2881 N N . GLN A 1 365 ? -2.669 14.160 6.201 1.00 82.31 365 GLN A N 1
ATOM 2882 C CA . GLN A 1 365 ? -1.796 13.144 6.791 1.00 82.31 365 GLN A CA 1
ATOM 2883 C C . GLN A 1 365 ? -2.539 11.835 7.053 1.00 82.31 365 GLN A C 1
ATOM 2885 O O . GLN A 1 365 ? -2.001 10.784 6.732 1.00 82.31 365 GLN A O 1
ATOM 2890 N N . ARG A 1 366 ? -3.773 11.886 7.578 1.00 77.44 366 ARG A N 1
ATOM 2891 C CA . ARG A 1 366 ? -4.618 10.688 7.735 1.00 77.44 366 ARG A CA 1
ATOM 2892 C C . ARG A 1 366 ? -4.878 10.023 6.390 1.00 77.44 366 ARG A C 1
ATOM 2894 O O . ARG A 1 366 ? -4.529 8.867 6.217 1.00 77.44 366 ARG A O 1
ATOM 2901 N N . ASP A 1 367 ? -5.354 10.794 5.412 1.00 74.12 367 ASP A N 1
ATOM 2902 C CA . ASP A 1 367 ? -5.599 10.288 4.064 1.00 74.12 367 ASP A CA 1
ATOM 2903 C C . ASP A 1 367 ? -4.308 9.718 3.437 1.00 74.12 367 ASP A C 1
ATOM 2905 O O . ASP A 1 367 ? -4.372 8.762 2.673 1.00 74.12 367 ASP A O 1
ATOM 2909 N N . TYR A 1 368 ? -3.134 10.298 3.720 1.00 78.25 368 TYR A N 1
ATOM 2910 C CA . TYR A 1 368 ? -1.845 9.785 3.250 1.00 78.25 368 TYR A 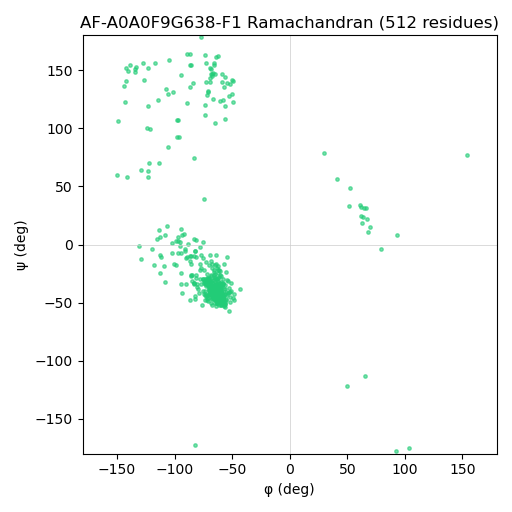CA 1
ATOM 2911 C C . TYR A 1 368 ? -1.451 8.482 3.947 1.00 78.25 368 TYR A C 1
ATOM 2913 O O . TYR A 1 368 ? -1.014 7.555 3.272 1.00 78.25 368 TYR A O 1
ATOM 2921 N N . VAL A 1 369 ? -1.575 8.403 5.274 1.00 75.81 369 VAL A N 1
ATOM 2922 C CA . VAL A 1 369 ? -1.282 7.185 6.037 1.00 75.81 369 VAL A CA 1
ATOM 2923 C C . VAL A 1 369 ? -2.208 6.078 5.574 1.00 75.81 369 VAL A C 1
ATOM 2925 O O . VAL A 1 369 ? -1.693 5.061 5.133 1.00 75.81 369 VAL A O 1
ATOM 2928 N N . ASP A 1 370 ? -3.520 6.320 5.540 1.00 73.00 370 ASP A N 1
ATOM 2929 C CA . ASP A 1 370 ? -4.512 5.385 5.013 1.00 73.00 370 ASP A CA 1
ATOM 2930 C C . ASP A 1 370 ? -4.107 4.963 3.601 1.00 73.00 370 ASP A C 1
ATOM 2932 O O . ASP A 1 370 ? -3.785 3.811 3.346 1.00 73.00 370 ASP A O 1
ATOM 2936 N N . ARG A 1 371 ? -3.933 5.895 2.664 1.00 68.44 371 ARG A N 1
ATOM 2937 C CA . ARG A 1 371 ? -3.479 5.519 1.321 1.00 68.44 371 ARG A CA 1
ATOM 2938 C C . ARG A 1 371 ? -2.180 4.705 1.327 1.00 68.44 371 ARG A C 1
ATOM 2940 O O . ARG A 1 371 ? -2.020 3.898 0.439 1.00 68.44 371 ARG A O 1
ATOM 2947 N N . ASN A 1 372 ? -1.241 4.841 2.254 1.00 68.00 372 ASN A N 1
ATOM 2948 C CA . ASN A 1 372 ? 0.041 4.123 2.181 1.00 68.00 372 ASN A CA 1
ATOM 2949 C C . ASN A 1 372 ? 0.163 2.894 3.102 1.00 68.00 372 ASN A C 1
ATOM 2951 O O . ASN A 1 372 ? 1.125 2.141 2.967 1.00 68.00 372 ASN A O 1
ATOM 2955 N N . THR A 1 373 ? -0.796 2.649 3.995 1.00 69.62 373 THR A N 1
ATOM 2956 C CA . THR A 1 373 ? -0.843 1.472 4.890 1.00 69.62 373 THR A CA 1
ATOM 2957 C C . THR A 1 373 ? -2.005 0.542 4.546 1.00 69.62 373 THR A C 1
ATOM 2959 O O . THR A 1 373 ? -1.944 -0.666 4.766 1.00 69.62 373 THR A O 1
ATOM 2962 N N . ASP A 1 374 ? -3.037 1.102 3.926 1.00 58.16 374 ASP A N 1
ATOM 2963 C CA . ASP A 1 374 ? -4.341 0.497 3.685 1.00 58.16 374 ASP A CA 1
ATOM 2964 C C . ASP A 1 374 ? -4.437 -0.157 2.292 1.00 58.16 374 ASP A C 1
ATOM 2966 O O . ASP A 1 374 ? -5.481 -0.680 1.909 1.00 58.16 374 ASP A O 1
ATOM 2970 N N . ARG A 1 375 ? -3.336 -0.138 1.526 1.00 51.25 375 ARG A N 1
ATOM 2971 C CA . ARG A 1 375 ? -3.262 -0.525 0.104 1.00 51.25 375 ARG A CA 1
ATOM 2972 C C . ARG A 1 375 ? -2.901 -1.977 -0.180 1.00 51.25 375 ARG A C 1
ATOM 2974 O O . ARG A 1 375 ? -2.734 -2.356 -1.339 1.00 51.25 375 ARG A O 1
ATOM 2981 N N . THR A 1 376 ? -2.861 -2.823 0.841 1.00 57.62 376 THR A N 1
ATOM 2982 C CA . THR A 1 376 ? -2.792 -4.259 0.566 1.00 57.62 376 THR A CA 1
ATOM 2983 C C . THR A 1 376 ? -4.126 -4.730 0.007 1.00 57.62 376 THR A C 1
ATOM 2985 O O . THR A 1 376 ? -5.189 -4.375 0.510 1.00 57.62 376 THR A O 1
ATOM 2988 N N . VAL A 1 377 ? -4.080 -5.486 -1.091 1.00 64.69 377 VAL A N 1
ATOM 2989 C CA . VAL A 1 377 ? -5.279 -6.128 -1.631 1.00 64.69 377 VAL A CA 1
ATOM 2990 C C . VAL A 1 377 ? -5.851 -6.978 -0.506 1.00 64.69 377 VAL A C 1
ATOM 2992 O O . VAL A 1 377 ? -5.167 -7.848 0.027 1.00 64.69 377 VAL A O 1
ATOM 2995 N N . HIS A 1 378 ? -7.077 -6.671 -0.108 1.00 75.88 378 HIS A N 1
ATOM 2996 C CA . HIS A 1 378 ? -7.787 -7.407 0.918 1.00 75.88 378 HIS A CA 1
ATOM 2997 C C . HIS A 1 378 ? -8.841 -8.287 0.279 1.00 75.88 378 HIS A C 1
ATOM 2999 O O . HIS A 1 378 ? -9.282 -8.081 -0.854 1.00 75.88 378 HIS A O 1
ATOM 3005 N N . THR A 1 379 ? -9.240 -9.300 1.023 1.00 80.12 379 THR A N 1
ATOM 3006 C CA . THR A 1 379 ? -10.392 -10.109 0.640 1.00 80.12 379 THR A CA 1
ATOM 3007 C C . THR A 1 379 ? -11.693 -9.300 0.769 1.00 80.12 379 THR A C 1
ATOM 3009 O O . THR A 1 379 ? -11.745 -8.372 1.585 1.00 80.12 379 THR A O 1
ATOM 3012 N N . PRO A 1 380 ? -12.749 -9.599 -0.016 1.00 85.06 380 PRO A N 1
ATOM 3013 C CA . PRO A 1 380 ? -13.972 -8.794 -0.033 1.00 85.06 380 PRO A CA 1
ATOM 3014 C C . PRO A 1 380 ? -14.584 -8.557 1.351 1.00 85.06 380 PRO A C 1
ATOM 3016 O O . PRO A 1 380 ? -15.056 -7.459 1.627 1.00 85.06 380 PRO A O 1
ATOM 3019 N N . LEU A 1 381 ? -14.537 -9.549 2.244 1.00 83.50 381 LEU A N 1
ATOM 3020 C CA . LEU A 1 381 ? -15.089 -9.418 3.591 1.00 83.50 381 LEU A CA 1
ATOM 3021 C C . LEU A 1 381 ? -14.239 -8.507 4.490 1.00 83.50 381 LEU A C 1
ATOM 3023 O O . LEU A 1 381 ? -14.762 -7.797 5.347 1.00 83.50 381 LEU A O 1
ATOM 3027 N N . VAL A 1 382 ? -12.920 -8.524 4.311 1.00 80.00 382 VAL A N 1
ATOM 3028 C CA . VAL A 1 382 ? -12.006 -7.631 5.032 1.00 80.00 382 VAL A CA 1
ATOM 3029 C C . VAL A 1 382 ? -12.184 -6.193 4.551 1.00 80.00 382 VAL A C 1
ATOM 3031 O O . VAL A 1 382 ? -12.242 -5.280 5.377 1.00 80.00 382 VAL A O 1
ATOM 3034 N N . SER A 1 383 ? -12.316 -5.993 3.237 1.00 79.00 383 SER A N 1
ATOM 3035 C CA . SER A 1 383 ? -12.667 -4.697 2.650 1.00 79.00 383 SER A CA 1
ATOM 3036 C C . SER A 1 383 ? -14.012 -4.198 3.176 1.00 79.00 383 SER A C 1
ATOM 3038 O O . SER A 1 383 ? -14.088 -3.064 3.638 1.00 79.00 383 SER A O 1
ATOM 3040 N N . GLU A 1 384 ? -15.029 -5.065 3.209 1.00 84.50 384 GLU A N 1
ATOM 3041 C CA . GLU A 1 384 ? -16.341 -4.760 3.783 1.00 84.50 384 GLU A CA 1
ATOM 3042 C C . GLU A 1 384 ? -16.214 -4.325 5.254 1.00 84.50 384 GLU A C 1
ATOM 3044 O O . GLU A 1 384 ? -16.682 -3.249 5.622 1.00 84.50 384 GLU A O 1
ATOM 3049 N N . LEU A 1 385 ? -15.543 -5.111 6.109 1.00 83.00 385 LEU A N 1
ATOM 3050 C CA . LEU A 1 385 ? -15.332 -4.771 7.525 1.00 83.00 385 LEU A CA 1
ATOM 3051 C C . LEU A 1 385 ? -14.727 -3.367 7.700 1.00 83.00 385 LEU A C 1
ATOM 3053 O O . LEU A 1 385 ? -15.115 -2.633 8.611 1.00 83.00 385 LEU A O 1
ATOM 3057 N N . ARG A 1 386 ? -13.772 -2.999 6.843 1.00 80.62 386 ARG A N 1
ATOM 3058 C CA . ARG A 1 386 ? -13.097 -1.694 6.884 1.00 80.62 386 ARG A CA 1
ATOM 3059 C C . ARG A 1 386 ? -14.002 -0.568 6.398 1.00 80.62 386 ARG A C 1
ATOM 3061 O O . ARG A 1 386 ? -14.077 0.457 7.069 1.00 80.62 386 ARG A O 1
ATOM 3068 N N . GLU A 1 387 ? -14.725 -0.777 5.301 1.00 81.62 387 GLU A N 1
ATOM 3069 C CA . GLU A 1 387 ? -15.692 0.184 4.760 1.00 81.62 387 GLU A CA 1
ATOM 3070 C C . GLU A 1 387 ? -16.771 0.537 5.791 1.00 81.62 387 GLU A C 1
ATOM 3072 O O . GLU A 1 387 ? -17.049 1.707 6.050 1.00 81.62 387 GLU A O 1
ATOM 3077 N N . TRP A 1 388 ? -17.327 -0.463 6.474 1.00 84.25 388 TRP A N 1
A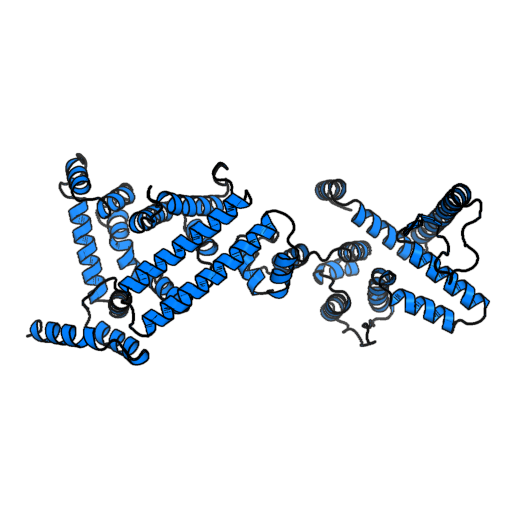TOM 3078 C CA . TRP A 1 388 ? -18.306 -0.218 7.531 1.00 84.25 388 TRP A CA 1
ATOM 3079 C C . TRP A 1 388 ? -17.728 0.568 8.7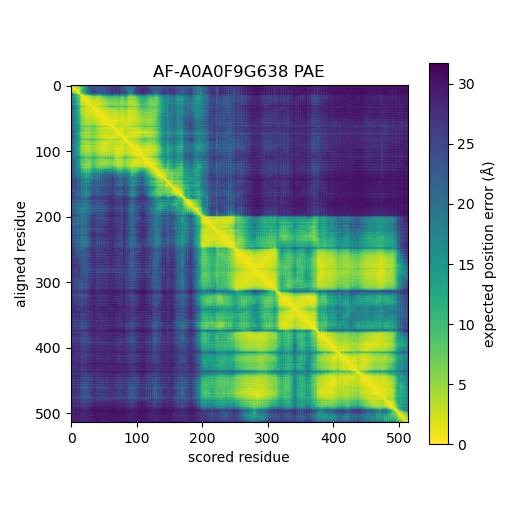18 1.00 84.25 388 TRP A C 1
ATOM 3081 O O . TRP A 1 388 ? -18.441 1.370 9.319 1.00 84.25 388 TRP A O 1
ATOM 3091 N N . ARG A 1 389 ? -16.446 0.384 9.072 1.00 79.38 389 ARG A N 1
ATOM 3092 C CA . ARG A 1 389 ? -15.800 1.188 10.130 1.00 79.38 389 ARG A CA 1
ATOM 3093 C C . ARG A 1 389 ? -15.583 2.642 9.698 1.00 79.38 389 ARG A C 1
ATOM 3095 O O . ARG A 1 389 ? -15.634 3.522 10.553 1.00 79.38 389 ARG A O 1
ATOM 3102 N N . SER A 1 390 ? -15.362 2.904 8.409 1.00 77.25 390 SER A N 1
ATOM 3103 C CA . SER A 1 390 ? -15.097 4.254 7.893 1.00 77.25 390 SER A CA 1
ATOM 3104 C C . SER A 1 390 ? -16.360 5.053 7.552 1.00 77.25 390 SER A C 1
ATOM 3106 O O . SER A 1 390 ? -16.283 6.278 7.431 1.00 77.25 390 SER A O 1
ATOM 3108 N N . ARG A 1 391 ? -17.527 4.399 7.465 1.00 85.12 391 ARG A N 1
ATOM 3109 C CA . ARG A 1 391 ? -18.822 5.031 7.178 1.00 85.12 391 ARG A CA 1
ATOM 3110 C C . ARG A 1 391 ? -19.093 6.271 8.057 1.00 85.12 391 ARG A C 1
ATOM 3112 O O . ARG A 1 391 ? -19.113 6.154 9.286 1.00 85.12 391 ARG A O 1
ATOM 3119 N N . PRO A 1 392 ? -19.345 7.460 7.466 1.00 84.50 392 PRO A N 1
ATOM 3120 C CA . PRO A 1 392 ? -19.561 8.696 8.225 1.00 84.50 392 PRO A CA 1
ATOM 3121 C C . PRO A 1 392 ? -20.714 8.626 9.230 1.00 84.50 392 PRO A C 1
ATOM 3123 O O . PRO A 1 392 ? -20.640 9.214 10.304 1.00 84.50 392 PRO A O 1
ATOM 3126 N N . ASP A 1 393 ? -21.771 7.881 8.911 1.00 89.06 393 ASP A N 1
ATOM 3127 C CA . ASP A 1 393 ? -22.923 7.676 9.787 1.00 89.06 393 ASP A CA 1
ATOM 3128 C C . ASP A 1 393 ? -22.617 6.758 10.983 1.00 89.06 393 ASP A C 1
ATOM 3130 O O . ASP A 1 393 ? -23.363 6.751 11.963 1.00 89.06 393 ASP A O 1
ATOM 3134 N N . PHE A 1 394 ? -21.506 6.017 10.939 1.00 90.69 394 PHE A N 1
ATOM 3135 C CA . PHE A 1 394 ? -21.055 5.124 12.009 1.00 90.69 394 PHE A CA 1
ATOM 3136 C C . PHE A 1 394 ? -19.984 5.781 12.888 1.00 90.69 394 PHE A C 1
ATOM 3138 O O . PHE A 1 394 ? -19.784 5.360 14.028 1.00 90.69 394 PHE A O 1
ATOM 3145 N N . GLN A 1 395 ? -19.337 6.850 12.412 1.00 86.56 395 GLN A N 1
ATOM 3146 C CA . GLN A 1 395 ? -18.329 7.602 13.170 1.00 86.56 395 GLN A CA 1
ATOM 3147 C C . GLN A 1 395 ? -18.797 8.033 14.569 1.00 86.56 395 GLN A C 1
ATOM 3149 O O . GLN A 1 395 ? -18.027 7.866 15.513 1.00 86.56 395 GLN A O 1
ATOM 3154 N N . PRO A 1 396 ? -20.053 8.478 14.794 1.00 90.00 396 PRO A N 1
ATOM 3155 C CA . PRO A 1 396 ? -20.512 8.806 16.144 1.00 90.00 396 PRO A CA 1
ATOM 3156 C C . PRO A 1 396 ? -20.472 7.640 17.136 1.00 90.00 396 PRO A C 1
ATOM 3158 O O . PRO A 1 396 ? -20.434 7.880 18.341 1.00 90.00 396 PRO A O 1
ATOM 3161 N N . TYR A 1 397 ? -20.501 6.392 16.656 1.00 91.62 397 TYR A N 1
ATOM 3162 C CA . TYR A 1 397 ? -20.297 5.210 17.489 1.00 91.62 397 TYR A CA 1
ATOM 3163 C C . TYR A 1 397 ? -18.813 5.043 17.832 1.00 91.62 397 TYR A C 1
ATOM 3165 O O . TYR A 1 397 ? -18.462 4.969 19.003 1.00 91.62 397 TYR A O 1
ATOM 3173 N N . TRP A 1 398 ? -17.926 5.050 16.836 1.00 85.81 398 TRP A N 1
ATOM 3174 C CA . TRP A 1 398 ? -16.489 4.822 17.045 1.00 85.81 398 TRP A CA 1
ATOM 3175 C C . TRP A 1 398 ? -15.790 5.961 17.795 1.00 85.81 398 TRP A C 1
ATOM 3177 O O . TRP A 1 398 ? -14.900 5.727 18.614 1.00 85.81 398 TRP A O 1
ATOM 3187 N N . GLU A 1 399 ? -16.230 7.193 17.560 1.00 86.19 399 GLU A N 1
ATOM 3188 C CA . GLU A 1 399 ? -15.617 8.414 18.079 1.00 86.19 399 GLU A CA 1
ATOM 3189 C C . GLU A 1 399 ? -16.434 9.072 19.194 1.00 86.19 399 GLU A C 1
ATOM 3191 O O . GLU A 1 399 ? -16.186 10.226 19.540 1.00 86.19 399 GLU A O 1
ATOM 3196 N N . ALA A 1 400 ? -17.390 8.356 19.797 1.00 89.38 400 ALA A N 1
ATOM 3197 C CA . ALA A 1 400 ? -18.285 8.895 20.825 1.00 89.38 400 ALA A CA 1
ATOM 3198 C C . ALA A 1 400 ? -17.536 9.672 21.926 1.00 89.38 400 ALA A C 1
ATOM 3200 O O . ALA A 1 400 ? -17.946 10.763 22.321 1.00 89.38 400 ALA A O 1
ATOM 3201 N N . HIS A 1 401 ? -16.403 9.141 22.391 1.00 84.88 401 HIS A N 1
ATOM 3202 C CA . HIS A 1 401 ? -15.581 9.785 23.414 1.00 84.88 401 HIS A CA 1
ATOM 3203 C C . HIS A 1 401 ? -14.884 11.055 22.902 1.00 84.88 401 HIS A C 1
ATOM 3205 O O . HIS A 1 401 ? -14.852 12.054 23.621 1.00 84.88 401 HIS A O 1
ATOM 3211 N N . LYS A 1 402 ? -14.372 11.054 21.659 1.00 85.62 402 LYS A N 1
ATOM 3212 C CA . LYS A 1 402 ? -13.775 12.244 21.035 1.00 85.62 402 LYS A CA 1
ATOM 3213 C C . LYS A 1 402 ? -14.837 13.322 20.880 1.00 85.62 402 LYS A C 1
ATOM 3215 O O . LYS A 1 402 ? -14.606 14.450 21.287 1.00 85.62 402 LYS A O 1
ATOM 3220 N N . LEU A 1 403 ? -16.021 12.979 20.376 1.00 86.00 403 LEU A N 1
ATOM 3221 C CA . LEU A 1 403 ? -17.127 13.924 20.209 1.00 86.00 403 LEU A CA 1
ATOM 3222 C C . LEU A 1 403 ? -17.562 14.533 21.547 1.00 86.00 403 LEU A C 1
ATOM 3224 O O . LEU A 1 403 ? -17.773 15.743 21.637 1.00 86.00 403 LEU A O 1
ATOM 3228 N N . LEU A 1 404 ? -17.631 13.725 22.609 1.00 88.88 404 LEU A N 1
ATOM 3229 C CA . LEU A 1 404 ? -17.907 14.225 23.954 1.00 88.88 404 LEU A CA 1
ATOM 3230 C C . LEU A 1 404 ? -16.819 15.191 24.432 1.00 88.88 404 LEU A C 1
ATOM 3232 O O . LEU A 1 404 ? -17.137 16.277 24.907 1.00 88.88 404 LEU A O 1
ATOM 3236 N N . LEU A 1 405 ? -15.544 14.846 24.286 1.00 87.38 405 LEU A N 1
ATOM 3237 C CA . LEU A 1 405 ? -14.449 15.681 24.783 1.00 87.38 405 LEU A CA 1
ATOM 3238 C C . LEU A 1 405 ? -14.200 16.926 23.922 1.00 87.38 405 LEU A C 1
ATOM 3240 O O . LEU A 1 405 ? -13.820 17.960 24.461 1.00 87.38 405 LEU A O 1
ATOM 3244 N N . LEU A 1 406 ? -14.448 16.863 22.616 1.00 85.06 406 LEU A N 1
ATOM 3245 C CA . LEU A 1 406 ? -14.179 17.951 21.678 1.00 85.06 406 LEU A CA 1
ATOM 3246 C C . LEU A 1 406 ? -15.359 18.908 21.502 1.00 85.06 406 LEU A C 1
ATOM 3248 O O . LEU A 1 406 ? -15.128 20.073 21.194 1.00 85.06 406 LEU A O 1
ATOM 3252 N N . HIS A 1 407 ? -16.608 18.433 21.564 1.00 75.88 407 HIS A N 1
ATOM 3253 C CA . HIS A 1 407 ? -17.766 19.200 21.067 1.00 75.88 407 HIS A CA 1
ATOM 3254 C C . HIS A 1 407 ? -18.920 19.322 22.065 1.00 75.88 407 HIS A C 1
ATOM 3256 O O . HIS A 1 407 ? -19.824 20.129 21.850 1.00 75.88 407 HIS A O 1
ATOM 3262 N N . SER A 1 408 ? -18.927 18.549 23.154 1.00 73.50 408 SER A N 1
ATOM 3263 C CA . SER A 1 408 ? -19.942 18.733 24.196 1.00 73.50 408 SER A CA 1
ATOM 3264 C C . SER A 1 408 ? -19.626 19.947 25.079 1.00 73.50 408 SER A C 1
ATOM 3266 O O . SER A 1 408 ? -18.573 20.575 24.954 1.00 73.50 408 SER A O 1
ATOM 3268 N N . SER A 1 409 ? -20.501 20.233 26.049 1.00 73.31 409 SER A N 1
ATOM 3269 C CA . SER A 1 409 ? -20.263 21.225 27.108 1.00 73.31 409 SER A CA 1
ATOM 3270 C C . SER A 1 409 ? -18.970 20.997 27.906 1.00 73.31 409 SER A C 1
ATOM 3272 O O . SER A 1 409 ? -18.589 21.860 28.689 1.00 73.31 409 SER A O 1
ATOM 3274 N N . VAL A 1 410 ? -18.310 19.844 27.736 1.00 83.31 410 VAL A N 1
ATOM 3275 C CA . VAL A 1 410 ? -17.011 19.538 28.337 1.00 83.31 410 VAL A CA 1
ATOM 3276 C C . VAL A 1 410 ? -15.881 20.350 27.689 1.00 83.31 410 VAL A C 1
ATOM 3278 O O . VAL A 1 410 ? -15.111 20.949 28.427 1.00 83.31 410 VAL A O 1
ATOM 3281 N N . ASN A 1 411 ? -15.787 20.396 26.350 1.00 86.62 411 ASN A N 1
ATOM 3282 C CA . ASN A 1 411 ? -14.745 21.105 25.580 1.00 86.62 411 ASN A CA 1
ATOM 3283 C C . ASN A 1 411 ? -13.315 20.985 26.169 1.00 86.62 411 ASN A C 1
ATOM 3285 O O . ASN A 1 411 ? -12.659 21.977 26.492 1.00 86.62 411 ASN A O 1
ATOM 3289 N N . ARG A 1 412 ? -12.844 19.745 26.336 1.00 87.69 412 ARG A N 1
ATOM 3290 C CA . ARG A 1 412 ? -11.519 19.383 26.866 1.00 87.69 412 ARG A CA 1
ATOM 3291 C C . ARG A 1 412 ? -10.727 18.533 25.862 1.00 87.69 412 ARG A C 1
ATOM 3293 O O . ARG A 1 412 ? -10.521 17.338 26.100 1.00 87.69 412 ARG A O 1
ATOM 3300 N N . PRO A 1 413 ? -10.275 19.115 24.732 1.00 86.25 413 PRO A N 1
ATOM 3301 C CA . PRO A 1 413 ? -9.452 18.409 23.744 1.00 86.25 413 PRO A CA 1
ATOM 3302 C C . PRO A 1 413 ? -8.147 17.859 24.338 1.00 86.25 413 PRO A C 1
ATOM 3304 O O . PRO A 1 413 ? -7.662 16.815 23.907 1.00 86.25 413 PRO A O 1
ATOM 3307 N N . ASP A 1 414 ? -7.609 18.522 25.365 1.00 84.00 414 ASP A N 1
ATOM 3308 C CA . ASP A 1 414 ? -6.419 18.107 26.110 1.00 84.00 414 ASP A CA 1
ATOM 3309 C C . ASP A 1 414 ? -6.578 16.732 26.776 1.00 84.00 414 ASP A C 1
ATOM 3311 O O . ASP A 1 414 ? -5.601 16.002 26.946 1.00 84.00 414 ASP A O 1
ATOM 3315 N N . LEU A 1 415 ? -7.814 16.338 27.095 1.00 88.50 415 LEU A N 1
ATOM 3316 C CA . LEU A 1 415 ? -8.101 15.109 27.829 1.00 88.50 415 LEU A CA 1
ATOM 3317 C C . LEU A 1 415 ? -8.343 13.888 26.947 1.00 88.50 415 LEU A C 1
ATOM 3319 O O . LEU A 1 415 ? -8.453 12.788 27.484 1.00 88.50 415 LEU A O 1
ATOM 3323 N N . VAL A 1 416 ? -8.393 14.036 25.619 1.00 84.81 416 VAL A N 1
ATOM 3324 C CA . VAL A 1 416 ? -8.626 12.904 24.700 1.00 84.81 416 VAL A CA 1
ATOM 3325 C C . VAL A 1 416 ? -7.575 11.813 24.910 1.00 84.81 416 VAL A C 1
ATOM 3327 O O . VAL A 1 416 ? -7.911 10.647 25.116 1.00 84.81 416 VAL A O 1
ATOM 3330 N N . ARG A 1 417 ? -6.296 12.200 24.960 1.00 80.44 417 ARG A N 1
ATOM 3331 C CA . ARG A 1 417 ? -5.183 11.261 25.156 1.00 80.44 417 ARG A CA 1
ATOM 3332 C C . ARG A 1 417 ? -5.203 10.601 26.534 1.00 80.44 417 ARG A C 1
ATOM 3334 O O . ARG A 1 417 ? -4.872 9.423 26.662 1.00 80.44 417 ARG A O 1
ATOM 3341 N N . GLU A 1 418 ? -5.568 11.350 27.571 1.00 86.75 418 GLU A N 1
ATOM 3342 C CA . GLU A 1 418 ? -5.665 10.802 28.923 1.00 86.75 418 GLU A CA 1
ATOM 3343 C C . GLU A 1 418 ? -6.847 9.841 29.062 1.00 86.75 418 GLU A C 1
ATOM 3345 O O . GLU A 1 418 ? -6.699 8.793 29.686 1.00 86.75 418 GLU A O 1
ATOM 3350 N N . PHE A 1 419 ? -7.991 10.146 28.446 1.00 88.44 419 PHE A N 1
ATOM 3351 C CA . PHE A 1 419 ? -9.149 9.260 28.458 1.00 88.44 419 PHE A CA 1
ATOM 3352 C C . PHE A 1 419 ? -8.881 7.948 27.709 1.00 88.44 419 PHE A C 1
ATOM 3354 O O . PHE A 1 419 ? -9.256 6.884 28.193 1.00 88.44 419 PHE A O 1
ATOM 3361 N N . GLU A 1 420 ? -8.173 7.983 26.578 1.00 82.44 420 GLU A N 1
ATOM 3362 C CA . GLU A 1 420 ? -7.762 6.758 25.874 1.00 82.44 420 GLU A CA 1
ATOM 3363 C C . GLU A 1 420 ? -6.865 5.864 26.740 1.00 82.44 420 GLU A C 1
ATOM 3365 O O . GLU A 1 420 ? -7.066 4.648 26.824 1.00 82.44 420 GLU A O 1
ATOM 3370 N N . ARG A 1 421 ? -5.925 6.474 27.475 1.00 82.62 421 ARG A N 1
ATOM 3371 C CA . ARG A 1 421 ? -5.115 5.759 28.469 1.00 82.62 421 ARG A CA 1
ATOM 3372 C C . ARG A 1 421 ? -5.973 5.211 29.607 1.00 82.62 421 ARG A C 1
ATOM 3374 O O . ARG A 1 421 ? -5.727 4.099 30.060 1.00 82.62 421 ARG A O 1
ATOM 3381 N N . TYR A 1 422 ? -6.966 5.971 30.070 1.00 87.62 422 TYR A N 1
ATOM 3382 C CA . TYR A 1 422 ? -7.905 5.511 31.090 1.00 87.62 422 TYR A CA 1
ATOM 3383 C C . TYR A 1 422 ? -8.672 4.281 30.606 1.00 87.62 422 TYR A C 1
ATOM 3385 O O . TYR A 1 422 ? -8.706 3.281 31.310 1.00 87.62 422 TYR A O 1
ATOM 3393 N N . ARG A 1 423 ? -9.242 4.309 29.397 1.00 86.12 423 ARG A N 1
ATOM 3394 C CA . ARG A 1 423 ? -10.088 3.237 28.849 1.00 86.12 423 ARG A CA 1
ATOM 3395 C C . ARG A 1 423 ? -9.383 1.879 28.821 1.00 86.12 423 ARG A C 1
ATOM 3397 O O . ARG A 1 423 ? -9.988 0.882 29.213 1.00 86.12 423 ARG A O 1
ATOM 3404 N N . THR A 1 424 ? -8.117 1.871 28.411 1.00 78.81 424 THR A N 1
ATOM 3405 C CA . THR A 1 424 ? -7.271 0.670 28.265 1.00 78.81 424 THR A CA 1
ATOM 3406 C C . THR A 1 424 ? -6.509 0.293 29.537 1.00 78.81 424 THR A C 1
ATOM 3408 O O . THR A 1 424 ? -5.936 -0.792 29.632 1.00 78.81 424 THR A O 1
ATOM 3411 N N . ALA A 1 425 ? -6.496 1.166 30.545 1.00 81.62 425 ALA A N 1
ATOM 3412 C CA . ALA A 1 425 ? -5.805 0.918 31.796 1.00 81.62 425 ALA A CA 1
ATOM 3413 C C . ALA A 1 425 ? -6.448 -0.216 32.610 1.00 81.62 425 ALA A C 1
ATOM 3415 O O . ALA A 1 425 ? -7.671 -0.369 32.677 1.00 81.62 425 ALA A O 1
ATOM 3416 N N . ASN A 1 426 ? -5.604 -0.963 33.327 1.00 89.69 426 ASN A N 1
ATOM 3417 C CA . ASN A 1 426 ? -6.078 -1.882 34.356 1.00 89.69 426 ASN A CA 1
ATOM 3418 C C . ASN A 1 426 ? -6.797 -1.121 35.488 1.00 89.69 426 ASN A C 1
ATOM 3420 O O . ASN A 1 426 ? -6.623 0.088 35.670 1.00 89.69 426 ASN A O 1
ATOM 3424 N N . ILE A 1 427 ? -7.576 -1.850 36.290 1.00 89.12 427 ILE A N 1
ATOM 3425 C CA . ILE A 1 427 ? -8.425 -1.260 37.332 1.00 89.12 427 ILE A CA 1
ATOM 3426 C C . ILE A 1 427 ? -7.649 -0.400 38.344 1.00 89.12 427 ILE A C 1
ATOM 3428 O O . ILE A 1 427 ? -8.158 0.627 38.786 1.00 89.12 427 ILE A O 1
ATOM 3432 N N . LEU A 1 428 ? -6.407 -0.764 38.684 1.00 87.88 428 LEU A N 1
ATOM 3433 C CA . LEU A 1 428 ? -5.592 -0.004 39.635 1.00 87.88 428 LEU A CA 1
ATOM 3434 C C . LEU A 1 428 ? -5.161 1.342 39.048 1.00 87.88 428 LEU A C 1
ATOM 3436 O O . LEU A 1 428 ? -5.241 2.360 39.733 1.00 87.88 428 LEU A O 1
ATOM 3440 N N . VAL A 1 429 ? -4.751 1.355 37.779 1.00 87.56 429 VAL A N 1
ATOM 3441 C CA . VAL A 1 429 ? -4.379 2.583 37.065 1.00 87.56 429 VAL A CA 1
ATOM 3442 C C . VAL A 1 429 ? -5.604 3.477 36.859 1.00 87.56 429 VAL A C 1
ATOM 3444 O O . VAL A 1 429 ? -5.503 4.675 37.111 1.00 87.56 429 VAL A O 1
ATOM 3447 N N . LYS A 1 430 ? -6.778 2.919 36.523 1.00 89.44 430 LYS A N 1
ATOM 3448 C CA . LYS A 1 430 ? -8.043 3.680 36.475 1.00 89.44 430 LYS A CA 1
ATOM 3449 C C . LYS A 1 430 ? -8.339 4.365 37.817 1.00 89.44 430 LYS A C 1
ATOM 3451 O O . LYS A 1 430 ? -8.533 5.575 37.855 1.00 89.44 430 LYS A O 1
ATOM 3456 N N . ILE A 1 431 ? -8.254 3.625 38.929 1.00 88.50 431 ILE A N 1
ATOM 3457 C CA . ILE A 1 431 ? -8.456 4.169 40.286 1.00 88.50 431 ILE A CA 1
ATOM 3458 C C . ILE A 1 431 ? -7.444 5.275 40.615 1.00 88.50 431 ILE A C 1
ATOM 3460 O O . ILE A 1 431 ? -7.795 6.248 41.282 1.00 88.50 431 ILE A O 1
ATOM 3464 N N . GLN A 1 432 ? -6.183 5.132 40.200 1.00 88.19 432 GLN A N 1
ATOM 3465 C CA . GLN A 1 432 ? -5.169 6.170 40.399 1.00 88.19 432 GLN A CA 1
ATOM 3466 C C . GLN A 1 432 ? -5.487 7.424 39.584 1.00 88.19 432 GLN A C 1
ATOM 3468 O O . GLN A 1 432 ? -5.429 8.520 40.132 1.00 88.19 432 GLN A O 1
ATOM 3473 N N . MET A 1 433 ? -5.867 7.272 38.315 1.00 86.56 433 MET A N 1
ATOM 3474 C CA . MET A 1 433 ? -6.238 8.388 37.443 1.00 86.56 433 MET A CA 1
ATOM 3475 C C . MET A 1 433 ? -7.470 9.135 37.966 1.00 86.56 433 MET A C 1
ATOM 3477 O O . MET A 1 433 ? -7.441 10.360 38.020 1.00 86.56 433 MET A O 1
ATOM 3481 N N . ASP A 1 434 ? -8.489 8.420 38.455 1.00 86.06 434 ASP A N 1
ATOM 3482 C CA . ASP A 1 434 ? -9.684 9.025 39.066 1.00 86.06 434 ASP A CA 1
ATOM 3483 C C . ASP A 1 434 ? -9.379 9.773 40.382 1.00 86.06 434 ASP A C 1
ATOM 3485 O O . ASP A 1 434 ? -10.147 10.642 40.799 1.00 86.06 434 ASP A O 1
ATOM 3489 N N . LYS A 1 435 ? -8.262 9.449 41.054 1.00 84.69 435 LYS A N 1
ATOM 3490 C CA . LYS A 1 435 ? -7.805 10.110 42.292 1.00 84.69 435 LYS A CA 1
ATOM 3491 C C . LYS A 1 435 ? -6.806 11.245 42.059 1.00 84.69 435 LYS A C 1
ATOM 3493 O O . LYS A 1 435 ? -6.667 12.098 42.930 1.00 84.69 435 LYS A O 1
ATOM 3498 N N . ALA A 1 436 ? -6.072 11.227 40.947 1.00 78.31 436 ALA A N 1
ATOM 3499 C CA . ALA A 1 436 ? -4.915 12.094 40.719 1.00 78.31 436 ALA A CA 1
ATOM 3500 C C . ALA A 1 436 ? -5.269 13.515 40.244 1.00 78.31 436 ALA A C 1
ATOM 3502 O O . ALA A 1 436 ? -4.393 14.377 40.218 1.00 78.31 436 ALA A O 1
ATOM 3503 N N . THR A 1 437 ? -6.519 13.784 39.867 1.00 71.12 437 THR A N 1
ATOM 3504 C CA . THR A 1 437 ? -6.908 15.059 39.251 1.00 71.12 437 THR A CA 1
ATOM 3505 C C . THR A 1 437 ? -7.492 16.028 40.275 1.00 71.12 437 THR A C 1
ATOM 3507 O O . THR A 1 437 ? -8.623 15.857 40.728 1.00 71.12 437 THR A O 1
ATOM 3510 N N . THR A 1 438 ? -6.734 17.068 40.629 1.00 73.94 438 THR A N 1
ATOM 3511 C CA . THR A 1 438 ? -7.205 18.204 41.446 1.00 73.94 438 THR A CA 1
ATOM 3512 C C . THR A 1 438 ? -8.036 19.213 40.647 1.00 73.94 438 THR A C 1
ATOM 3514 O O . THR A 1 438 ? -8.750 20.018 41.235 1.00 73.94 438 THR A O 1
ATOM 3517 N N . ASP A 1 439 ? -7.967 19.165 39.316 1.00 82.25 439 ASP A N 1
ATOM 3518 C CA . ASP A 1 439 ? -8.577 20.104 38.367 1.00 82.25 439 ASP A CA 1
ATOM 3519 C C . ASP A 1 439 ? -9.909 19.613 37.767 1.00 82.25 439 ASP A C 1
ATOM 3521 O O . ASP A 1 439 ? -10.468 20.264 36.881 1.00 82.25 439 ASP A O 1
ATOM 3525 N N . ARG A 1 440 ? -10.418 18.448 38.196 1.00 82.81 440 ARG A N 1
ATOM 3526 C CA . ARG A 1 440 ? -11.579 17.780 37.579 1.00 82.81 440 ARG A CA 1
ATOM 3527 C C . ARG A 1 440 ? -12.523 17.198 38.630 1.00 82.81 440 ARG A C 1
ATOM 3529 O O . ARG A 1 440 ? -12.079 16.854 39.726 1.00 82.81 440 ARG A O 1
ATOM 3536 N N . PRO A 1 441 ? -13.821 17.042 38.310 1.00 83.25 441 PRO A N 1
ATOM 3537 C CA . PRO A 1 441 ? -14.746 16.322 39.173 1.00 83.25 441 PRO A CA 1
ATOM 3538 C C . PRO A 1 441 ? -14.255 14.899 39.448 1.00 83.25 441 PRO A C 1
ATOM 3540 O O . PRO A 1 441 ? -13.712 14.233 38.564 1.00 83.25 441 PRO A O 1
ATOM 3543 N N . LYS A 1 442 ? -14.498 14.409 40.665 1.00 85.50 442 LYS A N 1
ATOM 3544 C CA . LYS A 1 442 ? -14.273 13.001 40.998 1.00 85.50 442 LYS A CA 1
ATOM 3545 C C . LYS A 1 442 ? -15.034 12.109 40.008 1.00 85.50 442 LYS A C 1
ATOM 3547 O O . LYS A 1 442 ? -16.179 12.405 39.665 1.00 85.50 442 LYS A O 1
ATOM 3552 N N . ASP A 1 443 ? -14.396 11.025 39.573 1.00 87.31 443 ASP A N 1
ATOM 3553 C CA . ASP A 1 443 ? -14.950 10.053 38.623 1.00 87.31 443 ASP A CA 1
ATOM 3554 C C . ASP A 1 443 ? -15.245 10.645 37.224 1.00 87.31 443 ASP A C 1
ATOM 3556 O O . ASP A 1 443 ? -16.082 10.116 36.492 1.00 87.31 443 ASP A O 1
ATOM 3560 N N . PHE A 1 444 ? -14.579 11.740 36.828 1.00 90.56 444 PHE A N 1
ATOM 3561 C CA . PHE A 1 444 ? -14.786 12.386 35.525 1.00 90.56 444 PHE A CA 1
ATOM 3562 C C . PHE A 1 444 ? -14.675 11.401 34.352 1.00 90.56 444 PHE A C 1
ATOM 3564 O O . PHE A 1 444 ? -15.577 11.335 33.520 1.00 90.56 444 PHE A O 1
ATOM 3571 N N . PHE A 1 445 ? -13.620 10.582 34.294 1.00 91.19 445 PHE A N 1
ATOM 3572 C CA . PHE A 1 445 ? -13.463 9.625 33.195 1.00 91.19 445 PHE A CA 1
ATOM 3573 C C . PHE A 1 445 ? -14.518 8.522 33.219 1.00 91.19 445 PHE A C 1
ATOM 3575 O O . PHE A 1 445 ? -15.041 8.159 32.167 1.00 91.19 445 PHE A O 1
ATOM 3582 N N . LYS A 1 446 ? -14.934 8.069 34.402 1.00 90.62 446 LYS A N 1
ATOM 3583 C CA . LYS A 1 446 ? -16.072 7.156 34.540 1.00 90.62 446 LYS A CA 1
ATOM 3584 C C . LYS A 1 446 ? -17.380 7.773 34.025 1.00 90.62 446 LYS A C 1
ATOM 3586 O O . LYS A 1 446 ? -18.188 7.077 33.415 1.00 90.62 446 LYS A O 1
ATOM 3591 N N . GLN A 1 447 ? -17.604 9.073 34.233 1.00 91.62 447 GLN A N 1
ATOM 3592 C CA . GLN A 1 447 ? -18.764 9.776 33.667 1.00 91.62 447 GLN A CA 1
ATOM 3593 C C . GLN A 1 447 ? -18.705 9.817 32.135 1.00 91.62 447 GLN A C 1
ATOM 3595 O O . GLN A 1 447 ? -19.722 9.558 31.490 1.00 91.62 447 GLN A O 1
ATOM 3600 N N . ILE A 1 448 ? -17.526 10.069 31.552 1.00 91.88 448 ILE A N 1
ATOM 3601 C CA . ILE A 1 448 ? -17.327 9.997 30.097 1.00 91.88 448 ILE A CA 1
ATOM 3602 C C . ILE A 1 448 ? -17.587 8.572 29.584 1.00 91.88 448 ILE A C 1
ATOM 3604 O O . ILE A 1 448 ? -18.327 8.412 28.620 1.00 91.88 448 ILE A O 1
ATOM 3608 N N . GLU A 1 449 ? -17.072 7.531 30.242 1.00 92.00 449 GLU A N 1
ATOM 3609 C CA . GLU A 1 449 ? -17.301 6.124 29.867 1.00 92.00 449 GLU A CA 1
ATOM 3610 C C . GLU A 1 449 ? -18.797 5.756 29.892 1.00 92.00 449 GLU A C 1
ATOM 3612 O O . GLU A 1 449 ? -19.314 5.146 28.952 1.00 92.00 449 GLU A O 1
ATOM 3617 N N . ASN A 1 450 ? -19.528 6.212 30.914 1.00 93.69 450 ASN A N 1
ATOM 3618 C CA . ASN A 1 450 ? -20.979 6.042 30.992 1.00 93.69 450 ASN A CA 1
ATOM 3619 C C . ASN A 1 450 ? -21.710 6.767 29.849 1.00 93.69 450 ASN A C 1
ATOM 3621 O O . ASN A 1 450 ? -22.613 6.194 29.238 1.00 93.69 450 ASN A O 1
ATOM 3625 N N . ALA A 1 451 ? -21.319 8.006 29.539 1.00 93.50 451 ALA A N 1
ATOM 3626 C CA . ALA A 1 451 ? -21.906 8.775 28.443 1.00 93.50 451 ALA A CA 1
ATOM 3627 C C . ALA A 1 451 ? -21.627 8.125 27.075 1.00 93.50 451 ALA A C 1
ATOM 3629 O O . ALA A 1 451 ? -22.536 7.997 26.256 1.00 93.50 451 ALA A O 1
ATOM 3630 N N . VAL A 1 452 ? -20.408 7.626 26.851 1.00 91.94 452 VAL A N 1
ATOM 3631 C CA . VAL A 1 452 ? -20.039 6.839 25.661 1.00 91.94 452 VAL A CA 1
ATOM 3632 C C . VAL A 1 452 ? -20.924 5.598 25.538 1.00 91.94 452 VAL A C 1
ATOM 3634 O O . VAL A 1 452 ? -21.489 5.347 24.476 1.00 91.94 452 VAL A O 1
ATOM 3637 N N . SER A 1 453 ? -21.123 4.858 26.632 1.00 93.19 453 SER A N 1
ATOM 3638 C CA . SER A 1 453 ? -21.996 3.677 26.659 1.00 93.19 453 SER A CA 1
ATOM 3639 C C . SER A 1 453 ? -23.458 4.007 26.307 1.00 93.19 453 SER A C 1
ATOM 3641 O O . SER A 1 453 ? -24.117 3.263 25.567 1.00 93.19 453 SER A O 1
ATOM 3643 N N . GLN A 1 454 ? -23.968 5.157 26.762 1.00 94.62 454 GLN A N 1
ATOM 3644 C CA . GLN A 1 454 ? -25.298 5.652 26.388 1.00 94.62 454 GLN A CA 1
ATOM 3645 C C . GLN A 1 454 ? -25.382 6.039 24.906 1.00 94.62 454 GLN A C 1
ATOM 3647 O O . GLN A 1 454 ? -26.370 5.699 24.247 1.00 94.62 454 GLN A O 1
ATOM 3652 N N . ILE A 1 455 ? -24.352 6.697 24.361 1.00 93.44 455 ILE A N 1
ATOM 3653 C CA . ILE A 1 455 ? -24.265 7.013 22.928 1.00 93.44 455 ILE A CA 1
ATOM 3654 C C . ILE A 1 455 ? -24.263 5.721 22.112 1.00 93.44 455 ILE A C 1
ATOM 3656 O O . ILE A 1 455 ? -25.091 5.584 21.215 1.00 93.44 455 ILE A O 1
ATOM 3660 N N . HIS A 1 456 ? -23.421 4.742 22.458 1.00 94.69 456 HIS A N 1
ATOM 3661 C CA . HIS A 1 456 ? -23.385 3.438 21.789 1.00 94.69 456 HIS A CA 1
ATOM 3662 C C . HIS A 1 456 ? -24.758 2.763 21.800 1.00 94.69 456 HIS A C 1
ATOM 3664 O O . HIS A 1 456 ? -25.244 2.309 20.767 1.00 94.69 456 HIS A O 1
ATOM 3670 N N . THR A 1 457 ? -25.414 2.736 22.962 1.00 94.81 457 THR A N 1
ATOM 3671 C CA . THR A 1 457 ? -26.760 2.171 23.113 1.00 94.81 457 THR A CA 1
ATOM 3672 C C . THR A 1 457 ? -27.780 2.882 22.223 1.00 94.81 457 THR A C 1
ATOM 3674 O O . THR A 1 457 ? -28.568 2.226 21.543 1.00 94.81 457 THR A O 1
ATOM 3677 N N . THR A 1 458 ? -27.743 4.215 22.192 1.00 94.75 458 THR A N 1
ATOM 3678 C CA . THR A 1 458 ? -28.665 5.042 21.404 1.00 94.75 458 THR A CA 1
ATOM 3679 C C . THR A 1 458 ? -28.443 4.863 19.904 1.00 94.75 458 THR A C 1
ATOM 3681 O O . THR A 1 458 ? -29.408 4.685 19.165 1.00 94.75 458 THR A O 1
ATOM 3684 N N . GLN A 1 459 ? -27.186 4.872 19.451 1.00 94.75 459 GLN A N 1
ATOM 3685 C CA . GLN A 1 459 ? -26.829 4.682 18.043 1.00 94.75 459 GLN A CA 1
ATOM 3686 C C . GLN A 1 459 ? -27.255 3.300 17.546 1.00 94.75 459 GLN A C 1
ATOM 3688 O O . GLN A 1 459 ? -27.916 3.198 16.518 1.00 94.75 459 GLN A O 1
ATOM 3693 N N . ARG A 1 460 ? -26.987 2.247 18.327 1.00 95.62 460 ARG A N 1
ATOM 3694 C CA . ARG A 1 460 ? -27.420 0.877 18.010 1.00 95.62 460 ARG A CA 1
ATOM 3695 C C . ARG A 1 460 ? -28.940 0.731 17.944 1.00 95.62 460 ARG A C 1
ATOM 3697 O O . ARG A 1 460 ? -29.455 0.036 17.081 1.00 95.62 460 ARG A O 1
ATOM 3704 N N . GLY A 1 461 ? -29.675 1.404 18.831 1.00 94.56 461 GLY A N 1
ATOM 3705 C CA . GLY A 1 461 ? -31.139 1.405 18.780 1.00 94.56 461 GLY A CA 1
ATOM 3706 C C . GLY A 1 461 ? -31.691 2.111 17.537 1.00 94.56 461 GLY A C 1
ATOM 3707 O O . GLY A 1 461 ? -32.673 1.657 16.957 1.00 94.56 461 GLY A O 1
ATOM 3708 N N . ARG A 1 462 ? -31.051 3.203 17.103 1.00 95.00 462 ARG A N 1
ATOM 3709 C CA . ARG A 1 462 ? -31.513 4.032 15.976 1.00 95.00 462 ARG A CA 1
ATOM 3710 C C . ARG A 1 462 ? -31.067 3.532 14.603 1.00 95.00 462 ARG A C 1
ATOM 3712 O O . ARG A 1 462 ? -31.745 3.826 13.627 1.00 95.00 462 ARG A O 1
ATOM 3719 N N . ASN A 1 463 ? -29.951 2.814 14.522 1.00 95.25 463 ASN A N 1
ATOM 3720 C CA . ASN A 1 463 ? -29.347 2.386 13.265 1.00 95.25 463 ASN A CA 1
ATOM 3721 C C . ASN A 1 463 ? -29.247 0.852 13.217 1.00 95.25 463 ASN A C 1
ATOM 3723 O O . ASN A 1 463 ? -28.346 0.252 13.806 1.00 95.25 463 ASN A O 1
ATOM 3727 N N . ALA A 1 464 ? -30.197 0.224 12.516 1.00 94.50 464 ALA A N 1
ATOM 3728 C CA . ALA A 1 464 ? -30.270 -1.228 12.370 1.00 94.50 464 ALA A CA 1
ATOM 3729 C C . ALA A 1 464 ? -29.073 -1.810 11.601 1.00 94.50 464 ALA A C 1
ATOM 3731 O O . ALA A 1 464 ? -28.617 -2.902 11.933 1.00 94.50 464 ALA A O 1
ATOM 3732 N N . GLU A 1 465 ? -28.541 -1.077 10.617 1.00 94.25 465 GLU A N 1
ATOM 3733 C CA . GLU A 1 465 ? -27.353 -1.492 9.864 1.00 94.25 465 GLU A CA 1
ATOM 3734 C C . GLU A 1 465 ? -26.122 -1.539 10.772 1.00 94.25 465 GLU A C 1
ATOM 3736 O O . GLU A 1 465 ? -25.393 -2.529 10.764 1.00 94.25 465 GLU A O 1
ATOM 3741 N N . LEU A 1 466 ? -25.924 -0.512 11.609 1.00 94.56 466 LEU A N 1
ATOM 3742 C CA . LEU A 1 466 ? -24.829 -0.471 12.582 1.00 94.56 466 LEU A CA 1
ATOM 3743 C C . LEU A 1 466 ? -24.938 -1.621 13.580 1.00 94.56 466 LEU A C 1
ATOM 3745 O O . LEU A 1 466 ? -23.956 -2.313 13.833 1.00 94.56 466 LEU A O 1
ATOM 3749 N N . ASP A 1 467 ? -26.120 -1.836 14.155 1.00 94.88 467 ASP A N 1
ATOM 3750 C CA . ASP A 1 467 ? -26.320 -2.913 15.124 1.00 94.88 467 ASP A CA 1
ATOM 3751 C C . ASP A 1 467 ? -26.093 -4.292 14.480 1.00 94.88 467 ASP A C 1
ATOM 3753 O O . ASP A 1 467 ? -25.372 -5.120 15.038 1.00 94.88 467 ASP A O 1
ATOM 3757 N N . GLY A 1 468 ? -26.601 -4.499 13.259 1.00 92.75 468 GLY A N 1
ATOM 3758 C CA . GLY A 1 468 ? -26.377 -5.712 12.472 1.00 92.75 468 GLY A CA 1
ATOM 3759 C C . GLY A 1 468 ? -24.899 -5.957 12.165 1.00 92.75 468 GLY A C 1
ATOM 3760 O O . GLY A 1 468 ? -24.393 -7.059 12.383 1.00 92.75 468 GLY A O 1
ATOM 3761 N N . PHE A 1 469 ? -24.183 -4.914 11.737 1.00 92.31 469 PHE A N 1
ATOM 3762 C CA . PHE A 1 469 ? -22.739 -4.939 11.513 1.00 92.31 469 PHE A CA 1
ATOM 3763 C C . PHE A 1 469 ? -21.969 -5.330 12.786 1.00 92.31 469 PHE A C 1
ATOM 3765 O O . PHE A 1 469 ? -21.126 -6.233 12.757 1.00 92.31 469 PHE A O 1
ATOM 3772 N N . LEU A 1 470 ? -22.271 -4.681 13.916 1.00 92.00 470 LEU A N 1
ATOM 3773 C CA . LEU A 1 470 ? -21.579 -4.925 15.182 1.00 92.00 470 LEU A CA 1
ATOM 3774 C C . LEU A 1 470 ? -21.769 -6.369 15.654 1.00 92.00 470 LEU A C 1
ATOM 3776 O O . LEU A 1 470 ? -20.836 -6.957 16.199 1.00 92.00 470 LEU A O 1
ATOM 3780 N N . ILE A 1 471 ? -22.943 -6.955 15.425 1.00 91.25 471 ILE A N 1
ATOM 3781 C CA . ILE A 1 471 ? -23.226 -8.349 15.787 1.00 91.25 471 ILE A CA 1
ATOM 3782 C C . ILE A 1 471 ? -22.515 -9.308 14.841 1.00 91.25 471 ILE A C 1
ATOM 3784 O O . ILE A 1 471 ? -21.817 -10.213 15.300 1.00 91.25 471 ILE A O 1
ATOM 3788 N N . ARG A 1 472 ? -22.617 -9.075 13.526 1.00 89.06 472 ARG A N 1
ATOM 3789 C CA . ARG A 1 472 ? -21.969 -9.903 12.498 1.00 89.06 472 ARG A CA 1
ATOM 3790 C C . ARG A 1 472 ? -20.477 -10.077 12.769 1.00 89.06 472 ARG A C 1
ATOM 3792 O O . ARG A 1 472 ? -19.968 -11.192 12.711 1.00 89.06 472 ARG A O 1
ATOM 3799 N N . TYR A 1 473 ? -19.787 -8.994 13.115 1.00 88.75 473 TYR A N 1
ATOM 3800 C CA . TYR A 1 473 ? -18.352 -9.015 13.406 1.00 88.75 473 TYR A CA 1
ATOM 3801 C C . TYR A 1 473 ? -18.029 -9.162 14.905 1.00 88.75 473 TYR A C 1
ATOM 3803 O O . TYR A 1 473 ? -16.884 -8.981 15.317 1.00 88.75 473 TYR A O 1
ATOM 3811 N N . GLY A 1 474 ? -19.006 -9.522 15.743 1.00 88.38 474 GLY A N 1
ATOM 3812 C CA . GLY A 1 474 ? -18.795 -9.860 17.155 1.00 88.38 474 GLY A CA 1
ATOM 3813 C C . GLY A 1 474 ? -18.217 -8.724 18.004 1.00 88.38 474 GLY A C 1
ATOM 3814 O O . GLY A 1 474 ? -17.397 -8.964 18.891 1.00 88.38 474 GLY A O 1
ATOM 3815 N N . TYR A 1 475 ? -18.571 -7.476 17.700 1.00 86.25 475 TYR A N 1
ATOM 3816 C CA . TYR A 1 475 ? -18.347 -6.333 18.592 1.00 86.25 475 TYR A CA 1
ATOM 3817 C C . TYR A 1 475 ? -19.341 -6.327 19.754 1.00 86.25 475 TYR A C 1
ATOM 3819 O O . TYR A 1 475 ? -19.030 -5.829 20.834 1.00 86.25 475 TYR A O 1
ATOM 3827 N N . VAL A 1 476 ? -20.538 -6.867 19.525 1.00 90.56 476 VAL A N 1
ATOM 3828 C CA . VAL A 1 476 ? -21.608 -7.009 20.513 1.00 90.56 476 VAL A CA 1
ATOM 3829 C C . VAL A 1 476 ? -22.319 -8.342 20.282 1.00 90.56 476 VAL A C 1
ATOM 3831 O O . VAL A 1 476 ? -22.351 -8.838 19.161 1.00 90.56 476 VAL A O 1
ATOM 3834 N N . GLU A 1 477 ? -22.883 -8.924 21.336 1.00 87.44 477 GLU A N 1
ATOM 3835 C CA . GLU A 1 477 ? -23.517 -10.250 21.253 1.00 87.44 477 GLU A CA 1
ATOM 3836 C C . GLU A 1 477 ? -25.021 -10.166 20.985 1.00 87.44 477 GLU A C 1
ATOM 3838 O O . GLU A 1 477 ? -25.561 -10.928 20.189 1.00 87.44 477 GLU A O 1
ATOM 3843 N N . LYS A 1 478 ? -25.708 -9.227 21.646 1.00 90.50 478 LYS A N 1
ATOM 3844 C CA . LYS A 1 478 ? -27.171 -9.126 21.605 1.00 90.50 478 LYS A CA 1
ATOM 3845 C C . LYS A 1 478 ? -27.630 -7.937 20.768 1.00 90.50 478 LYS A C 1
ATOM 3847 O O . LYS A 1 478 ? -27.118 -6.841 21.015 1.00 90.50 478 LYS A O 1
ATOM 3852 N N . PRO A 1 479 ? -28.614 -8.098 19.867 1.00 91.94 479 PRO A N 1
ATOM 3853 C CA . PRO A 1 479 ? -29.239 -6.986 19.159 1.00 91.94 479 PRO A CA 1
ATOM 3854 C C . PRO A 1 479 ? -30.000 -6.059 20.092 1.00 91.94 479 PRO A C 1
ATOM 3856 O O . PRO A 1 479 ? -30.571 -6.471 21.099 1.00 91.94 479 PRO A O 1
ATOM 3859 N N . ARG A 1 480 ? -29.997 -4.780 19.731 1.00 91.50 480 ARG A N 1
ATOM 3860 C CA . ARG A 1 480 ? -30.841 -3.736 20.314 1.00 91.50 480 ARG A CA 1
ATOM 3861 C C . ARG A 1 480 ? -31.925 -3.266 19.353 1.00 91.50 480 ARG A C 1
ATOM 3863 O O . ARG A 1 480 ? -32.896 -2.675 19.813 1.00 91.50 480 ARG A O 1
ATOM 3870 N N . ASN A 1 481 ? -31.775 -3.519 18.056 1.00 87.31 481 ASN A N 1
ATOM 3871 C CA . ASN A 1 481 ? -32.765 -3.175 17.048 1.00 87.31 481 ASN A CA 1
ATOM 3872 C C . ASN A 1 481 ? -33.355 -4.449 16.416 1.00 87.31 481 ASN A C 1
ATOM 3874 O O . ASN A 1 481 ? -32.635 -5.287 15.881 1.00 87.31 481 ASN A O 1
ATOM 3878 N N . THR A 1 482 ? -34.680 -4.603 16.444 1.00 86.06 482 THR A N 1
ATOM 3879 C CA . THR A 1 482 ? -35.365 -5.780 15.882 1.00 86.06 482 THR A CA 1
ATOM 3880 C C . THR A 1 482 ? -35.200 -5.892 14.362 1.00 86.06 482 THR A C 1
ATOM 3882 O O . THR A 1 482 ? -35.187 -6.996 13.828 1.00 86.06 482 THR A O 1
ATOM 3885 N N . GLN A 1 483 ? -35.012 -4.779 13.646 1.00 85.94 483 GLN A N 1
ATOM 3886 C CA . GLN A 1 483 ? -34.679 -4.805 12.217 1.00 85.94 483 GLN A CA 1
ATOM 3887 C C . GLN A 1 483 ? -33.254 -5.315 11.973 1.00 85.94 483 GLN A C 1
ATOM 3889 O O . GLN A 1 483 ? -33.010 -5.949 10.949 1.00 85.94 483 GLN A O 1
ATOM 3894 N N . ALA A 1 484 ? -32.329 -5.125 12.922 1.00 82.38 484 ALA A N 1
ATOM 3895 C CA . ALA A 1 484 ? -30.985 -5.689 12.820 1.00 82.38 484 ALA A CA 1
ATOM 3896 C C . ALA A 1 484 ? -31.020 -7.223 12.824 1.00 82.38 484 ALA A C 1
ATOM 3898 O O . ALA A 1 484 ? -30.262 -7.851 12.095 1.00 82.38 484 ALA A O 1
ATOM 3899 N N . LEU A 1 485 ? -31.944 -7.838 13.573 1.00 79.75 485 LEU A N 1
ATOM 3900 C CA . LEU A 1 485 ? -32.157 -9.290 13.528 1.00 79.75 485 LEU A CA 1
ATOM 3901 C C . LEU A 1 485 ? -32.580 -9.780 12.144 1.00 79.75 485 LEU A C 1
ATOM 3903 O O . LEU A 1 485 ? -32.107 -10.827 11.710 1.00 79.75 485 LEU A O 1
ATOM 3907 N N . LEU A 1 486 ? -33.451 -9.037 11.457 1.00 84.12 486 LEU A N 1
ATOM 3908 C CA . LEU A 1 486 ? -33.882 -9.376 10.100 1.00 84.12 486 LEU A CA 1
ATOM 3909 C C . LEU A 1 486 ? -32.720 -9.254 9.108 1.00 84.12 486 LEU A C 1
ATOM 3911 O O . LEU A 1 486 ? -32.500 -10.175 8.331 1.00 84.12 486 LEU A O 1
ATOM 3915 N N . LEU A 1 487 ? -31.931 -8.180 9.209 1.00 82.56 487 LEU A N 1
ATOM 3916 C CA . LEU A 1 487 ? -30.722 -7.964 8.407 1.00 82.56 487 LEU A CA 1
ATOM 3917 C C . LEU A 1 487 ? -29.676 -9.059 8.622 1.00 82.56 487 LEU A C 1
ATOM 3919 O O . LEU A 1 487 ? -29.136 -9.605 7.666 1.00 82.56 487 LEU A O 1
ATOM 3923 N N . ILE A 1 488 ? -29.389 -9.416 9.875 1.00 79.00 488 ILE A N 1
ATOM 3924 C CA . ILE A 1 488 ? -28.439 -10.492 10.169 1.00 79.00 488 ILE A CA 1
ATOM 3925 C C . ILE A 1 488 ? -28.982 -11.815 9.629 1.00 79.00 488 ILE A C 1
ATOM 3927 O O . ILE A 1 488 ? -28.220 -12.577 9.046 1.00 79.00 488 ILE A O 1
ATOM 3931 N N . ARG A 1 489 ? -30.283 -12.086 9.780 1.00 77.81 489 ARG A N 1
ATOM 3932 C CA . ARG A 1 489 ? -30.894 -13.299 9.235 1.00 77.81 489 ARG A CA 1
ATOM 3933 C C . ARG A 1 489 ? -30.768 -13.356 7.715 1.00 77.81 489 ARG A C 1
ATOM 3935 O O . ARG A 1 489 ? -30.375 -14.390 7.206 1.00 77.81 489 ARG A O 1
ATOM 3942 N N . GLU A 1 490 ? -30.997 -12.254 7.010 1.00 78.56 490 GLU A N 1
ATOM 3943 C CA . GLU A 1 490 ? -30.789 -12.162 5.561 1.00 78.56 490 GLU A CA 1
ATOM 3944 C C . GLU A 1 490 ? -29.320 -12.425 5.181 1.00 78.56 490 GLU A C 1
ATOM 3946 O O . GLU A 1 490 ? -29.030 -13.250 4.313 1.00 78.56 490 GLU A O 1
ATOM 3951 N N . ILE A 1 491 ? -28.371 -11.816 5.898 1.00 68.50 491 ILE A N 1
ATOM 3952 C CA . ILE A 1 491 ? -26.928 -12.017 5.683 1.00 68.50 491 ILE A CA 1
ATOM 3953 C C . ILE A 1 491 ? -26.503 -13.472 5.957 1.00 68.50 491 ILE A C 1
ATOM 3955 O O . ILE A 1 491 ? -25.640 -14.009 5.256 1.00 68.50 491 ILE A O 1
ATOM 3959 N N . LEU A 1 492 ? -27.082 -14.118 6.972 1.00 67.44 492 LEU A N 1
ATOM 3960 C CA . LEU A 1 492 ? -26.771 -15.498 7.349 1.00 67.44 492 LEU A CA 1
ATOM 3961 C C . LEU A 1 492 ? -27.483 -16.533 6.474 1.00 67.44 492 LEU A C 1
ATOM 3963 O O . LEU A 1 492 ? -26.871 -17.543 6.133 1.00 67.44 492 LEU A O 1
ATOM 3967 N N . ASP A 1 493 ? -28.723 -16.276 6.057 1.00 63.81 493 ASP A N 1
ATOM 3968 C CA . ASP A 1 493 ? -29.483 -17.135 5.141 1.00 63.81 493 ASP A CA 1
ATOM 3969 C C . ASP A 1 493 ? -28.829 -17.152 3.750 1.00 63.81 493 ASP A C 1
ATOM 3971 O O . ASP A 1 493 ? -28.806 -18.188 3.086 1.00 63.81 493 ASP A O 1
ATOM 3975 N N . THR A 1 494 ? -28.171 -16.054 3.357 1.00 57.31 494 THR A N 1
ATOM 3976 C CA . THR A 1 494 ? -27.335 -16.002 2.145 1.00 57.31 494 THR A CA 1
ATOM 3977 C C . THR A 1 494 ? -26.038 -16.825 2.279 1.00 57.31 494 THR A C 1
ATOM 3979 O O . THR A 1 494 ? -25.421 -17.172 1.275 1.00 57.31 494 THR A O 1
ATOM 3982 N N . ASN A 1 495 ? -25.619 -17.175 3.504 1.00 55.66 495 ASN A N 1
ATOM 3983 C CA . ASN A 1 495 ? -24.357 -17.872 3.794 1.00 55.66 495 ASN A CA 1
ATOM 3984 C C . ASN A 1 495 ? -24.514 -19.292 4.382 1.00 55.66 495 ASN A C 1
ATOM 3986 O O . ASN A 1 495 ? -23.497 -19.893 4.706 1.00 55.66 495 ASN A O 1
ATOM 3990 N N . GLN A 1 496 ? -25.737 -19.835 4.497 1.00 46.81 496 GLN A N 1
ATOM 3991 C CA . GLN A 1 496 ? -26.060 -21.205 4.952 1.00 46.81 496 GLN A CA 1
ATOM 3992 C C . GLN A 1 496 ? -25.055 -21.804 5.963 1.00 46.81 496 GLN A C 1
ATOM 3994 O O . GLN A 1 496 ? -24.220 -22.615 5.570 1.00 46.81 496 GLN A O 1
ATOM 3999 N N . LEU A 1 497 ? -25.152 -21.412 7.247 1.00 48.56 497 LEU A N 1
ATOM 4000 C CA . LEU A 1 497 ? -24.840 -22.199 8.471 1.00 48.56 497 LEU A CA 1
ATOM 4001 C C . LEU A 1 497 ? -24.446 -21.284 9.652 1.00 48.56 497 LEU A C 1
ATOM 4003 O O . LEU A 1 497 ? -23.277 -21.207 10.007 1.00 48.56 497 LEU A O 1
ATOM 4007 N N . LEU A 1 498 ? -25.410 -20.628 10.308 1.00 47.22 498 LEU A N 1
ATOM 4008 C CA . LEU A 1 498 ? -25.265 -20.119 11.690 1.00 47.22 498 LEU A CA 1
ATOM 4009 C C . LEU A 1 498 ? -26.642 -20.108 12.386 1.00 47.22 498 LEU A C 1
ATOM 4011 O O . LEU A 1 498 ? -27.172 -19.069 12.774 1.00 47.22 498 LEU A O 1
ATOM 4015 N N . THR A 1 499 ? -27.256 -21.286 12.497 1.00 52.12 499 THR A N 1
ATOM 4016 C CA . THR A 1 499 ? -28.639 -21.458 12.978 1.00 52.12 499 THR A CA 1
ATOM 4017 C C . THR A 1 499 ? -28.773 -21.362 14.507 1.00 52.12 499 THR A C 1
ATOM 4019 O O . THR A 1 499 ? -29.847 -21.030 15.006 1.00 52.12 499 THR A O 1
ATOM 4022 N N . ASP A 1 500 ? -27.690 -21.579 15.260 1.00 49.81 500 ASP A N 1
ATOM 4023 C CA . ASP A 1 500 ? -27.781 -21.830 16.709 1.00 49.81 500 ASP A CA 1
ATOM 4024 C C . ASP A 1 500 ? -27.877 -20.549 17.562 1.00 49.81 500 ASP A C 1
ATOM 4026 O O . ASP A 1 500 ? -28.601 -20.520 18.553 1.00 49.81 500 ASP A O 1
ATOM 4030 N N . VAL A 1 501 ? -27.246 -19.440 17.151 1.00 53.53 501 VAL A N 1
ATOM 4031 C CA . VAL A 1 501 ? -27.288 -18.157 17.898 1.00 53.53 501 VAL A CA 1
ATOM 4032 C C . VAL A 1 501 ? -28.666 -17.478 17.805 1.00 53.53 501 VAL A C 1
ATOM 4034 O O . VAL A 1 501 ? -29.069 -16.716 18.684 1.00 53.53 501 VAL A O 1
ATOM 4037 N N . PHE A 1 502 ? -29.428 -17.769 16.748 1.00 54.88 502 PHE A N 1
ATOM 4038 C CA . PHE A 1 502 ? -30.721 -17.130 16.495 1.00 54.88 502 PHE A CA 1
ATOM 4039 C C . PHE A 1 502 ? -31.865 -17.680 17.344 1.00 54.88 502 PHE A C 1
ATOM 4041 O O . PHE A 1 502 ? -32.798 -16.935 17.659 1.00 54.88 502 PHE A O 1
ATOM 4048 N N . GLN A 1 503 ? -31.804 -18.955 17.737 1.00 56.81 503 GLN A N 1
ATOM 4049 C CA . GLN A 1 503 ? -32.863 -19.554 18.548 1.00 56.81 503 GLN A CA 1
ATOM 4050 C C . GLN A 1 503 ? -32.911 -18.935 19.952 1.00 56.81 503 GLN A C 1
ATOM 4052 O O . GLN A 1 503 ? -33.996 -18.565 20.399 1.00 56.81 503 GLN A O 1
ATOM 4057 N N . GLU A 1 504 ? -31.764 -18.694 20.596 1.00 53.78 504 GLU A N 1
ATOM 4058 C CA . GLU A 1 504 ? -31.713 -18.080 21.933 1.00 53.78 504 GLU A CA 1
ATOM 4059 C C . GLU A 1 504 ? -32.113 -16.594 21.939 1.00 53.78 504 GLU A C 1
ATOM 4061 O O . GLU A 1 504 ? -32.896 -16.169 22.788 1.00 53.78 504 GLU A O 1
ATOM 4066 N N . ALA A 1 505 ? -31.652 -15.795 20.969 1.00 55.78 505 ALA A N 1
ATOM 4067 C CA . ALA A 1 505 ? -31.964 -14.361 20.932 1.00 55.78 505 ALA A CA 1
ATOM 4068 C C . ALA A 1 505 ? -33.451 -14.070 20.640 1.00 55.78 505 ALA A C 1
ATOM 4070 O O . ALA A 1 505 ? -34.000 -13.085 21.138 1.00 55.78 505 ALA A O 1
ATOM 4071 N N . SER A 1 506 ? -34.115 -14.927 19.854 1.00 55.41 506 SE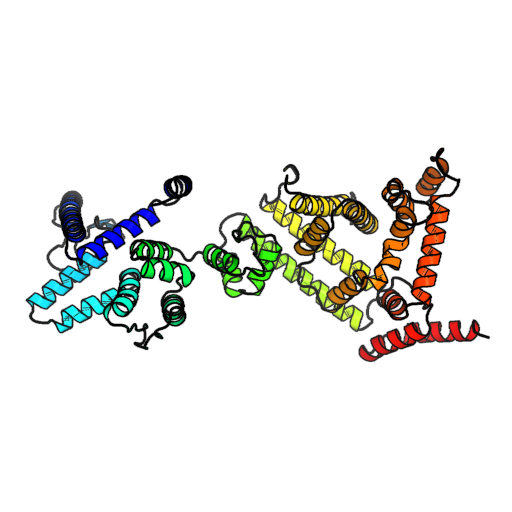R A N 1
ATOM 4072 C CA . SER A 1 506 ? -35.545 -14.779 19.546 1.00 55.41 506 SER A CA 1
ATOM 4073 C C . SER A 1 506 ? -36.448 -14.991 20.770 1.00 55.41 506 SER A C 1
ATOM 4075 O O . SER A 1 506 ? -37.459 -14.302 20.908 1.00 55.41 506 SER A O 1
ATOM 4077 N N . LEU A 1 507 ? -36.045 -15.879 21.687 1.00 55.50 507 LEU A N 1
ATOM 4078 C CA . LEU A 1 507 ? -36.768 -16.194 22.924 1.00 55.50 507 LEU A CA 1
ATOM 4079 C C . LEU A 1 507 ? -36.591 -15.107 24.000 1.00 55.50 507 LEU A C 1
ATOM 4081 O O . LEU A 1 507 ? -37.523 -14.807 24.744 1.00 55.50 507 LEU A O 1
ATOM 4085 N N . ASP A 1 508 ? -35.419 -14.470 24.062 1.00 51.62 508 ASP A N 1
ATOM 4086 C CA . ASP A 1 508 ? -35.116 -13.412 25.042 1.00 51.62 508 ASP A CA 1
ATOM 4087 C C . ASP A 1 508 ? -35.866 -12.093 24.753 1.00 51.62 508 ASP A C 1
ATOM 4089 O O . ASP A 1 508 ? -36.194 -11.333 25.669 1.00 51.62 508 ASP A O 1
ATOM 4093 N N . ILE A 1 509 ? -36.152 -11.801 23.478 1.00 54.44 509 ILE A N 1
ATOM 4094 C CA . ILE A 1 509 ? -36.843 -10.566 23.067 1.00 54.44 509 ILE A CA 1
ATOM 4095 C C . ILE A 1 509 ? -38.361 -10.704 23.194 1.00 54.44 509 ILE A C 1
ATOM 4097 O O . ILE A 1 509 ? -39.015 -9.737 23.584 1.00 54.44 509 ILE A O 1
ATOM 4101 N N . SER A 1 510 ? -38.929 -11.894 22.956 1.00 53.78 510 SER A N 1
ATOM 4102 C CA . SER A 1 510 ? -40.362 -12.119 23.194 1.00 53.78 510 SER A CA 1
ATOM 4103 C C . SER A 1 510 ? -40.736 -11.975 24.670 1.00 53.78 510 SER A C 1
ATOM 4105 O O . SER A 1 510 ? -41.847 -11.555 24.971 1.00 53.78 510 SER A O 1
ATOM 4107 N N . ASN A 1 511 ? -39.805 -12.268 25.583 1.00 49.88 511 ASN A N 1
ATOM 4108 C CA . ASN A 1 511 ? -40.038 -12.204 27.028 1.00 49.88 511 ASN A CA 1
ATOM 4109 C C . ASN A 1 511 ? -39.829 -10.809 27.643 1.00 49.88 511 ASN A C 1
ATOM 4111 O O . ASN A 1 511 ? -40.283 -10.569 28.755 1.00 49.88 511 ASN A O 1
ATOM 4115 N N . ASN A 1 512 ? -39.158 -9.886 26.945 1.00 45.97 512 ASN A N 1
ATOM 4116 C CA . ASN A 1 512 ? -38.937 -8.511 27.421 1.00 45.97 512 ASN A CA 1
ATOM 4117 C C . ASN A 1 512 ? -39.873 -7.477 26.765 1.00 45.97 512 ASN A C 1
ATOM 4119 O O . ASN A 1 512 ? -39.757 -6.284 27.042 1.00 45.97 512 ASN A O 1
ATOM 4123 N N . GLY A 1 513 ? -40.770 -7.921 25.877 1.00 43.81 513 GLY A N 1
ATOM 4124 C CA . GLY A 1 513 ? -41.738 -7.083 25.160 1.00 43.81 513 GLY A CA 1
ATOM 4125 C C . GLY A 1 513 ? -43.198 -7.234 25.608 1.00 43.81 513 GLY A C 1
ATOM 4126 O O . GLY A 1 513 ? -44.071 -6.695 24.929 1.00 43.81 513 GLY A O 1
ATOM 4127 N N . SER A 1 514 ? -43.468 -7.967 26.695 1.00 38.56 514 SER A N 1
ATOM 4128 C CA . SER A 1 514 ? -44.803 -8.151 27.292 1.00 38.56 514 SER A CA 1
ATOM 4129 C C . SER A 1 514 ? -44.980 -7.361 28.579 1.00 38.56 514 SER A C 1
ATOM 4131 O O . SER A 1 514 ? -44.115 -7.546 29.467 1.00 38.56 514 SER A O 1
#

Solvent-accessible surface area (backbone atoms only — not comparable to full-atom values): 28370 Å² total; per-residue (Å²): 141,77,57,72,71,58,55,52,54,44,69,76,75,38,68,66,45,60,49,51,27,50,54,52,50,38,56,60,31,40,76,42,83,58,73,65,11,53,52,23,41,50,50,51,50,48,50,51,52,52,28,50,53,50,42,39,52,54,21,34,77,72,70,74,38,77,47,44,75,88,46,57,80,49,93,53,41,64,31,43,75,58,88,97,43,71,46,53,77,51,60,90,50,42,68,55,55,36,44,52,47,41,26,52,53,26,45,75,70,72,33,58,70,59,19,53,47,45,52,50,52,40,44,73,32,88,87,15,48,77,54,40,58,50,45,38,53,43,31,36,75,75,69,71,50,30,58,53,95,90,63,49,76,40,49,96,43,68,64,32,48,44,48,48,43,29,76,74,68,66,49,91,72,68,60,64,60,59,49,50,23,61,75,68,72,39,72,67,52,59,45,55,56,59,44,46,70,81,55,77,52,41,64,59,52,49,25,51,57,36,42,69,36,48,90,76,25,75,81,56,47,50,44,95,70,41,54,72,43,50,40,49,51,48,33,68,76,37,49,72,46,42,50,45,30,46,74,65,36,72,63,50,64,27,49,39,55,45,52,43,50,53,48,48,52,54,49,40,52,50,45,48,54,48,50,58,35,41,56,56,46,75,40,52,27,39,57,48,49,58,49,51,50,51,51,53,50,55,47,54,52,51,45,49,48,42,28,58,76,48,65,40,84,54,89,83,58,77,71,52,88,49,69,44,60,24,41,40,51,49,49,53,49,30,54,56,68,16,48,44,98,87,71,48,75,38,62,70,54,24,53,49,42,44,53,50,49,56,72,73,43,50,71,69,28,46,54,44,31,45,52,59,71,65,68,63,80,63,46,72,68,58,48,47,58,50,51,61,64,65,34,75,90,43,37,66,58,81,40,32,59,54,50,43,27,57,69,38,100,68,58,38,65,84,46,50,63,56,48,53,52,43,74,75,39,55,72,69,56,35,54,48,59,50,66,69,50,90,91,52,65,78,47,49,65,58,52,50,53,52,52,33,52,51,48,42,54,51,50,26,50,74,31,34,66,59,32,24,49,34,39,61,46,40,76,41,90,75,81,73,20,77,62,12,55,54,51,43,46,54,60,40,66,76,40,71,50,72,72,71,70,54,59,60,56,57,56,58,52,64,68,73,74,115

Foldseek 3Di:
DDDPVRVVVCVVPPPPLVVQLVVVLLVVLCPDDDDSVVVSVVVVVVQVVVQLVVLQVVQCVPPVDGFQCPDLVDPRHQWDDDPPDTDGSSPLCVLVVSLVVQLVVCVVVVNNVVNVVSVVVCCVDPSNVLVLLVVQVVCCVPVVWGAAPVGDTQDSDLVSNCCRCCVRQVFDDDSVQVVVCVVVVNCVVSSVRSSRSVDDQLQVVLQSVLLVPCVLCVPSDGLVPGQQVSVVVSCVVVVVSVVSCLVVVDALVSVLSVQLVVLLVVLQVVLVVLVVCLLQVVDALQRSVVVNVVSLLVSLVSSVVSCVVRVHPPPPDDQDPPLQSNLLVQLSVQQVVQADPVRDGNPLSSVLSNVVSVLVDDPVSVVSNCSRSVPRDHDPVVVVLVCLCPDPLCCCLVCVLVCCCCPNVNNHNVCSSVLSCLVPDDPVVVVCSLVVDPPDDRCVSVVSVVSSVVSNLVSQQVDLVNQLSCCRNVVDPAHNHPVVLVVVCVVSVVSPDDPPSNVVNVVVVVVVPD

Mean predicted aligned error: 18.33 Å

Secondary structure (DSSP, 8-state):
---HHHHHHHHHH-HHHHHHHHHHHHHHHHTS-SHHHHHHHHHHHHHHHHHHHHHHHHHHHHHSS----S-TTSTTTT-EEETTEEE-TTGGGHHHHHHHHHHHHHHHTT-HHHHHHHHHHHHTSTTTHHHHHHHHHHHHHHHS-EE-TT-PEEPSSHHHHHHHHHHHH-----HHHHHHHHHTT-THHHHHHHHHHT---HHHHHHHHHHH-TTT-TT---GGGS-HHHHHHHHHH-HHHHHHHHHH--SHHHHHHHHHHHHHHHHHHHHHHHHHHHHTTSS-HHHHHHHHHHHHHHHHHHHHHHHHHTT-S-TTSPPPSSHHHHHHHHHHHHHHHTB-TTS-B-HHHHHHHHHHHHHHS-HHHHHHHHHHHS-S---HHHHHHHHHHH-TTTHHHHTHHHHHHHHSTT--GGGHHHHHHHHHS-HHHHHHHHHH-SSS-TTHHHHHHHHHHHHHHHHHHH-HHHHHHHHHTTS-SS-S-HHHHHHHHHHHHTT----HHHHHHHHHHHTT--

Sequence (514 aa):
GIRPNQQAAESLMFFAARFMRANVGILAQSFTTGPGGAEARKLMGSLLAGGTSLLIGVSWMKNGKLPNMGDPFAPDWMQVAFGKTNFNPFGPFYPYFRTIARMSVRFAEGSPDKAANELKRFLLSKEGIPFRALDILGQFAFLGEARTFEGDVIEKTPIGIARGLVEEFGIPIAPGEIFRGFREGRPEVLTEVVGLMGRSSPFSQMDILFQEQLDINPEGKSYTKAEPGQQDEMERRYPEIAERMRETGRGPFGKAEREWHETDTKFYNQETALEARFRRGAISGKQFRDRQSAIQSERAIEKQATNRAFGLFQEERPLSDDPNERALGQYYQALEGARRDDGTYDWDKSESAIAVLESVWTKAQRDYVDRNTDRTVHTPLVSELREWRSRPDFQPYWEAHKLLLLHSSVNRPDLVREFERYRTANILVKIQMDKATTDRPKDFFKQIENAVSQIHTTQRGRNAELDGFLIRYGYVEKPRNTQALLLIREILDTNQLLTDVFQEASLDISNNGS